Protein AF-0000000085026905 (afdb_homodimer)

Foldseek 3Di:
DCCPDDDDDDDPDDCDDDDDDDDDDDDPPDDDPDDDDDDPPPCPVPCPPPPDLPPQADDPPDDDDFPQDPPLVDPPDDPVNLVVQLVQQLVQQCCQQPPPDHAAFAEAEADGQCCPPLHPNHDVVSLVVSVLSNLCVVCVVPAAEEEEEADWDDDDPPIDDDPSCPCVQVVVVVDDSDPSVVRYHYYYFALVTDDPRHQEYEYEAAEADQQGFCQVSNVNNCVNCPRRHYYYYNYHRADDHHPVNNPDPVVRVVSVVCCVVRYHYAWYKDWDADPDNRPDTFWMWIHGHPAWIWTWGWDDDDPPIGIDTQGTHDPDDDDPVVNCCRSVDDD/DDPDDDDDDDDPDPPDDDDDDDDDPPDPPPDDPPPPPDPPPPCVVPCPPPPPLPPQADDPPDDDDFPQDPPLVDPPDDPVNLVVQLVQQLVQQCCQQPPPDHAAFAEAEADGQCCPPL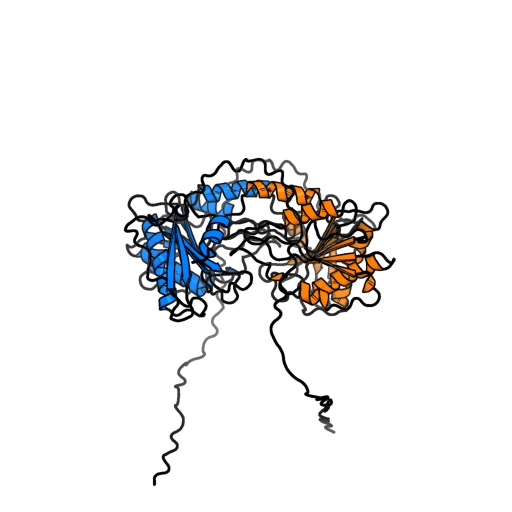HPNHDVVSLVVSVLSNLCVVCVVPAAEEEEEADWDDDDPPIDDPPSCPCVQVVVVVDDSDPSVVRYHYYYFALVTDDPRHQEYEYEAAEADQQGFCQVSNVNNCVNCPRRHYYYYNYHRADDHHPVNNPDPVVRVVSVVCCVVRYHYAWYKDWDADPDNRDDTFWMWIHGHPAWIWTWGWDDDDPPIGIDTQGTHDPDDDDPVVNCCRSPDDD

Radius of gyration: 29.32 Å; Cα contacts (8 Å, |Δi|>4): 1044; chains: 2; bounding box: 97×81×74 Å

Sequence (662 aa):
MSAIGTQLAPVVAPVVGAPTRRSRPRGMRVVAMGGRMDGTAGSLFGGGKKKADGANLPPSGYRSRTDIPKMLNNTPHPREVRKWFYDDCRESVVAAVTGANPKTRVKAFIEFPELNVNGDVYRIGTLLELVREVAMALAADGKRVRVCVQGSMGQGVFQGLPLSLSGVARILDMMDWGDADEFIARGSIGGDVPRPDDAYFILISPQNIVGYSVLPYLQEMEKAAGDRPIIMINPKLGDIQSAGNVMSIRGRGERREYVEKTWEEVYHFRLLYKKPFFFPIYGALRYGTGGMWELYKKFGKMEQEEWKLLRTYDDGEPGAAEITKRILAKDMSAIGTQLAPVVAPVVGAPTRRSRPRGMRVVAMGGRMDGTAGSLFGGGKKKADGANLPPSGYRSRTDIPKMLNNTPHPREVRKWFYDDCRESVVAAVTGANPKTRVKAFIEFPELNVNGDVYRIGTLLELVREVAMALAADGKRVRVCVQGSMGQGVFQGLPLSLSGVARILDMMDWGDADEFIARGSIGGDVPRPDDAYFILISPQNIVGYSVLPYLQEMEKAAGDRPIIMINPKLGDIQSAGNVMSIRGRGERREYVEKTWEEVYHFRLLYKKPFFFPIYGALRYGTGGMWELYKKFGKMEQEEWKLLRTYDDGEPGAAEITKRILAKD

Secondary structure (DSSP, 8-state):
------------------------------------------S-S-------TTTTPPPTT--------S-TTSSSPPHHHHHHHHHHHHHHHHHHHHSSS--SEEEEEEE-GGG-TTSTT--HHHHHHHHHHHHHHHHTTS-EEEEEE---BSSGGG-B--GGGTTHHHHHHH---GGGGGGEEEE-SSTT---TTEEEEEEES-B-BTTB-SHHHHHHHHHHHTTS-EEEES-B-S----TT--S-THHHHHHHHHHHHH-EEEEEEEEEE-TTTT-SEEEEEEEETTS-EEEEEEESSGGG-EEEEEEEESSSSPPHHHHHHHHHS--/------------------------------------------S-S-------TTTTPPPTT--------S-TTSSSPPHHHHHHHHHHHHHHHHHHHHSSS--SEEEEEEE-GGG-TTSTT--HHHHHHHHHHHHHHHHTTS-EEEEEE---BSSGGG-B--GGGTTHHHHHHH---GGGGGGEEEE-SSTT---TTEEEEEEES-B-BTTB-SHHHHHHHHHHHTTS-EEEES-B-S----TT--S-SHHHHHHHHHHHHH-EEEEEEEEEE-TTTT-SEEEEEEEETTS-EEEEEEESSGGG-EEEEEEEESSSSPPHHHHHHHHHS--

pLDDT: mean 78.9, std 27.53, range [15.44, 98.88]

Organism: Micromonas commoda (strain RCC299 / NOUM17 / CCMP2709) (NCBI:txid296587)

Structure (mmCIF, N/CA/C/O backbone):
data_AF-0000000085026905-model_v1
#
loop_
_entity.id
_entity.type
_entity.pdbx_description
1 polymer 'DUF1995 domain-containing protein'
#
loop_
_atom_site.group_PDB
_atom_site.id
_atom_site.type_symbol
_atom_site.label_atom_id
_atom_site.label_alt_id
_atom_site.label_comp_id
_atom_site.label_asym_id
_atom_site.label_entity_id
_atom_site.label_seq_id
_atom_site.pdbx_PDB_ins_code
_atom_site.Cartn_x
_atom_site.Cartn_y
_atom_site.Cartn_z
_atom_site.occupancy
_atom_site.B_iso_or_equiv
_atom_site.auth_seq_id
_atom_site.auth_comp_id
_atom_site.auth_asym_id
_atom_site.auth_atom_id
_atom_site.pdbx_PDB_model_num
ATOM 1 N N . MET A 1 1 ? 47.938 39.531 -19.719 1 20.16 1 MET A N 1
ATOM 2 C CA . MET A 1 1 ? 48.781 38.812 -18.781 1 20.16 1 MET A CA 1
ATOM 3 C C . MET A 1 1 ? 47.938 37.938 -17.859 1 20.16 1 MET A C 1
ATOM 5 O O . MET A 1 1 ? 46.875 38.375 -17.391 1 20.16 1 MET A O 1
ATOM 9 N N . SER A 1 2 ? 48.156 36.438 -17.656 1 19.94 2 SER A N 1
ATOM 10 C CA . SER A 1 2 ? 47.531 35.125 -17.656 1 19.94 2 SER A CA 1
ATOM 11 C C . SER A 1 2 ? 47.219 34.656 -16.234 1 19.94 2 SER A C 1
ATOM 13 O O . SER A 1 2 ? 47.219 33.438 -15.961 1 19.94 2 SER A O 1
ATOM 15 N N . ALA A 1 3 ? 46.688 35.375 -15.312 1 17.55 3 ALA A N 1
ATOM 16 C CA . ALA A 1 3 ? 46.875 35.25 -13.859 1 17.55 3 ALA A CA 1
ATOM 17 C C . ALA A 1 3 ? 46 34.125 -13.281 1 17.55 3 ALA A C 1
ATOM 19 O O . ALA A 1 3 ? 44.781 34.219 -13.281 1 17.55 3 ALA A O 1
ATOM 20 N N . ILE A 1 4 ? 46.344 32.844 -13.195 1 19.17 4 ILE A N 1
ATOM 21 C CA . ILE A 1 4 ? 45.844 31.484 -13.039 1 19.17 4 ILE A CA 1
ATOM 22 C C . ILE A 1 4 ? 45.688 31.156 -11.555 1 19.17 4 ILE A C 1
ATOM 24 O O . ILE A 1 4 ? 45.656 29.984 -11.172 1 19.17 4 ILE A O 1
ATOM 28 N N . GLY A 1 5 ? 45.281 32.062 -10.633 1 16.38 5 GLY A N 1
ATOM 29 C CA . GLY A 1 5 ? 45.688 31.906 -9.234 1 16.38 5 GLY A CA 1
ATOM 30 C C . GLY A 1 5 ? 44.969 30.75 -8.547 1 16.38 5 GLY A C 1
ATOM 31 O O . GLY A 1 5 ? 43.75 30.609 -8.656 1 16.38 5 GLY A O 1
ATOM 32 N N . THR A 1 6 ? 45.531 29.547 -7.898 1 16.69 6 THR A N 1
ATOM 33 C CA . THR A 1 6 ? 45.5 28.156 -7.484 1 16.69 6 THR A CA 1
ATOM 34 C C . THR A 1 6 ? 45.031 28.031 -6.031 1 16.69 6 THR A C 1
ATOM 36 O O . THR A 1 6 ? 44.719 26.938 -5.559 1 16.69 6 THR A O 1
ATOM 39 N N . GLN A 1 7 ? 44.594 28.953 -5.203 1 15.44 7 GLN A N 1
ATOM 40 C CA . GLN A 1 7 ? 45.062 28.812 -3.83 1 15.44 7 GLN A CA 1
ATOM 41 C C . GLN A 1 7 ? 44.375 27.656 -3.111 1 15.44 7 GLN A C 1
ATOM 43 O O . GLN A 1 7 ? 43.281 27.25 -3.504 1 15.44 7 GLN A O 1
ATOM 48 N N . LEU A 1 8 ? 44.562 27.344 -1.51 1 15.62 8 LEU A N 1
ATOM 49 C CA . LEU A 1 8 ? 45.031 26.5 -0.415 1 15.62 8 LEU A CA 1
ATOM 50 C C . LEU A 1 8 ? 43.875 25.812 0.285 1 15.62 8 LEU A C 1
ATOM 52 O O . LEU A 1 8 ? 42.75 26.266 0.205 1 15.62 8 LEU A O 1
ATOM 56 N N . ALA A 1 9 ? 44.062 24.594 1.412 1 17.08 9 ALA A N 1
ATOM 57 C CA . ALA A 1 9 ? 43.875 23.281 2.021 1 17.08 9 ALA A CA 1
ATOM 58 C C . ALA A 1 9 ? 43.125 23.375 3.336 1 17.08 9 ALA A C 1
ATOM 60 O O . ALA A 1 9 ? 42.688 22.359 3.9 1 17.08 9 ALA A O 1
ATOM 61 N N . PRO A 1 10 ? 41.969 23.953 3.803 1 15.84 10 PRO A N 1
ATOM 62 C CA . PRO A 1 10 ? 41.906 24.25 5.234 1 15.84 10 PRO A CA 1
ATOM 63 C C . PRO A 1 10 ? 41.75 23 6.09 1 15.84 10 PRO A C 1
ATOM 65 O O . PRO A 1 10 ? 41.031 22.062 5.688 1 15.84 10 PRO A O 1
ATOM 68 N N . VAL A 1 11 ? 42.5 22.609 7.336 1 16.2 11 VAL A N 1
ATOM 69 C CA . VAL A 1 11 ? 43.062 21.688 8.312 1 16.2 11 VAL A CA 1
ATOM 70 C C . VAL A 1 11 ? 42.062 21.438 9.43 1 16.2 11 VAL A C 1
ATOM 72 O O . VAL A 1 11 ? 42.031 22.188 10.414 1 16.2 11 VAL A O 1
ATOM 75 N N . VAL A 1 12 ? 40.656 21.359 9.461 1 17.25 12 VAL A N 1
ATOM 76 C CA . VAL A 1 12 ? 40 21.641 10.727 1 17.25 12 VAL A CA 1
ATOM 77 C C . VAL A 1 12 ? 40.312 20.531 11.727 1 17.25 12 VAL A C 1
ATOM 79 O O . VAL A 1 12 ? 40.438 19.375 11.352 1 17.25 12 VAL A O 1
ATOM 82 N N . ALA A 1 13 ? 40.5 20.797 13.148 1 17.2 13 ALA A N 1
ATOM 83 C CA . ALA A 1 13 ? 41.219 20.312 14.344 1 17.2 13 ALA A CA 1
ATOM 84 C C . ALA A 1 13 ? 40.531 19.078 14.914 1 17.2 13 ALA A C 1
ATOM 86 O O . ALA A 1 13 ? 39.312 18.906 14.773 1 17.2 13 ALA A O 1
ATOM 87 N N . PRO A 1 14 ? 41.312 18.016 15.633 1 16.44 14 PRO A N 1
ATOM 88 C CA . PRO A 1 14 ? 41.312 16.594 16 1 16.44 14 PRO A CA 1
ATOM 89 C C . PRO A 1 14 ? 40.625 16.344 17.344 1 16.44 14 PRO A C 1
ATOM 91 O O . PRO A 1 14 ? 40.656 15.227 17.859 1 16.44 14 PRO A O 1
ATOM 94 N N . VAL A 1 15 ? 39.5 16.938 17.859 1 16.72 15 VAL A N 1
ATOM 95 C CA . VAL A 1 15 ? 39.406 16.922 19.312 1 16.72 15 VAL A CA 1
ATOM 96 C C . VAL A 1 15 ? 39.188 15.484 19.797 1 16.72 15 VAL A C 1
ATOM 98 O O . VAL A 1 15 ? 38.156 14.875 19.531 1 16.72 15 VAL A O 1
ATOM 101 N N . VAL A 1 16 ? 40.25 14.594 20.078 1 16.81 16 VAL A N 1
ATOM 102 C CA . VAL A 1 16 ? 40.375 13.156 20.297 1 16.81 16 VAL A CA 1
ATOM 103 C C . VAL A 1 16 ? 40.062 12.805 21.734 1 16.81 16 VAL A C 1
ATOM 105 O O . VAL A 1 16 ? 40.25 11.672 22.172 1 16.81 16 VAL A O 1
ATOM 108 N N . GLY A 1 17 ? 39.5 13.664 22.562 1 17.19 17 GLY A N 1
ATOM 109 C CA . GLY A 1 17 ? 40.062 13.289 23.844 1 17.19 17 GLY A CA 1
ATOM 110 C C . GLY A 1 17 ? 39.719 11.859 24.25 1 17.19 17 GLY A C 1
ATOM 111 O O . GLY A 1 17 ? 38.938 11.195 23.578 1 17.19 17 GLY A O 1
ATOM 112 N N . ALA A 1 18 ? 39.5 11.656 25.578 1 17.92 18 ALA A N 1
ATOM 113 C CA . ALA A 1 18 ? 39.969 10.812 26.688 1 17.92 18 ALA A CA 1
ATOM 114 C C . ALA A 1 18 ? 39.125 9.531 26.781 1 17.92 18 ALA A C 1
ATOM 116 O O . ALA A 1 18 ? 37.906 9.562 26.625 1 17.92 18 ALA A O 1
ATOM 117 N N . PRO A 1 19 ? 39.688 8.32 27.016 1 17.17 19 PRO A N 1
ATOM 118 C CA . PRO A 1 19 ? 39.531 6.883 26.766 1 17.17 19 PRO A CA 1
ATOM 119 C C . PRO A 1 19 ? 38.594 6.227 27.781 1 17.17 19 PRO A C 1
ATOM 121 O O . PRO A 1 19 ? 38.031 5.168 27.5 1 17.17 19 PRO A O 1
ATOM 124 N N . THR A 1 20 ? 38.469 6.734 29.016 1 17.3 20 THR A N 1
ATOM 125 C CA . THR A 1 20 ? 38.875 5.688 29.953 1 17.3 20 THR A CA 1
ATOM 126 C C . THR A 1 20 ? 37.781 4.605 30.047 1 17.3 20 THR A C 1
ATOM 128 O O . THR A 1 20 ? 38.094 3.424 29.859 1 17.3 20 THR A O 1
ATOM 131 N N . ARG A 1 21 ? 37 4.531 31.297 1 17.42 21 ARG A N 1
ATOM 132 C CA . ARG A 1 21 ? 36.969 3.336 32.125 1 17.42 21 ARG A CA 1
ATOM 133 C C . ARG A 1 21 ? 35.875 2.373 31.672 1 17.42 21 ARG A C 1
ATOM 135 O O . ARG A 1 21 ? 34.938 2.781 31.016 1 17.42 21 ARG A O 1
ATOM 142 N N . ARG A 1 22 ? 35.469 1.326 32.562 1 17.81 22 ARG A N 1
ATOM 143 C CA . ARG A 1 22 ? 35.312 -0.126 32.5 1 17.81 22 ARG A CA 1
ATOM 144 C C . ARG A 1 22 ? 33.906 -0.523 32.062 1 17.81 22 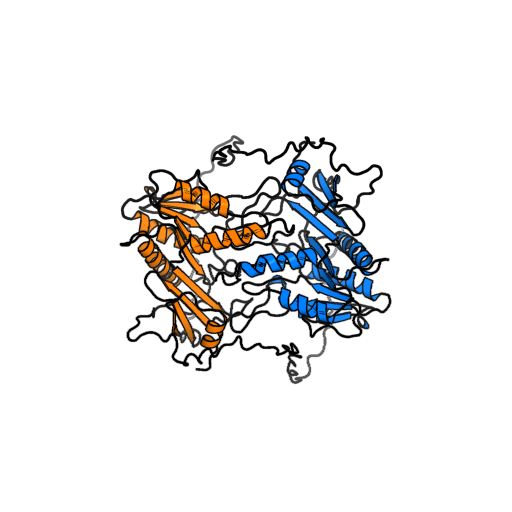ARG A C 1
ATOM 146 O O . ARG A 1 22 ? 33 0.32 32 1 17.81 22 ARG A O 1
ATOM 153 N N . SER A 1 23 ? 33.094 -1.33 32.844 1 16.84 23 SER A N 1
ATOM 154 C CA . SER A 1 23 ? 32.719 -2.729 32.656 1 16.84 23 SER A CA 1
ATOM 155 C C . SER A 1 23 ? 31.266 -2.863 32.188 1 16.84 23 SER A C 1
ATOM 157 O O . SER A 1 23 ? 31.016 -3.512 31.172 1 16.84 23 SER A O 1
ATOM 159 N N . ARG A 1 24 ? 30.188 -2.973 33.219 1 18 24 ARG A N 1
ATOM 160 C CA . ARG A 1 24 ? 29.453 -4.238 33.219 1 18 24 ARG A CA 1
ATOM 161 C C . ARG A 1 24 ? 28.25 -4.191 32.312 1 18 24 ARG A C 1
ATOM 163 O O . ARG A 1 24 ? 27.719 -3.113 32.031 1 18 24 ARG A O 1
ATOM 170 N N . PRO A 1 25 ? 27.172 -5.09 32.469 1 18.39 25 PRO A N 1
ATOM 171 C CA . PRO A 1 25 ? 26.438 -5.918 31.5 1 18.39 25 PRO A CA 1
ATOM 172 C C . PRO A 1 25 ? 25.219 -5.199 30.922 1 18.39 25 PRO A C 1
ATOM 174 O O . PRO A 1 25 ? 24.875 -4.109 31.375 1 18.39 25 PRO A O 1
ATOM 177 N N . ARG A 1 26 ? 23.875 -5.848 31.078 1 18.94 26 ARG A N 1
ATOM 178 C CA . ARG A 1 26 ? 22.875 -6.594 30.328 1 18.94 26 ARG A CA 1
ATOM 179 C C . ARG A 1 26 ? 21.547 -5.84 30.281 1 18.94 26 ARG A C 1
ATOM 181 O O . ARG A 1 26 ? 20.609 -6.277 29.641 1 18.94 26 ARG A O 1
ATOM 188 N N . GLY A 1 27 ? 21.156 -4.711 30.969 1 16.06 27 GLY A N 1
ATOM 189 C CA . GLY A 1 27 ? 19.75 -4.664 31.328 1 16.06 27 GLY A CA 1
ATOM 190 C C . GLY A 1 27 ? 18.844 -4.348 30.156 1 16.06 27 GLY A C 1
ATOM 191 O O . GLY A 1 27 ? 19.016 -3.336 29.469 1 16.06 27 GLY A O 1
ATOM 192 N N . MET A 1 28 ? 18.109 -5.359 29.531 1 17.03 28 MET A N 1
ATOM 193 C CA . MET A 1 28 ? 17.156 -5.352 28.438 1 17.03 28 MET A CA 1
ATOM 194 C C . MET A 1 28 ? 15.898 -4.566 28.812 1 17.03 28 MET A C 1
ATOM 196 O O . MET A 1 28 ? 15.039 -5.07 29.547 1 17.03 28 MET A O 1
ATOM 200 N N . ARG A 1 29 ? 15.75 -3.422 29.344 1 19.02 29 ARG A N 1
ATOM 201 C CA . ARG A 1 29 ? 14.453 -2.959 29.812 1 19.02 29 ARG A CA 1
ATOM 202 C C . ARG A 1 29 ? 13.469 -2.824 28.672 1 19.02 29 ARG A C 1
ATOM 204 O O . ARG A 1 29 ? 13.648 -1.984 27.781 1 19.02 29 ARG A O 1
ATOM 211 N N . VAL A 1 30 ? 12.648 -3.947 28.375 1 17.61 30 VAL A N 1
ATOM 212 C CA . VAL A 1 30 ? 11.531 -3.994 27.453 1 17.61 30 VAL A CA 1
ATOM 213 C C . VAL A 1 30 ? 10.531 -2.883 27.781 1 17.61 30 VAL A C 1
ATOM 215 O O . VAL A 1 30 ? 10.516 -2.371 28.891 1 17.61 30 VAL A O 1
ATOM 218 N N . VAL A 1 31 ? 9.578 -2.701 26.906 1 18.77 31 VAL A N 1
ATOM 219 C CA . VAL A 1 31 ? 8.555 -1.906 26.25 1 18.77 31 VAL A CA 1
ATOM 220 C C . VAL A 1 31 ? 7.273 -1.917 27.078 1 18.77 31 VAL A C 1
ATOM 222 O O . VAL A 1 31 ? 6.871 -2.961 27.594 1 18.77 31 VAL A O 1
ATOM 225 N N . ALA A 1 32 ? 6.59 -0.776 27.25 1 17.92 32 ALA A N 1
ATOM 226 C CA . ALA A 1 32 ? 5.391 -0.108 27.75 1 17.92 32 ALA A CA 1
ATOM 227 C C . ALA A 1 32 ? 4.129 -0.707 27.141 1 17.92 32 ALA A C 1
ATOM 229 O O . ALA A 1 32 ? 3.869 -0.539 25.953 1 17.92 32 ALA A O 1
ATOM 230 N N . MET A 1 33 ? 3.355 -1.788 27.781 1 21.42 33 MET A N 1
ATOM 231 C CA . MET A 1 33 ? 2.188 -2.662 27.75 1 21.42 33 MET A CA 1
ATOM 232 C C . MET A 1 33 ? 0.937 -1.912 28.203 1 21.42 33 MET A C 1
ATOM 234 O O . MET A 1 33 ? -0.071 -2.529 28.547 1 21.42 33 MET A O 1
ATOM 238 N N . GLY A 1 34 ? 0.516 -0.667 28.234 1 20.97 34 GLY A N 1
ATOM 239 C CA . GLY A 1 34 ? -0.395 -0.37 29.328 1 20.97 34 GLY A CA 1
ATOM 240 C C . GLY A 1 34 ? -1.791 -0.922 29.109 1 20.97 34 GLY A C 1
ATOM 241 O O . GLY A 1 34 ? -2.34 -1.602 29.969 1 20.97 34 GLY A O 1
ATOM 242 N N . GLY A 1 35 ? -2.908 -0.303 28.453 1 20.48 35 GLY A N 1
ATOM 243 C CA . GLY A 1 35 ? -4.254 -0.185 28.984 1 20.48 35 GLY A CA 1
ATOM 244 C C . GLY A 1 35 ? -5.016 -1.497 28.984 1 20.48 35 GLY A C 1
ATOM 245 O O . GLY A 1 35 ? -4.648 -2.432 28.266 1 20.48 35 GLY A O 1
ATOM 246 N N . ARG A 1 36 ? -6.059 -1.668 30.016 1 19.53 36 ARG A N 1
ATOM 247 C CA . ARG A 1 36 ? -7.094 -2.521 30.594 1 19.53 36 ARG A CA 1
ATOM 248 C C . ARG A 1 36 ? -8.258 -2.697 29.625 1 19.53 36 ARG A C 1
ATOM 250 O O . ARG A 1 36 ? -8.789 -1.716 29.094 1 19.53 36 ARG A O 1
ATOM 257 N N . MET A 1 37 ? -8.531 -3.932 29.125 1 20.77 37 MET A N 1
ATOM 258 C CA . MET A 1 37 ? -9.664 -4.652 28.562 1 20.77 37 MET A CA 1
ATOM 259 C C . MET A 1 37 ? -10.867 -4.613 29.5 1 20.77 37 MET A C 1
ATOM 261 O O . MET A 1 37 ? -10.805 -5.121 30.609 1 20.77 37 MET A O 1
ATOM 265 N N . ASP A 1 38 ? -11.562 -3.588 29.594 1 21.16 38 ASP A N 1
ATOM 266 C CA . ASP A 1 38 ? -12.812 -3.879 30.297 1 21.16 38 ASP A CA 1
ATOM 267 C C . ASP A 1 38 ? -13.523 -5.082 29.672 1 21.16 38 ASP A C 1
ATOM 269 O O . ASP A 1 38 ? -13.445 -5.301 28.469 1 21.16 38 ASP A O 1
ATOM 273 N N . GLY A 1 39 ? -14.039 -6.105 30.484 1 21.12 39 GLY A N 1
ATOM 274 C CA . GLY A 1 39 ? -14.5 -7.48 30.578 1 21.12 39 GLY A CA 1
ATOM 275 C C . GLY A 1 39 ? -15.844 -7.703 29.906 1 21.12 39 GLY A C 1
ATOM 276 O O . GLY A 1 39 ? -16.406 -8.805 29.969 1 21.12 39 GLY A O 1
ATOM 277 N N . THR A 1 40 ? -16.719 -6.809 29.672 1 21.22 40 THR A N 1
ATOM 278 C CA . THR A 1 40 ? -17.922 -7.598 29.375 1 21.22 40 THR A CA 1
ATOM 279 C C . THR A 1 40 ? -17.75 -8.367 28.078 1 21.22 40 THR A C 1
ATOM 281 O O . THR A 1 40 ? -17.734 -7.77 27 1 21.22 40 THR A O 1
ATOM 284 N N . ALA A 1 41 ? -16.906 -9.305 28.031 1 21.69 41 ALA A N 1
ATOM 285 C CA . ALA A 1 41 ? -16.766 -10.609 27.391 1 21.69 41 ALA A CA 1
ATOM 286 C C . ALA A 1 41 ? -18.109 -11.297 27.234 1 21.69 41 ALA A C 1
ATOM 288 O O . ALA A 1 41 ? -18.594 -11.938 28.172 1 21.69 41 ALA A O 1
ATOM 289 N N . GLY A 1 42 ? -19.156 -10.664 26.859 1 21.98 42 GLY A N 1
ATOM 290 C CA . GLY A 1 42 ? -20.156 -11.703 26.641 1 21.98 42 GLY A CA 1
ATOM 291 C C . GLY A 1 42 ? -19.609 -12.891 25.859 1 21.98 42 GLY A C 1
ATOM 292 O O . GLY A 1 42 ? -18.578 -12.781 25.188 1 21.98 42 GLY A O 1
ATOM 293 N N . SER A 1 43 ? -19.891 -14.219 26.375 1 24.17 43 SER A N 1
ATOM 294 C CA . SER A 1 43 ? -19.641 -15.602 26 1 24.17 43 SER A CA 1
ATOM 295 C C . SER A 1 43 ? -19.812 -15.805 24.5 1 24.17 43 SER A C 1
ATOM 297 O O . SER A 1 43 ? -20.188 -16.891 24.062 1 24.17 43 SER A O 1
ATOM 299 N N . LEU A 1 44 ? -19.969 -14.898 23.875 1 21.69 44 LEU A N 1
ATOM 300 C CA . LEU A 1 44 ? -20.219 -15.5 22.562 1 21.69 44 LEU A CA 1
ATOM 301 C C . LEU A 1 44 ? -19.062 -16.391 22.141 1 21.69 44 LEU A C 1
ATOM 303 O O . LEU A 1 44 ? -19 -16.828 21 1 21.69 44 LEU A O 1
ATOM 307 N N . PHE A 1 45 ? -17.859 -16.234 22.859 1 26.33 45 PHE A N 1
ATOM 308 C CA . PHE A 1 45 ? -16.984 -17.391 22.828 1 26.33 45 PHE A CA 1
ATOM 309 C C . PHE A 1 45 ? -17.688 -18.625 23.375 1 26.33 45 PHE A C 1
ATOM 311 O O . PHE A 1 45 ? -17.859 -18.781 24.578 1 26.33 45 PHE A O 1
ATOM 318 N N . GLY A 1 46 ? -18.719 -18.969 22.812 1 25.88 46 GLY A N 1
ATOM 319 C CA . GLY A 1 46 ? -19.062 -20.344 23.156 1 25.88 46 GLY A CA 1
ATOM 320 C C . GLY A 1 46 ? -17.859 -21.188 23.516 1 25.88 46 GLY A C 1
ATOM 321 O O . GLY A 1 46 ? -16.719 -20.797 23.266 1 25.88 46 GLY A O 1
ATOM 322 N N . GLY A 1 47 ? -18.016 -22.109 24.609 1 28.44 47 GLY A N 1
ATOM 323 C CA . GLY A 1 47 ? -17.125 -23.219 24.938 1 28.44 47 GLY A CA 1
ATOM 324 C C . GLY A 1 47 ? -16.359 -23.75 23.734 1 28.44 47 GLY A C 1
ATOM 325 O O . GLY A 1 47 ? -16.844 -24.625 23.031 1 28.44 47 GLY A O 1
ATOM 326 N N . GLY A 1 48 ? -15.828 -22.922 23.047 1 28.92 48 GLY A N 1
ATOM 327 C CA . GLY A 1 48 ? -15.109 -23.797 22.141 1 28.92 48 GLY A CA 1
ATOM 328 C C . GLY A 1 48 ? -14.289 -24.859 22.859 1 28.92 48 GLY A C 1
ATOM 329 O O . GLY A 1 48 ? -13.656 -24.562 23.891 1 28.92 48 GLY A O 1
ATOM 330 N N . LYS A 1 49 ? -14.75 -25.984 23.031 1 34.28 49 LYS A N 1
ATOM 331 C CA . LYS A 1 49 ? -13.992 -27.125 23.531 1 34.28 49 LYS A CA 1
ATOM 332 C C . LYS A 1 49 ? -12.492 -26.922 23.359 1 34.28 49 LYS A C 1
ATOM 334 O O . LYS A 1 49 ? -12.047 -26.469 22.297 1 34.28 49 LYS A O 1
ATOM 339 N N . LYS A 1 50 ? -11.742 -26.562 24.375 1 40.25 50 LYS A N 1
ATOM 340 C CA . LYS A 1 50 ? -10.305 -26.812 24.297 1 40.25 50 LYS A CA 1
ATOM 341 C C . LYS A 1 50 ? -9.969 -27.719 23.109 1 40.25 50 LYS A C 1
ATOM 343 O O . LYS A 1 50 ? -10.195 -28.938 23.172 1 40.25 50 LYS A O 1
ATOM 348 N N . LYS A 1 51 ? -10.289 -27.234 22 1 42.44 51 LYS A N 1
ATOM 349 C CA . LYS A 1 51 ? -9.82 -28.203 21.016 1 42.44 51 LYS A CA 1
ATOM 350 C C . LYS A 1 51 ? -8.523 -28.859 21.453 1 42.44 51 LYS A C 1
ATOM 352 O O . LYS A 1 51 ? -7.562 -28.172 21.812 1 42.44 51 LYS A O 1
ATOM 357 N N . ALA A 1 52 ? -8.523 -29.906 21.797 1 49.41 52 ALA A N 1
ATOM 358 C CA . ALA A 1 52 ? -7.441 -30.766 22.281 1 49.41 52 ALA A CA 1
ATOM 359 C C . ALA A 1 52 ? -6.156 -30.531 21.5 1 49.41 52 ALA A C 1
ATOM 361 O O . ALA A 1 52 ? -6.188 -30.328 20.281 1 49.41 52 ALA A O 1
ATOM 362 N N . ASP A 1 53 ? -5.09 -29.922 22.219 1 67.44 53 ASP A N 1
ATOM 363 C CA . ASP A 1 53 ? -3.721 -29.828 21.719 1 67.44 53 ASP A CA 1
ATOM 364 C C . ASP A 1 53 ? -3.504 -30.781 20.547 1 67.44 53 ASP A C 1
ATOM 366 O O . ASP A 1 53 ? -2.645 -30.531 19.703 1 67.44 53 ASP A O 1
ATOM 370 N N . GLY A 1 54 ? -4.508 -31.531 20.406 1 74.56 54 GLY A N 1
ATOM 371 C CA . GLY A 1 54 ? -4.375 -32.531 19.344 1 74.56 54 GLY A CA 1
ATOM 372 C C . GLY A 1 54 ? -5.117 -32.156 18.078 1 74.56 54 GLY A C 1
ATOM 373 O O . GLY A 1 54 ? -5.133 -32.938 17.109 1 74.56 54 GLY A O 1
ATOM 374 N N . ALA A 1 55 ? -5.578 -30.953 18.047 1 78.81 55 ALA A N 1
ATOM 375 C CA . ALA A 1 55 ? -6.367 -30.578 16.875 1 78.81 55 ALA A CA 1
ATOM 376 C C . ALA A 1 55 ? -5.461 -30.25 15.695 1 78.81 55 ALA A C 1
ATOM 378 O O . ALA A 1 55 ? -4.383 -29.688 15.867 1 78.81 55 ALA A O 1
ATOM 379 N N . ASN A 1 56 ? -5.855 -30.672 14.453 1 85.94 56 ASN A N 1
ATOM 380 C CA . ASN A 1 56 ? -5.254 -30.359 13.156 1 85.94 56 ASN A CA 1
ATOM 381 C C . ASN A 1 56 ? -3.865 -30.984 13.023 1 85.94 56 ASN A C 1
ATOM 383 O O . ASN A 1 56 ? -3.023 -30.484 12.281 1 85.94 56 ASN A O 1
ATOM 387 N N . LEU A 1 57 ? -3.66 -31.984 13.844 1 90.88 57 LEU A N 1
ATOM 388 C CA . LEU A 1 57 ? -2.438 -32.75 13.594 1 90.88 57 LEU A CA 1
ATOM 389 C C . LEU A 1 57 ? -2.482 -33.406 12.219 1 90.88 57 LEU A C 1
ATOM 391 O O . LEU A 1 57 ? -3.545 -33.844 11.773 1 90.88 57 LEU A O 1
ATOM 395 N N . PRO A 1 58 ? -1.303 -33.5 11.68 1 92.12 58 PRO A N 1
ATOM 396 C CA . PRO A 1 58 ? -1.312 -34.188 10.383 1 92.12 58 PRO A CA 1
ATOM 397 C C . PRO A 1 58 ? -1.827 -35.625 10.469 1 92.12 58 PRO A C 1
ATOM 399 O O . PRO A 1 58 ? -1.498 -36.344 11.406 1 92.12 58 PRO A O 1
ATOM 402 N N . PRO A 1 59 ? -2.662 -36 9.57 1 90.06 59 PRO A N 1
ATOM 403 C CA . PRO A 1 59 ? -3.137 -37.375 9.586 1 90.06 59 PRO A CA 1
ATOM 404 C C . PRO A 1 59 ? -2 -38.406 9.477 1 90.06 59 PRO A C 1
ATOM 406 O O . PRO A 1 59 ? -0.923 -38.062 8.969 1 90.06 59 PRO A O 1
ATOM 409 N N . SER A 1 60 ? -2.363 -39.531 9.961 1 88.75 60 SER A N 1
ATOM 410 C CA . SER A 1 60 ? -1.371 -40.594 9.875 1 88.75 60 SER A CA 1
ATOM 411 C C . SER A 1 60 ? -0.971 -40.875 8.43 1 88.75 60 SER A C 1
ATOM 413 O O . SER A 1 60 ? -1.829 -40.969 7.551 1 88.75 60 SER A O 1
ATOM 415 N N . GLY A 1 61 ? 0.309 -40.844 8.203 1 88.12 61 GLY A N 1
ATOM 416 C CA . GLY A 1 61 ? 0.806 -41.156 6.867 1 88.12 61 GLY A CA 1
ATOM 417 C C . GLY A 1 61 ? 0.823 -39.938 5.957 1 88.12 61 GLY A C 1
ATOM 418 O O . GLY A 1 61 ? 1.087 -40.062 4.762 1 88.12 61 GLY A O 1
ATOM 419 N N . TYR A 1 62 ? 0.56 -38.812 6.496 1 90.19 62 TYR A N 1
ATOM 420 C CA . TYR A 1 62 ? 0.572 -37.625 5.684 1 90.19 62 TYR A CA 1
ATOM 421 C C . TYR A 1 62 ? 1.962 -37.344 5.117 1 90.19 62 TYR A C 1
ATOM 423 O O . TYR A 1 62 ? 2.955 -37.406 5.848 1 90.19 62 TYR A O 1
ATOM 431 N N . ARG A 1 63 ? 1.985 -37.156 3.805 1 86.31 63 ARG A N 1
ATOM 432 C CA . ARG A 1 63 ? 3.266 -36.906 3.156 1 86.31 63 ARG A CA 1
ATOM 433 C C . ARG A 1 63 ? 3.482 -35.406 2.973 1 86.31 63 ARG A C 1
ATOM 435 O O . ARG A 1 63 ? 2.939 -34.812 2.045 1 86.31 63 ARG A O 1
ATOM 442 N N . SER A 1 64 ? 4.289 -34.906 3.826 1 84.88 64 SER A N 1
ATOM 443 C CA . SER A 1 64 ? 4.621 -33.5 3.771 1 84.88 64 SER A CA 1
ATOM 444 C C . SER A 1 64 ? 5.809 -33.25 2.846 1 84.88 64 SER A C 1
ATOM 446 O O . SER A 1 64 ? 6.504 -34.188 2.449 1 84.88 64 SER A O 1
ATOM 448 N N . ARG A 1 65 ? 5.902 -31.938 2.453 1 87.69 65 ARG A N 1
ATOM 449 C CA . ARG A 1 65 ? 7.137 -31.562 1.771 1 87.69 65 ARG A CA 1
ATOM 450 C C . ARG A 1 65 ? 8.328 -31.609 2.723 1 87.69 65 ARG A C 1
ATOM 452 O O . ARG A 1 65 ? 8.289 -31.031 3.807 1 87.69 65 ARG A O 1
ATOM 459 N N . THR A 1 66 ? 9.375 -32.344 2.361 1 87.88 66 THR A N 1
ATOM 460 C CA . THR A 1 66 ? 10.578 -32.469 3.182 1 87.88 66 THR A CA 1
ATOM 461 C C . THR A 1 66 ? 11.734 -31.688 2.555 1 87.88 66 THR A C 1
ATOM 463 O O . THR A 1 66 ? 12.812 -31.594 3.143 1 87.88 66 THR A O 1
ATOM 466 N N . ASP A 1 67 ? 11.477 -31.094 1.457 1 94.19 67 ASP A N 1
ATOM 467 C CA . ASP A 1 67 ? 12.562 -30.5 0.688 1 94.19 67 ASP A CA 1
ATOM 468 C C . ASP A 1 67 ? 12.383 -28.984 0.551 1 94.19 67 ASP A C 1
ATOM 470 O O . ASP A 1 67 ? 12.844 -28.391 -0.419 1 94.19 67 ASP A O 1
ATOM 474 N N . ILE A 1 68 ? 11.633 -28.453 1.501 1 96.5 68 ILE A N 1
ATOM 475 C CA . ILE A 1 68 ? 11.539 -27 1.469 1 96.5 68 ILE A CA 1
ATOM 476 C C . ILE A 1 68 ? 12.93 -26.391 1.626 1 96.5 68 ILE A C 1
ATOM 478 O O . ILE A 1 68 ? 13.695 -26.781 2.514 1 96.5 68 ILE A O 1
ATOM 482 N N . PRO A 1 69 ? 13.25 -25.391 0.784 1 96.56 69 PRO A N 1
ATOM 483 C CA . PRO A 1 69 ? 14.602 -24.828 0.833 1 96.56 69 PRO A CA 1
ATOM 484 C C . PRO A 1 69 ? 14.922 -24.188 2.178 1 96.56 69 PRO A C 1
ATOM 486 O O . PRO A 1 69 ? 14.031 -23.625 2.83 1 96.56 69 PRO A O 1
ATOM 489 N N . LYS A 1 70 ? 16.219 -24.234 2.527 1 95.19 70 LYS A N 1
ATOM 490 C CA . LYS A 1 70 ? 16.734 -23.656 3.766 1 95.19 70 LYS A CA 1
ATOM 491 C C . LYS A 1 70 ? 17.5 -22.359 3.49 1 95.19 70 LYS A C 1
ATOM 493 O O . LYS A 1 70 ? 17.734 -22.016 2.332 1 95.19 70 LYS A O 1
ATOM 498 N N . MET A 1 71 ? 17.781 -21.609 4.602 1 94.62 71 MET A N 1
ATOM 499 C CA . MET A 1 71 ? 18.594 -20.391 4.57 1 94.62 71 MET A CA 1
ATOM 500 C C . MET A 1 71 ? 18 -19.375 3.609 1 94.62 71 MET A C 1
ATOM 502 O O . MET A 1 71 ? 18.719 -18.797 2.781 1 94.62 71 MET A O 1
ATOM 506 N N . LEU A 1 72 ? 16.734 -19.172 3.725 1 94.88 72 LEU A N 1
ATOM 507 C CA . LEU A 1 72 ? 16.031 -18.297 2.799 1 94.88 72 LEU A CA 1
ATOM 508 C C . LEU A 1 72 ? 16.297 -16.828 3.113 1 94.88 72 LEU A C 1
ATOM 510 O O . LEU A 1 72 ? 15.906 -15.938 2.355 1 94.88 72 LEU A O 1
ATOM 514 N N . ASN A 1 73 ? 17.078 -16.562 4.133 1 89.12 73 ASN A N 1
ATOM 515 C CA . ASN A 1 73 ? 17.562 -15.219 4.414 1 89.12 73 ASN A CA 1
ATOM 516 C C . ASN A 1 73 ? 18.734 -14.836 3.516 1 89.12 73 ASN A C 1
ATOM 518 O O . ASN A 1 73 ? 19.078 -13.656 3.414 1 89.12 73 ASN A O 1
ATOM 522 N N . ASN A 1 74 ? 19.25 -15.789 2.951 1 90.25 74 ASN A N 1
ATOM 523 C CA . ASN A 1 74 ? 20.375 -15.531 2.064 1 90.25 74 ASN A CA 1
ATOM 524 C C . ASN A 1 74 ? 19.922 -15.148 0.662 1 90.25 74 ASN A C 1
ATOM 526 O O . ASN A 1 74 ? 19.391 -15.992 -0.075 1 90.25 74 ASN A O 1
ATOM 530 N N . THR A 1 75 ? 20.156 -13.859 0.267 1 91.31 75 THR A N 1
ATOM 531 C CA . THR A 1 75 ? 19.781 -13.359 -1.052 1 91.31 75 THR A CA 1
ATOM 532 C C . THR A 1 75 ? 20.969 -12.68 -1.729 1 91.31 75 THR A C 1
ATOM 534 O O . THR A 1 75 ? 21.828 -12.109 -1.058 1 91.31 75 THR A O 1
ATOM 537 N N . PRO A 1 76 ? 21.125 -12.797 -3.062 1 94.06 76 PRO A N 1
ATOM 538 C CA . PRO A 1 76 ? 20.188 -13.461 -3.973 1 94.06 76 PRO A CA 1
ATOM 539 C C . PRO A 1 76 ? 20.172 -14.977 -3.807 1 94.06 76 PRO A C 1
ATOM 541 O O . PRO A 1 76 ? 21.203 -15.57 -3.465 1 94.06 76 PRO A O 1
ATOM 544 N N . HIS A 1 77 ? 19.047 -15.609 -4.09 1 96.38 77 HIS A N 1
ATOM 545 C CA . HIS A 1 77 ? 18.906 -17.062 -3.961 1 96.38 77 HIS A CA 1
ATOM 546 C C . HIS A 1 77 ? 19.641 -17.781 -5.074 1 96.38 77 HIS A C 1
ATOM 548 O O . HIS A 1 77 ? 19.625 -17.344 -6.23 1 96.38 77 HIS A O 1
ATOM 554 N N . PRO A 1 78 ? 20.234 -18.938 -4.699 1 95.31 78 PRO A N 1
ATOM 555 C CA . PRO A 1 78 ? 20.75 -19.812 -5.758 1 95.31 78 PRO A CA 1
ATOM 556 C C . PRO A 1 78 ? 19.641 -20.312 -6.695 1 95.31 78 PRO A C 1
ATOM 558 O O . PRO A 1 78 ? 18.469 -20.375 -6.301 1 95.31 78 PRO A O 1
ATOM 561 N N . ARG A 1 79 ? 20.078 -20.703 -7.848 1 95.75 79 ARG A N 1
ATOM 562 C CA . ARG A 1 79 ? 19.141 -21.125 -8.891 1 95.75 79 ARG A CA 1
ATOM 563 C C . ARG A 1 79 ? 18.297 -22.297 -8.422 1 95.75 79 ARG A C 1
ATOM 565 O O . ARG A 1 79 ? 17.094 -22.359 -8.711 1 95.75 79 ARG A O 1
ATOM 572 N N . GLU A 1 80 ? 18.906 -23.156 -7.734 1 96.69 80 GLU A N 1
ATOM 573 C CA . GLU A 1 80 ? 18.219 -24.359 -7.289 1 96.69 80 GLU A CA 1
ATOM 574 C C . GLU A 1 80 ? 17.094 -24.016 -6.305 1 96.69 80 GLU A C 1
ATOM 576 O O . GLU A 1 80 ? 16.062 -24.688 -6.281 1 96.69 80 GLU A O 1
ATOM 581 N N . VAL A 1 81 ? 17.359 -23.047 -5.523 1 97.31 81 VAL A N 1
ATOM 582 C CA . VAL A 1 81 ? 16.359 -22.609 -4.562 1 97.31 81 VAL A CA 1
ATOM 583 C C . VAL A 1 81 ? 15.164 -22 -5.301 1 97.31 81 VAL A C 1
ATOM 585 O O . VAL A 1 81 ? 14.016 -22.359 -5.047 1 97.31 81 VAL A O 1
ATOM 588 N N . ARG A 1 82 ? 15.391 -21.125 -6.23 1 97.81 82 ARG A N 1
ATOM 589 C CA . ARG A 1 82 ? 14.32 -20.531 -7.023 1 97.81 82 ARG A CA 1
ATOM 590 C C . ARG A 1 82 ? 13.547 -21.594 -7.785 1 97.81 82 ARG A C 1
ATOM 592 O O . ARG A 1 82 ? 12.312 -21.562 -7.82 1 97.81 82 ARG A O 1
ATOM 599 N N . LYS A 1 83 ? 14.297 -22.516 -8.328 1 98 83 LYS A N 1
ATOM 600 C CA . LYS A 1 83 ? 13.688 -23.578 -9.117 1 98 83 LYS A CA 1
ATOM 601 C C . LYS A 1 83 ? 12.719 -24.422 -8.273 1 98 83 LYS A C 1
ATOM 603 O O . LYS A 1 83 ? 11.68 -24.859 -8.766 1 98 83 LYS A O 1
ATOM 608 N N . TRP A 1 84 ? 13.109 -24.641 -7.098 1 98.44 84 TRP A N 1
ATOM 609 C CA . TRP A 1 84 ? 12.195 -25.391 -6.23 1 98.44 84 TRP A CA 1
ATOM 610 C C . TRP A 1 84 ? 10.844 -24.688 -6.141 1 98.44 84 TRP A C 1
ATOM 612 O O . TRP A 1 84 ? 9.797 -25.328 -6.273 1 98.44 84 TRP A O 1
ATOM 622 N N . PHE A 1 85 ? 10.828 -23.391 -5.918 1 98.5 85 PHE A N 1
ATOM 623 C CA . PHE A 1 85 ? 9.594 -22.625 -5.793 1 98.5 85 PHE A CA 1
ATOM 624 C C . PHE A 1 85 ? 8.836 -22.609 -7.113 1 98.5 85 PHE A C 1
ATOM 626 O O . PHE A 1 85 ? 7.605 -22.719 -7.129 1 98.5 85 PHE A O 1
ATOM 633 N N . TYR A 1 86 ? 9.562 -22.516 -8.227 1 98.56 86 TYR A N 1
ATOM 634 C CA . TYR A 1 86 ? 8.922 -22.547 -9.539 1 98.56 86 TYR A CA 1
ATOM 635 C C . TYR A 1 86 ? 8.18 -23.859 -9.758 1 98.56 86 TYR A C 1
ATOM 637 O O . TYR A 1 86 ? 7.02 -23.859 -10.164 1 98.56 86 TYR A O 1
ATOM 645 N N . ASP A 1 87 ? 8.875 -24.906 -9.461 1 98.5 87 ASP A N 1
ATOM 646 C CA . ASP A 1 87 ? 8.328 -26.234 -9.703 1 98.5 87 ASP A CA 1
ATOM 647 C C . ASP A 1 87 ? 7.094 -26.484 -8.836 1 98.5 87 ASP A C 1
ATOM 649 O O . ASP A 1 87 ? 6.086 -27 -9.312 1 98.5 87 ASP A O 1
ATOM 653 N N . ASP A 1 88 ? 7.242 -26.109 -7.617 1 98.5 88 ASP A N 1
ATOM 654 C CA . ASP A 1 88 ? 6.137 -26.328 -6.688 1 98.5 88 ASP A CA 1
ATOM 655 C C . ASP A 1 88 ? 4.887 -25.578 -7.145 1 98.5 88 ASP A C 1
ATOM 657 O O . ASP A 1 88 ? 3.797 -26.156 -7.188 1 98.5 88 ASP A O 1
ATOM 661 N N . CYS A 1 89 ? 4.992 -24.328 -7.5 1 98.69 89 CYS A N 1
ATOM 662 C CA . CYS A 1 89 ? 3.883 -23.516 -7.965 1 98.69 89 CYS A CA 1
ATOM 663 C C . CYS A 1 89 ? 3.336 -24.031 -9.289 1 98.69 89 CYS A C 1
ATOM 665 O O . CYS A 1 89 ? 2.127 -24.219 -9.438 1 98.69 89 CYS A O 1
ATOM 667 N N . ARG A 1 90 ? 4.191 -24.297 -10.203 1 98.75 90 ARG A N 1
ATOM 668 C CA . ARG A 1 90 ? 3.814 -24.766 -11.523 1 98.75 90 ARG A CA 1
ATOM 669 C C . ARG A 1 90 ? 2.998 -26.062 -11.43 1 98.75 90 ARG A C 1
ATOM 671 O O . ARG A 1 90 ? 1.933 -26.172 -12.047 1 98.75 90 ARG A O 1
ATOM 678 N N . GLU A 1 91 ? 3.541 -27 -10.703 1 98.12 91 GLU A N 1
ATOM 679 C CA . GLU A 1 91 ? 2.871 -28.297 -10.578 1 98.12 91 GLU A CA 1
ATOM 680 C C . GLU A 1 91 ? 1.442 -28.125 -10.07 1 98.12 91 GLU A C 1
ATOM 682 O O . GLU A 1 91 ? 0.514 -28.734 -10.609 1 98.12 91 GLU A O 1
ATOM 687 N N . SER A 1 92 ? 1.28 -27.281 -9.109 1 98.44 92 SER A N 1
ATOM 688 C CA . SER A 1 92 ? -0.029 -27.094 -8.492 1 98.44 92 SER A CA 1
ATOM 689 C C . SER A 1 92 ? -0.985 -26.375 -9.445 1 98.44 92 SER A C 1
ATOM 691 O O . SER A 1 92 ? -2.129 -26.812 -9.617 1 98.44 92 SER A O 1
ATOM 693 N N . VAL A 1 93 ? -0.523 -25.328 -10.086 1 98.81 93 VAL A N 1
ATOM 694 C CA . VAL A 1 93 ? -1.348 -24.531 -10.984 1 98.81 93 VAL A CA 1
ATOM 695 C C . VAL A 1 93 ? -1.753 -25.375 -12.195 1 98.81 93 VAL A C 1
ATOM 697 O O . VAL A 1 93 ? -2.926 -25.406 -12.57 1 98.81 93 VAL A O 1
ATOM 700 N N . VAL A 1 94 ? -0.831 -26.078 -12.805 1 98.56 94 VAL A N 1
ATOM 701 C CA . VAL A 1 94 ? -1.096 -26.875 -13.992 1 98.56 94 VAL A CA 1
ATOM 702 C C . VAL A 1 94 ? -2.1 -27.984 -13.664 1 98.56 94 VAL A C 1
ATOM 704 O O . VAL A 1 94 ? -3.039 -28.219 -14.422 1 98.56 94 VAL A O 1
ATOM 707 N N . ALA A 1 95 ? -1.891 -28.594 -12.516 1 98.19 95 ALA A N 1
ATOM 708 C CA . ALA A 1 95 ? -2.828 -29.641 -12.109 1 98.19 95 ALA A CA 1
ATOM 709 C C . ALA A 1 95 ? -4.242 -29.078 -11.969 1 98.19 95 ALA A C 1
ATOM 711 O O . ALA A 1 95 ? -5.219 -29.75 -12.32 1 98.19 95 ALA A O 1
ATOM 712 N N . ALA A 1 96 ? -4.402 -27.875 -11.523 1 98.5 96 ALA A N 1
ATOM 713 C CA . ALA A 1 96 ? -5.707 -27.266 -11.273 1 98.5 96 ALA A CA 1
ATOM 714 C C . ALA A 1 96 ? -6.438 -26.984 -12.586 1 98.5 96 ALA A C 1
ATOM 716 O O . ALA A 1 96 ? -7.66 -27.125 -12.664 1 98.5 96 ALA A O 1
ATOM 717 N N . VAL A 1 97 ? -5.684 -26.641 -13.609 1 98.44 97 VAL A N 1
ATOM 718 C CA . VAL A 1 97 ? -6.367 -26.141 -14.797 1 98.44 97 VAL A CA 1
ATOM 719 C C . VAL A 1 97 ? -6.367 -27.188 -15.891 1 98.44 97 VAL A C 1
ATOM 721 O O . VAL A 1 97 ? -7.031 -27.031 -16.922 1 98.44 97 VAL A O 1
ATOM 724 N N . THR A 1 98 ? -5.672 -28.312 -15.758 1 97.25 98 THR A N 1
ATOM 725 C CA . THR A 1 98 ? -5.617 -29.344 -16.797 1 97.25 98 THR A CA 1
ATOM 726 C C . THR A 1 98 ? -6.141 -30.672 -16.266 1 97.25 98 THR A C 1
ATOM 728 O O . THR A 1 98 ? -6.262 -31.641 -17.016 1 97.25 98 THR A O 1
ATOM 731 N N . GLY A 1 99 ? -6.41 -30.781 -15.039 1 93.06 99 GLY A N 1
ATOM 732 C CA . GLY A 1 99 ? -6.852 -32.031 -14.453 1 93.06 99 GLY A CA 1
ATOM 733 C C . GLY A 1 99 ? -8.227 -32.469 -14.93 1 93.06 99 GLY A C 1
ATOM 734 O O . GLY A 1 99 ? -8.727 -31.953 -15.93 1 93.06 99 GLY A O 1
ATOM 735 N N . ALA A 1 100 ? -8.797 -33.469 -14.195 1 92.25 100 ALA A N 1
ATOM 736 C CA . ALA A 1 100 ? -10.062 -34.062 -14.57 1 92.25 100 ALA A CA 1
ATOM 737 C C . ALA A 1 100 ? -11.203 -33.062 -14.492 1 92.25 100 ALA A C 1
ATOM 739 O O . ALA A 1 100 ? -12.109 -33.062 -15.336 1 92.25 100 ALA A O 1
ATOM 740 N N . ASN A 1 101 ? -11.164 -32.156 -13.555 1 93.88 101 ASN A N 1
ATOM 741 C CA . ASN A 1 101 ? -12.109 -31.047 -13.375 1 93.88 101 ASN A CA 1
ATOM 742 C C . ASN A 1 101 ? -11.414 -29.703 -13.406 1 93.88 101 ASN A C 1
ATOM 744 O O . ASN A 1 101 ? -11.234 -29.062 -12.367 1 93.88 101 ASN A O 1
ATOM 748 N N . PRO A 1 102 ? -11.141 -29.297 -14.609 1 96.69 102 PRO A N 1
ATOM 749 C CA . PRO A 1 102 ? -10.312 -28.078 -14.734 1 96.69 102 PRO A CA 1
ATOM 750 C C . PRO A 1 102 ? -11.023 -26.828 -14.227 1 96.69 102 PRO A C 1
ATOM 752 O O . PRO A 1 102 ? -12.203 -26.625 -14.523 1 96.69 102 PRO A O 1
ATOM 755 N N . LYS A 1 103 ? -10.352 -26.109 -13.469 1 97.75 103 LYS A N 1
ATOM 756 C CA . LYS A 1 103 ? -10.844 -24.828 -12.977 1 97.75 103 LYS A CA 1
ATOM 757 C C . LYS A 1 103 ? -10.57 -23.719 -13.977 1 97.75 103 LYS A C 1
ATOM 759 O O . LYS A 1 103 ? -9.586 -23.766 -14.719 1 97.75 103 LYS A O 1
ATOM 764 N N . THR A 1 104 ? -11.422 -22.719 -13.93 1 98.25 104 THR A N 1
ATOM 765 C CA . THR A 1 104 ? -11.312 -21.703 -14.977 1 98.25 104 THR A CA 1
ATOM 766 C C . THR A 1 104 ? -10.898 -20.359 -14.391 1 98.25 104 THR A C 1
ATOM 768 O O . THR A 1 104 ? -10.438 -19.484 -15.117 1 98.25 104 THR A O 1
ATOM 771 N N . ARG A 1 105 ? -11.125 -20.078 -13.164 1 98.56 105 ARG A N 1
ATOM 772 C CA . ARG A 1 105 ? -10.742 -18.859 -12.469 1 98.56 105 ARG A CA 1
ATOM 773 C C . ARG A 1 105 ? -9.922 -19.188 -11.219 1 98.56 105 ARG A C 1
ATOM 775 O O . ARG A 1 105 ? -10.484 -19.469 -10.156 1 98.56 105 ARG A O 1
ATOM 782 N N . VAL A 1 106 ? -8.586 -19.078 -11.406 1 98.5 106 VAL A N 1
ATOM 783 C CA . VAL A 1 106 ? -7.746 -19.531 -10.305 1 98.5 106 VAL A CA 1
ATOM 784 C C . VAL A 1 106 ? -6.707 -18.453 -9.977 1 98.5 106 VAL A C 1
ATOM 786 O O . VAL A 1 106 ? -6.414 -17.594 -10.805 1 98.5 106 VAL A O 1
ATOM 789 N N . LYS A 1 107 ? -6.16 -18.531 -8.742 1 97.94 107 LYS A N 1
ATOM 790 C CA . LYS A 1 107 ? -5.066 -17.641 -8.352 1 97.94 107 LYS A CA 1
ATOM 791 C C . LYS A 1 107 ? -4.012 -18.391 -7.547 1 97.94 107 LYS A C 1
ATOM 793 O O . LYS A 1 107 ? -4.324 -19.375 -6.863 1 97.94 107 LYS A O 1
ATOM 798 N N . ALA A 1 108 ? -2.842 -17.938 -7.695 1 98.25 108 ALA A N 1
ATOM 799 C CA . ALA A 1 108 ? -1.691 -18.438 -6.945 1 98.25 108 ALA A CA 1
ATOM 800 C C . ALA A 1 108 ? -0.988 -17.312 -6.203 1 98.25 108 ALA A C 1
ATOM 802 O O . ALA A 1 108 ? -0.823 -16.203 -6.738 1 98.25 108 ALA A O 1
ATOM 803 N N . PHE A 1 109 ? -0.601 -17.609 -4.957 1 96.31 109 PHE A N 1
ATOM 804 C CA . PHE A 1 109 ? 0.144 -16.656 -4.145 1 96.31 109 PHE A CA 1
ATOM 805 C C . PHE A 1 109 ? 1.456 -17.266 -3.66 1 96.31 109 PHE A C 1
ATOM 807 O O . PHE A 1 109 ? 1.461 -18.328 -3.039 1 96.31 109 PHE A O 1
ATOM 814 N N . ILE A 1 110 ? 2.49 -16.531 -3.967 1 97.44 110 ILE A N 1
ATOM 815 C CA . ILE A 1 110 ? 3.816 -17.016 -3.602 1 97.44 110 ILE A CA 1
ATOM 816 C C . ILE A 1 110 ? 4.699 -15.852 -3.186 1 97.44 110 ILE A C 1
ATOM 818 O O . ILE A 1 110 ? 4.855 -14.883 -3.936 1 97.44 110 ILE A O 1
ATOM 822 N N . GLU A 1 111 ? 5.242 -15.977 -1.973 1 93.88 111 GLU A N 1
ATOM 823 C CA . GLU A 1 111 ? 6.062 -14.891 -1.453 1 93.88 111 GLU A CA 1
ATOM 824 C C . GLU A 1 111 ? 7.238 -15.43 -0.642 1 93.88 111 GLU A C 1
ATOM 826 O O . GLU A 1 111 ? 7.047 -16.031 0.411 1 93.88 111 GLU A O 1
ATOM 831 N N . PHE A 1 112 ? 8.406 -15.273 -1.093 1 95.12 112 PHE A N 1
ATOM 832 C CA . PHE A 1 112 ? 9.711 -15.383 -0.452 1 95.12 112 PHE A CA 1
ATOM 833 C C . PHE A 1 112 ? 10.547 -14.141 -0.707 1 95.12 112 PHE A C 1
ATOM 835 O O . PHE A 1 112 ? 10.109 -13.219 -1.401 1 95.12 112 PHE A O 1
ATOM 842 N N . PRO A 1 113 ? 11.719 -13.961 -0.122 1 94 113 PRO A N 1
ATOM 843 C CA . PRO A 1 113 ? 12.359 -12.641 -0.075 1 94 113 PRO A CA 1
ATOM 844 C C . PRO A 1 113 ? 12.453 -11.977 -1.449 1 94 113 PRO A C 1
ATOM 846 O O . PRO A 1 113 ? 12.062 -10.82 -1.607 1 94 113 PRO A O 1
ATOM 849 N N . GLU A 1 114 ? 12.727 -12.641 -2.498 1 96.06 114 GLU A N 1
ATOM 850 C CA . GLU A 1 114 ? 12.906 -12.062 -3.83 1 96.06 114 GLU A CA 1
ATOM 851 C C . GLU A 1 114 ? 11.562 -11.742 -4.48 1 96.06 114 GLU A C 1
ATOM 853 O O . GLU A 1 114 ? 11.516 -11.047 -5.496 1 96.06 114 GLU A O 1
ATOM 858 N N . LEU A 1 115 ? 10.453 -12.195 -3.896 1 95.38 115 LEU A N 1
ATOM 859 C CA . LEU A 1 115 ? 9.141 -11.93 -4.473 1 95.38 115 LEU A CA 1
ATOM 860 C C . LEU A 1 115 ? 8.312 -11.031 -3.561 1 95.38 115 LEU A C 1
ATOM 862 O O . LEU A 1 115 ? 7.125 -10.812 -3.809 1 95.38 115 LEU A O 1
ATOM 866 N N . ASN A 1 116 ? 8.953 -10.586 -2.498 1 89.5 116 ASN A N 1
ATOM 867 C CA . ASN A 1 116 ? 8.289 -9.633 -1.611 1 89.5 116 ASN A CA 1
ATOM 868 C C . ASN A 1 116 ? 8.484 -8.203 -2.09 1 89.5 116 ASN A C 1
ATOM 870 O O . ASN A 1 116 ? 9.547 -7.617 -1.904 1 89.5 116 ASN A O 1
ATOM 874 N N . VAL A 1 117 ? 7.449 -7.625 -2.59 1 85 117 VAL A N 1
ATOM 875 C CA . VAL A 1 117 ? 7.535 -6.316 -3.23 1 85 117 VAL A CA 1
ATOM 876 C C . VAL A 1 117 ? 7.805 -5.242 -2.18 1 85 117 VAL A C 1
ATOM 878 O O . VAL A 1 117 ? 8.219 -4.129 -2.512 1 85 117 VAL A O 1
ATOM 881 N N . ASN A 1 118 ? 7.527 -5.586 -0.957 1 76.44 118 ASN A N 1
ATOM 882 C CA . ASN A 1 118 ? 7.734 -4.625 0.121 1 76.44 118 ASN A CA 1
ATOM 883 C C . ASN A 1 118 ? 9.117 -4.777 0.747 1 76.44 118 ASN A C 1
ATOM 885 O O . ASN A 1 118 ? 9.477 -4.02 1.648 1 76.44 118 ASN A O 1
ATOM 889 N N . GLY A 1 119 ? 9.766 -5.727 0.3 1 79.25 119 GLY A N 1
ATOM 890 C CA . GLY A 1 119 ? 11.102 -5.969 0.828 1 79.25 119 GLY A CA 1
ATOM 891 C C . GLY A 1 119 ? 12.195 -5.262 0.048 1 79.25 119 GLY A C 1
ATOM 892 O O . GLY A 1 119 ? 11.945 -4.742 -1.043 1 79.25 119 GLY A O 1
ATOM 893 N N . ASP A 1 120 ? 13.406 -5.34 0.554 1 80.56 120 ASP A N 1
ATOM 894 C CA . ASP A 1 120 ? 14.523 -4.605 -0.021 1 80.56 120 ASP A CA 1
ATOM 895 C C . ASP A 1 120 ? 15.219 -5.426 -1.104 1 80.56 120 ASP A C 1
ATOM 897 O O . ASP A 1 120 ? 16.125 -4.926 -1.788 1 80.56 120 ASP A O 1
ATOM 901 N N . VAL A 1 121 ? 14.766 -6.613 -1.237 1 89.25 121 VAL A N 1
ATOM 902 C CA . VAL A 1 121 ? 15.5 -7.441 -2.186 1 89.25 121 VAL A CA 1
ATOM 903 C C . VAL A 1 121 ? 14.555 -7.941 -3.277 1 89.25 121 VAL A C 1
ATOM 905 O O . VAL A 1 121 ? 14.891 -8.867 -4.016 1 89.25 121 VAL A O 1
ATOM 908 N N . TYR A 1 122 ? 13.492 -7.336 -3.473 1 91.25 122 TYR A N 1
ATOM 909 C CA . TYR A 1 122 ? 12.531 -7.695 -4.512 1 91.25 122 TYR A CA 1
ATOM 910 C C . TYR A 1 122 ? 13.188 -7.707 -5.883 1 91.25 122 TYR A C 1
ATOM 912 O O . TYR A 1 122 ? 13.961 -6.805 -6.219 1 91.25 122 TYR A O 1
ATOM 920 N N . ARG A 1 123 ? 12.797 -8.758 -6.711 1 93.38 123 ARG A N 1
ATOM 921 C CA . ARG A 1 123 ? 13.297 -8.906 -8.07 1 93.38 123 ARG A CA 1
ATOM 922 C C . ARG A 1 123 ? 12.18 -9.297 -9.031 1 93.38 123 ARG A C 1
ATOM 924 O O . ARG A 1 123 ? 11.68 -10.422 -8.984 1 93.38 123 ARG A O 1
ATOM 931 N N . ILE A 1 124 ? 11.852 -8.406 -9.984 1 94.38 124 ILE A N 1
ATOM 932 C CA . ILE A 1 124 ? 10.812 -8.672 -10.977 1 94.38 124 ILE A CA 1
ATOM 933 C C . ILE A 1 124 ? 11.234 -9.844 -11.867 1 94.38 124 ILE A C 1
ATOM 935 O O . ILE A 1 124 ? 10.391 -10.609 -12.328 1 94.38 124 ILE A O 1
ATOM 939 N N . GLY A 1 125 ? 12.508 -10.055 -12.055 1 95.06 125 GLY A N 1
ATOM 940 C CA . GLY A 1 125 ? 13.023 -11.164 -12.836 1 95.06 125 GLY A CA 1
ATOM 941 C C . GLY A 1 125 ? 12.609 -12.516 -12.289 1 95.06 125 GLY A C 1
ATOM 942 O O . GLY A 1 125 ? 12.297 -13.438 -13.055 1 95.06 125 GLY A O 1
ATOM 943 N N . THR A 1 126 ? 12.648 -12.664 -11.008 1 97.25 126 THR A N 1
ATOM 944 C CA . THR A 1 126 ? 12.242 -13.906 -10.352 1 97.25 126 THR A CA 1
ATOM 945 C C . THR A 1 126 ? 10.781 -14.219 -10.641 1 97.25 126 THR A C 1
ATOM 947 O O . THR A 1 126 ? 10.438 -15.359 -10.961 1 97.25 126 THR A O 1
ATOM 950 N N . LEU A 1 127 ? 9.922 -13.266 -10.625 1 97.62 127 LEU A N 1
ATOM 951 C CA . LEU A 1 127 ? 8.508 -13.453 -10.93 1 97.62 127 LEU A CA 1
ATOM 952 C C . LEU A 1 127 ? 8.32 -13.859 -12.391 1 97.62 127 LEU A C 1
ATOM 954 O O . LEU A 1 127 ? 7.523 -14.758 -12.688 1 97.62 127 LEU A O 1
ATOM 958 N N . LEU A 1 128 ? 9.031 -13.211 -13.258 1 97.75 128 LEU A N 1
ATOM 959 C CA . LEU A 1 128 ? 8.875 -13.484 -14.68 1 97.75 128 LEU A CA 1
ATOM 960 C C . LEU A 1 128 ? 9.406 -14.875 -15.031 1 97.75 128 LEU A C 1
ATOM 962 O O . LEU A 1 128 ? 8.875 -15.539 -15.922 1 97.75 128 LEU A O 1
ATOM 966 N N . GLU A 1 129 ? 10.469 -15.289 -14.367 1 97.31 129 GLU A N 1
ATOM 967 C CA . GLU A 1 129 ? 10.938 -16.656 -14.539 1 97.31 129 GLU A CA 1
ATOM 968 C C . GLU A 1 129 ? 9.883 -17.672 -14.102 1 97.31 129 GLU A C 1
ATOM 970 O O . GLU A 1 129 ? 9.688 -18.703 -14.758 1 97.31 129 GLU A O 1
ATOM 975 N N . LEU A 1 130 ? 9.258 -17.422 -13.039 1 98.38 130 LEU A N 1
ATOM 976 C CA . LEU A 1 130 ? 8.164 -18.281 -12.586 1 98.38 130 LEU A CA 1
ATOM 977 C C . LEU A 1 130 ? 7.047 -18.344 -13.617 1 98.38 130 LEU A C 1
ATOM 979 O O . LEU A 1 130 ? 6.574 -19.422 -13.969 1 98.38 130 LEU A O 1
ATOM 983 N N . VAL A 1 131 ? 6.629 -17.219 -14.109 1 98.44 131 VAL A N 1
ATOM 984 C CA . VAL A 1 131 ? 5.578 -17.125 -15.117 1 98.44 131 VAL A CA 1
ATOM 985 C C . VAL A 1 131 ? 5.977 -17.938 -16.344 1 98.44 131 VAL A C 1
ATOM 987 O O . VAL A 1 131 ? 5.152 -18.641 -16.922 1 98.44 131 VAL A O 1
ATOM 990 N N . ARG A 1 132 ? 7.203 -17.828 -16.734 1 97.62 132 ARG A N 1
ATOM 991 C CA . ARG A 1 132 ? 7.715 -18.562 -17.891 1 97.62 132 ARG A CA 1
ATOM 992 C C . ARG A 1 132 ? 7.578 -20.062 -17.672 1 97.62 132 ARG A C 1
ATOM 994 O O . ARG A 1 132 ? 7.148 -20.797 -18.562 1 97.62 132 ARG A O 1
ATOM 1001 N N . GLU A 1 133 ? 7.918 -20.531 -16.5 1 97.12 133 GLU A N 1
ATOM 1002 C CA . GLU A 1 133 ? 7.816 -21.953 -16.188 1 97.12 133 GLU A CA 1
ATOM 1003 C C . GLU A 1 133 ? 6.375 -22.438 -16.312 1 97.12 133 GLU A C 1
ATOM 1005 O O . GLU A 1 133 ? 6.129 -23.5 -16.891 1 97.12 133 GLU A O 1
ATOM 1010 N N . VAL A 1 134 ? 5.488 -21.719 -15.852 1 98.38 134 VAL A N 1
ATOM 1011 C CA . VAL A 1 134 ? 4.082 -22.094 -15.891 1 98.38 134 VAL A CA 1
ATOM 1012 C C . VAL A 1 134 ? 3.576 -22.047 -17.328 1 98.38 134 VAL A C 1
ATOM 1014 O O . VAL A 1 134 ? 2.926 -22.984 -17.797 1 98.38 134 VAL A O 1
ATOM 1017 N N . ALA A 1 135 ? 3.904 -20.984 -18.047 1 98.44 135 ALA A N 1
ATOM 1018 C CA . ALA A 1 135 ? 3.449 -20.797 -19.422 1 98.44 135 ALA A CA 1
ATOM 1019 C C . ALA A 1 135 ? 3.967 -21.906 -20.328 1 98.44 135 ALA A C 1
ATOM 1021 O O . ALA A 1 135 ? 3.213 -22.469 -21.125 1 98.44 135 ALA A O 1
ATOM 1022 N N . MET A 1 136 ? 5.176 -22.219 -20.203 1 97.19 136 MET A N 1
ATOM 1023 C CA . MET A 1 136 ? 5.781 -23.234 -21.062 1 97.19 136 MET A CA 1
ATOM 1024 C C . MET A 1 136 ? 5.176 -24.609 -20.781 1 97.19 136 MET A C 1
ATOM 1026 O O . MET A 1 136 ? 4.98 -25.406 -21.688 1 97.19 136 MET A O 1
ATOM 1030 N N . ALA A 1 137 ? 4.91 -24.875 -19.578 1 97.25 137 ALA A N 1
ATOM 1031 C CA . ALA A 1 137 ? 4.277 -26.156 -19.219 1 97.25 137 ALA A CA 1
ATOM 1032 C C . ALA A 1 137 ? 2.895 -26.266 -19.859 1 97.25 137 ALA A C 1
ATOM 1034 O O . ALA A 1 137 ? 2.521 -27.328 -20.359 1 97.25 137 ALA A O 1
ATOM 1035 N N . LEU A 1 138 ? 2.188 -25.203 -19.922 1 97.88 138 LEU A N 1
ATOM 1036 C CA . LEU A 1 138 ? 0.838 -25.219 -20.484 1 97.88 138 LEU A CA 1
ATOM 1037 C C . LEU A 1 138 ? 0.878 -25.25 -22 1 97.88 138 LEU A C 1
ATOM 1039 O O . LEU A 1 138 ? -0.032 -25.781 -22.641 1 97.88 138 LEU A O 1
ATOM 1043 N N . ALA A 1 139 ? 1.915 -24.734 -22.516 1 97.25 139 ALA A N 1
ATOM 1044 C CA . ALA A 1 139 ? 2.045 -24.656 -23.969 1 97.25 139 ALA A CA 1
ATOM 1045 C C . ALA A 1 139 ? 2.59 -25.969 -24.547 1 97.25 139 ALA A C 1
ATOM 1047 O O . ALA A 1 139 ? 2.619 -26.156 -25.766 1 97.25 139 ALA A O 1
ATOM 1048 N N . ALA A 1 140 ? 3.062 -26.812 -23.766 1 89.81 140 ALA A N 1
ATOM 1049 C CA . ALA A 1 140 ? 3.809 -28 -24.156 1 89.81 140 ALA A CA 1
ATOM 1050 C C . ALA A 1 140 ? 2.996 -28.859 -25.125 1 89.81 140 ALA A C 1
ATOM 1052 O O . ALA A 1 140 ? 3.557 -29.516 -26 1 89.81 140 ALA A O 1
ATOM 1053 N N . ASP A 1 141 ? 1.703 -28.891 -25.125 1 88.31 141 ASP A N 1
ATOM 1054 C CA . ASP A 1 141 ? 0.912 -29.719 -26.016 1 88.31 141 ASP A CA 1
ATOM 1055 C C . ASP A 1 141 ? 0.411 -28.922 -27.219 1 88.31 141 ASP A C 1
ATOM 1057 O O . ASP A 1 141 ? -0.573 -29.312 -27.859 1 88.31 141 ASP A O 1
ATOM 1061 N N . GLY A 1 142 ? 1.039 -27.797 -27.469 1 93 142 GLY A N 1
ATOM 1062 C CA . GLY A 1 142 ? 0.691 -27.016 -28.641 1 93 142 GLY A CA 1
ATOM 1063 C C . GLY A 1 142 ? -0.452 -26.047 -28.406 1 93 142 GLY A C 1
ATOM 1064 O O . GLY A 1 142 ? -1.052 -25.547 -29.344 1 93 142 GLY A O 1
ATOM 1065 N N . LYS A 1 143 ? -0.738 -25.844 -27.188 1 96.5 143 LYS A N 1
ATOM 1066 C CA . LYS A 1 143 ? -1.79 -24.891 -26.844 1 96.5 143 LYS A CA 1
ATOM 1067 C C . LYS A 1 143 ? -1.225 -23.484 -26.688 1 96.5 143 LYS A C 1
ATOM 1069 O O . LYS A 1 143 ? -0.117 -23.312 -26.172 1 96.5 143 LYS A O 1
ATOM 1074 N N . ARG A 1 144 ? -2.041 -22.547 -27.031 1 98.19 144 ARG A N 1
ATOM 1075 C CA . ARG A 1 144 ? -1.588 -21.156 -26.969 1 98.19 144 ARG A CA 1
ATOM 1076 C C . ARG A 1 144 ? -1.853 -20.578 -25.578 1 98.19 144 ARG A C 1
ATOM 1078 O O . ARG A 1 144 ? -2.941 -20.75 -25.031 1 98.19 144 ARG A O 1
ATOM 1085 N N . VAL A 1 145 ? -0.823 -19.906 -25.094 1 98.69 145 VAL A N 1
ATOM 1086 C CA . VAL A 1 145 ? -0.917 -19.25 -23.797 1 98.69 145 VAL A CA 1
ATOM 1087 C C . VAL A 1 145 ? -0.725 -17.734 -23.953 1 98.69 145 VAL A C 1
ATOM 1089 O O . VAL A 1 145 ? 0.261 -17.297 -24.547 1 98.69 145 VAL A O 1
ATOM 1092 N N . ARG A 1 146 ? -1.663 -16.969 -23.484 1 98.69 146 ARG A N 1
ATOM 1093 C CA . ARG A 1 146 ? -1.502 -15.508 -23.484 1 98.69 146 ARG A CA 1
ATOM 1094 C C . ARG A 1 146 ? -1.074 -15 -22.109 1 98.69 146 ARG A C 1
ATOM 1096 O O . ARG A 1 146 ? -1.779 -15.203 -21.125 1 98.69 146 ARG A O 1
ATOM 1103 N N . VAL A 1 147 ? 0.091 -14.32 -22.078 1 98.69 147 VAL A N 1
ATOM 1104 C CA . VAL A 1 147 ? 0.645 -13.734 -20.859 1 98.69 147 VAL A CA 1
ATOM 1105 C C . VAL A 1 147 ? 0.344 -12.234 -20.812 1 98.69 147 VAL A C 1
ATOM 1107 O O . VAL A 1 147 ? 0.718 -11.5 -21.734 1 98.69 147 VAL A O 1
ATOM 1110 N N . CYS A 1 148 ? -0.305 -11.812 -19.672 1 98.44 148 CYS A N 1
ATOM 1111 C CA . CYS A 1 148 ? -0.856 -10.461 -19.641 1 98.44 148 CYS A CA 1
ATOM 1112 C C . CYS A 1 148 ? -0.26 -9.664 -18.484 1 98.44 148 CYS A C 1
ATOM 1114 O O . CYS A 1 148 ? -0.064 -10.195 -17.391 1 98.44 148 CYS A O 1
ATOM 1116 N N . VAL A 1 149 ? 0.004 -8.406 -18.75 1 97.56 149 VAL A N 1
ATOM 1117 C CA . VAL A 1 149 ? 0.423 -7.445 -17.734 1 97.56 149 VAL A CA 1
ATOM 1118 C C . VAL A 1 149 ? -0.464 -6.203 -17.797 1 97.56 149 VAL A C 1
ATOM 1120 O O . VAL A 1 149 ? -0.748 -5.691 -18.891 1 97.56 149 VAL A O 1
ATOM 1123 N N . GLN A 1 150 ? -0.824 -5.805 -16.609 1 94.5 150 GLN A N 1
ATOM 1124 C CA . GLN A 1 150 ? -1.724 -4.664 -16.469 1 94.5 150 GLN A CA 1
ATOM 1125 C C . GLN A 1 150 ? -1.113 -3.398 -17.062 1 94.5 150 GLN A C 1
ATOM 1127 O O . GLN A 1 150 ? 0.074 -3.125 -16.859 1 94.5 150 GLN A O 1
ATOM 1132 N N . GLY A 1 151 ? -1.949 -2.658 -17.844 1 89.38 151 GLY A N 1
ATOM 1133 C CA . GLY A 1 151 ? -1.535 -1.36 -18.344 1 89.38 151 GLY A CA 1
ATOM 1134 C C . GLY A 1 151 ? -1.935 -0.209 -17.438 1 89.38 151 GLY A C 1
ATOM 1135 O O . GLY A 1 151 ? -2.344 -0.423 -16.297 1 89.38 151 GLY A O 1
ATOM 1136 N N . SER A 1 152 ? -1.716 0.971 -17.969 1 87.38 152 SER A N 1
ATOM 1137 C CA . SER A 1 152 ? -2.094 2.168 -17.234 1 87.38 152 SER A CA 1
ATOM 1138 C C . SER A 1 152 ? -3.596 2.211 -16.969 1 87.38 152 SER A C 1
ATOM 1140 O O . SER A 1 152 ? -4.387 1.776 -17.812 1 87.38 152 SER A O 1
ATOM 1142 N N . MET A 1 153 ? -3.912 2.705 -15.75 1 84.38 153 MET A N 1
ATOM 1143 C CA . MET A 1 153 ? -5.312 2.863 -15.359 1 84.38 153 MET A CA 1
ATOM 1144 C C . MET A 1 153 ? -5.613 4.316 -15.008 1 84.38 153 MET A C 1
ATOM 1146 O O . MET A 1 153 ? -4.703 5.09 -14.711 1 84.38 153 MET A O 1
ATOM 1150 N N . GLY A 1 154 ? -6.98 4.59 -14.984 1 78.69 154 GLY A N 1
ATOM 1151 C CA . GLY A 1 154 ? -7.398 5.938 -14.633 1 78.69 154 GLY A CA 1
ATOM 1152 C C . GLY A 1 154 ? -7.59 6.84 -15.844 1 78.69 154 GLY A C 1
ATOM 1153 O O . GLY A 1 154 ? -7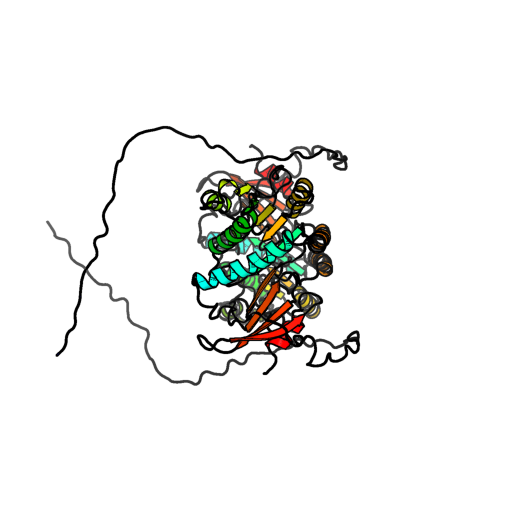.641 6.363 -16.969 1 78.69 154 GLY A O 1
ATOM 1154 N N . GLN A 1 155 ? -7.898 8.156 -15.484 1 75.88 155 GLN A N 1
ATOM 1155 C CA . GLN A 1 155 ? -8.219 9.094 -16.562 1 75.88 155 GLN A CA 1
ATOM 1156 C C . GLN A 1 155 ? -7.438 10.398 -16.406 1 75.88 155 GLN A C 1
ATOM 1158 O O . GLN A 1 155 ? -7.254 10.883 -15.289 1 75.88 155 GLN A O 1
ATOM 1163 N N . GLY A 1 156 ? -6.973 10.812 -17.484 1 79.5 156 GLY A N 1
ATOM 1164 C CA . GLY A 1 156 ? -6.371 12.141 -17.5 1 79.5 156 GLY A CA 1
ATOM 1165 C C . GLY A 1 156 ? -5.125 12.242 -16.641 1 79.5 156 GLY A C 1
ATOM 1166 O O . GLY A 1 156 ? -4.203 11.438 -16.781 1 79.5 156 GLY A O 1
ATOM 1167 N N . VAL A 1 157 ? -5.152 13.227 -15.68 1 80.31 157 VAL A N 1
ATOM 1168 C CA . VAL A 1 157 ? -3.959 13.523 -14.891 1 80.31 157 VAL A CA 1
ATOM 1169 C C . VAL A 1 157 ? -3.793 12.484 -13.789 1 80.31 157 VAL A C 1
ATOM 1171 O O . VAL A 1 157 ? -2.75 12.43 -13.133 1 80.31 157 VAL A O 1
ATOM 1174 N N . PHE A 1 158 ? -4.77 11.688 -13.609 1 76.38 158 PHE A N 1
ATOM 1175 C CA . PHE A 1 158 ? -4.711 10.664 -12.57 1 76.38 158 PHE A CA 1
ATOM 1176 C C . PHE A 1 158 ? -4.387 9.305 -13.172 1 76.38 158 PHE A C 1
ATOM 1178 O O . PHE A 1 158 ? -4.457 8.281 -12.484 1 76.38 158 PHE A O 1
ATOM 1185 N N . GLN A 1 159 ? -4.055 9.336 -14.445 1 83.75 159 GLN A N 1
ATOM 1186 C CA . GLN A 1 159 ? -3.648 8.078 -15.07 1 83.75 159 GLN A CA 1
ATOM 1187 C C . GLN A 1 159 ? -2.314 7.594 -14.508 1 83.75 159 GLN A C 1
ATOM 1189 O O . GLN A 1 159 ? -1.396 8.383 -14.297 1 83.75 159 GLN A O 1
ATOM 1194 N N . GLY A 1 160 ? -2.242 6.238 -14.281 1 83.25 160 GLY A N 1
ATOM 1195 C CA . GLY A 1 160 ? -1.007 5.719 -13.711 1 83.25 160 GLY A CA 1
ATOM 1196 C C . GLY A 1 160 ? -0.88 4.211 -13.836 1 83.25 160 GLY A C 1
ATOM 1197 O O . GLY A 1 160 ? -1.83 3.535 -14.234 1 83.25 160 GLY A O 1
ATOM 1198 N N . LEU A 1 161 ? 0.366 3.812 -13.578 1 87.31 161 LEU A N 1
ATOM 1199 C CA . LEU A 1 161 ? 0.74 2.404 -13.492 1 87.31 161 LEU A CA 1
ATOM 1200 C C . LEU A 1 161 ? 1.354 2.08 -12.141 1 87.31 161 LEU A C 1
ATOM 1202 O O . LEU A 1 161 ? 2.057 2.91 -11.555 1 87.31 161 LEU A O 1
ATOM 1206 N N . PRO A 1 162 ? 1.04 0.804 -11.656 1 82.44 162 PRO A N 1
ATOM 1207 C CA . PRO A 1 162 ? 1.79 0.432 -10.453 1 82.44 162 PRO A CA 1
ATOM 1208 C C . PRO A 1 162 ? 3.301 0.436 -10.68 1 82.44 162 PRO A C 1
ATOM 1210 O O . PRO A 1 162 ? 3.775 -0.009 -11.727 1 82.44 162 PRO A O 1
ATOM 1213 N N . LEU A 1 163 ? 4.004 0.919 -9.68 1 81.25 163 LEU A N 1
ATOM 1214 C CA . LEU A 1 163 ? 5.453 1.006 -9.781 1 81.25 163 LEU A CA 1
ATOM 1215 C C . LEU A 1 163 ? 6.066 -0.372 -10.008 1 81.25 163 LEU A C 1
ATOM 1217 O O . LEU A 1 163 ? 7.012 -0.517 -10.789 1 81.25 163 LEU A O 1
ATOM 1221 N N . SER A 1 164 ? 5.531 -1.388 -9.367 1 86.06 164 SER A N 1
ATOM 1222 C CA . SER A 1 164 ? 6.094 -2.734 -9.422 1 86.06 164 SER A CA 1
ATOM 1223 C C . SER A 1 164 ? 5.941 -3.338 -10.812 1 86.06 164 SER A C 1
ATOM 1225 O O . SER A 1 164 ? 6.57 -4.348 -11.125 1 86.06 164 SER A O 1
ATOM 1227 N N . LEU A 1 165 ? 5.109 -2.766 -11.672 1 92.06 165 LEU A N 1
ATOM 1228 C CA . LEU A 1 165 ? 4.867 -3.316 -13 1 92.06 165 LEU A CA 1
ATOM 1229 C C . LEU A 1 165 ? 5.457 -2.414 -14.078 1 92.06 165 LEU A C 1
ATOM 1231 O O . LEU A 1 165 ? 5.324 -2.693 -15.273 1 92.06 165 LEU A O 1
ATOM 1235 N N . SER A 1 166 ? 6.113 -1.359 -13.656 1 88.31 166 SER A N 1
ATOM 1236 C CA . SER A 1 166 ? 6.738 -0.444 -14.609 1 88.31 166 SER A CA 1
ATOM 1237 C C . SER A 1 166 ? 7.781 -1.159 -15.461 1 88.31 166 SER A C 1
ATOM 1239 O O . SER A 1 166 ? 8.68 -1.817 -14.938 1 88.31 166 SER A O 1
ATOM 1241 N N . GLY A 1 167 ? 7.641 -1.061 -16.781 1 91.06 167 GLY A N 1
ATOM 1242 C CA . GLY A 1 167 ? 8.602 -1.619 -17.719 1 91.06 167 GLY A CA 1
ATOM 1243 C C . GLY A 1 167 ? 8.422 -3.109 -17.938 1 91.06 167 GLY A C 1
ATOM 1244 O O . GLY A 1 167 ? 9.117 -3.709 -18.766 1 91.06 167 GLY A O 1
ATOM 1245 N N . VAL A 1 168 ? 7.539 -3.762 -17.266 1 95.5 168 VAL A N 1
ATOM 1246 C CA . VAL A 1 168 ? 7.402 -5.215 -17.297 1 95.5 168 VAL A CA 1
ATOM 1247 C C . VAL A 1 168 ? 6.957 -5.66 -18.688 1 95.5 168 VAL A C 1
ATOM 1249 O O . VAL A 1 168 ? 7.441 -6.668 -19.203 1 95.5 168 VAL A O 1
ATOM 1252 N N . ALA A 1 169 ? 6.066 -4.969 -19.328 1 94.75 169 ALA A N 1
ATOM 1253 C CA . ALA A 1 169 ? 5.594 -5.32 -20.672 1 94.75 169 ALA A CA 1
ATOM 1254 C C . ALA A 1 169 ? 6.754 -5.41 -21.656 1 94.75 169 ALA A C 1
ATOM 1256 O O . ALA A 1 169 ? 6.809 -6.328 -22.469 1 94.75 169 ALA A O 1
ATOM 1257 N N . ARG A 1 170 ? 7.645 -4.5 -21.531 1 93.5 170 ARG A N 1
ATOM 1258 C CA . ARG A 1 170 ? 8.805 -4.488 -22.422 1 93.5 170 ARG A CA 1
ATOM 1259 C C . ARG A 1 170 ? 9.703 -5.688 -22.172 1 93.5 170 ARG A C 1
ATOM 1261 O O . ARG A 1 170 ? 10.211 -6.301 -23.109 1 93.5 170 ARG A O 1
ATOM 1268 N N . ILE A 1 171 ? 9.914 -6 -20.969 1 94.5 171 ILE A N 1
ATOM 1269 C CA . ILE A 1 171 ? 10.75 -7.145 -20.609 1 94.5 171 ILE A CA 1
ATOM 1270 C C . ILE A 1 171 ? 10.133 -8.422 -21.172 1 94.5 171 ILE A C 1
ATOM 1272 O O . ILE A 1 171 ? 10.836 -9.281 -21.703 1 94.5 171 ILE A O 1
ATOM 1276 N N . LEU A 1 172 ? 8.867 -8.516 -21.078 1 94.62 172 LEU A N 1
ATOM 1277 C CA . LEU A 1 172 ? 8.148 -9.68 -21.594 1 94.62 172 LEU A CA 1
ATOM 1278 C C . LEU A 1 172 ? 8.391 -9.844 -23.078 1 94.62 172 LEU A C 1
ATOM 1280 O O . LEU A 1 172 ? 8.555 -10.961 -23.578 1 94.62 172 LEU A O 1
ATOM 1284 N N . ASP A 1 173 ? 8.43 -8.766 -23.75 1 92.25 173 ASP A N 1
ATOM 1285 C CA . ASP A 1 173 ? 8.633 -8.781 -25.203 1 92.25 173 ASP A CA 1
ATOM 1286 C C . ASP A 1 173 ? 10.023 -9.312 -25.547 1 92.25 173 ASP A C 1
ATOM 1288 O O . ASP A 1 173 ? 10.227 -9.883 -26.625 1 92.25 173 ASP A O 1
ATOM 1292 N N . MET A 1 174 ? 10.914 -9.195 -24.641 1 93.62 174 MET A N 1
ATOM 1293 C CA . MET A 1 174 ? 12.312 -9.523 -24.922 1 93.62 174 MET A CA 1
ATOM 1294 C C . MET A 1 174 ? 12.672 -10.898 -24.359 1 93.62 174 MET A C 1
ATOM 1296 O O . MET A 1 174 ? 13.773 -11.398 -24.609 1 93.62 174 MET A O 1
ATOM 1300 N N . MET A 1 175 ? 11.836 -11.453 -23.672 1 93.94 175 MET A N 1
ATOM 1301 C CA . MET A 1 175 ? 12.117 -12.719 -23 1 93.94 175 MET A CA 1
ATOM 1302 C C . MET A 1 175 ? 12.266 -13.852 -24 1 93.94 175 MET A C 1
ATOM 1304 O O . MET A 1 175 ? 11.539 -13.898 -25 1 93.94 175 MET A O 1
ATOM 1308 N N . ASP A 1 176 ? 13.148 -14.789 -23.703 1 92.19 176 ASP A N 1
ATOM 1309 C CA . ASP A 1 176 ? 13.359 -16 -24.5 1 92.19 176 ASP A CA 1
ATOM 1310 C C . ASP A 1 176 ? 12.406 -17.109 -24.062 1 92.19 176 ASP A C 1
ATOM 1312 O O . ASP A 1 176 ? 12.531 -17.641 -22.953 1 92.19 176 ASP A O 1
ATOM 1316 N N . TRP A 1 177 ? 11.594 -17.516 -24.984 1 93.88 177 TRP A N 1
ATOM 1317 C CA . TRP A 1 177 ? 10.602 -18.547 -24.672 1 93.88 177 TRP A CA 1
ATOM 1318 C C . TRP A 1 177 ? 11 -19.891 -25.266 1 93.88 177 TRP A C 1
ATOM 1320 O O . TRP A 1 177 ? 10.234 -20.859 -25.203 1 93.88 177 TRP A O 1
ATOM 1330 N N . GLY A 1 178 ? 12.125 -19.891 -25.859 1 89.81 178 GLY A N 1
ATOM 1331 C CA . GLY A 1 178 ? 12.609 -21.141 -26.438 1 89.81 178 GLY A CA 1
ATOM 1332 C C . GLY A 1 178 ? 11.672 -21.719 -27.484 1 89.81 178 GLY A C 1
ATOM 1333 O O . GLY A 1 178 ? 11.211 -21 -28.375 1 89.81 178 GLY A O 1
ATOM 1334 N N . ASP A 1 179 ? 11.391 -23.094 -27.359 1 87.56 179 ASP A N 1
ATOM 1335 C CA . ASP A 1 179 ? 10.578 -23.828 -28.328 1 87.56 179 ASP A CA 1
ATOM 1336 C C . ASP A 1 179 ? 9.109 -23.422 -28.219 1 87.56 179 ASP A C 1
ATOM 1338 O O . ASP A 1 179 ? 8.328 -23.688 -29.141 1 87.56 179 ASP A O 1
ATOM 1342 N N . ALA A 1 180 ? 8.781 -22.703 -27.172 1 91.19 180 ALA A N 1
ATOM 1343 C CA . ALA A 1 180 ? 7.375 -22.359 -26.953 1 91.19 180 ALA A CA 1
ATOM 1344 C C . ALA A 1 180 ? 7.039 -21 -27.547 1 91.19 180 ALA A C 1
ATOM 1346 O O . ALA A 1 180 ? 5.895 -20.547 -27.469 1 91.19 180 ALA A O 1
ATOM 1347 N N . ASP A 1 181 ? 7.918 -20.375 -28.172 1 92.56 181 ASP A N 1
ATOM 1348 C CA . ASP A 1 181 ? 7.781 -18.984 -28.594 1 92.56 181 ASP A CA 1
ATOM 1349 C C . ASP A 1 181 ? 6.535 -18.797 -29.469 1 92.56 181 ASP A C 1
ATOM 1351 O O . ASP A 1 181 ? 5.785 -17.828 -29.281 1 92.56 181 ASP A O 1
ATOM 1355 N N . GLU A 1 182 ? 6.32 -19.734 -30.359 1 93.88 182 GLU A N 1
ATOM 1356 C CA . GLU A 1 182 ? 5.203 -19.609 -31.297 1 93.88 182 GLU A CA 1
ATOM 1357 C C . GLU A 1 182 ? 3.865 -19.766 -30.578 1 93.88 182 GLU A C 1
ATOM 1359 O O . GLU A 1 182 ? 2.82 -19.391 -31.109 1 93.88 182 GLU A O 1
ATOM 1364 N N . PHE A 1 183 ? 3.893 -20.312 -29.391 1 96.25 183 PHE A N 1
ATOM 1365 C CA . PHE A 1 183 ? 2.652 -20.594 -28.688 1 96.25 183 PHE A CA 1
ATOM 1366 C C . PHE A 1 183 ? 2.422 -19.578 -27.562 1 96.25 183 PHE A C 1
ATOM 1368 O O . PHE A 1 183 ? 1.444 -19.672 -26.828 1 96.25 183 PHE A O 1
ATOM 1375 N N . ILE A 1 184 ? 3.266 -18.594 -27.422 1 97.75 184 ILE A N 1
ATOM 1376 C CA . ILE A 1 184 ? 3.133 -17.594 -26.375 1 97.75 184 ILE A CA 1
ATOM 1377 C C . ILE A 1 184 ? 2.703 -16.25 -26.984 1 97.75 184 ILE A C 1
ATOM 1379 O O . ILE A 1 184 ? 3.359 -15.742 -27.906 1 97.75 184 ILE A O 1
ATOM 1383 N N . ALA A 1 185 ? 1.599 -15.766 -26.531 1 97.25 185 ALA A N 1
ATOM 1384 C CA . ALA A 1 185 ? 1.136 -14.43 -26.875 1 97.25 185 ALA A CA 1
ATOM 1385 C C . ALA A 1 185 ? 1.194 -13.492 -25.672 1 97.25 185 ALA A C 1
ATOM 1387 O O . ALA A 1 185 ? 1.275 -13.938 -24.531 1 97.25 185 ALA A O 1
ATOM 1388 N N . ARG A 1 186 ? 1.191 -12.211 -26 1 96.69 186 ARG A N 1
ATOM 1389 C CA . ARG A 1 186 ? 1.264 -11.203 -24.953 1 96.69 186 ARG A CA 1
ATOM 1390 C C . ARG A 1 186 ? 0.101 -10.219 -25.047 1 96.69 186 ARG A C 1
ATOM 1392 O O . ARG A 1 186 ? -0.464 -10.031 -26.125 1 96.69 186 ARG A O 1
ATOM 1399 N N . GLY A 1 187 ? -0.219 -9.617 -23.875 1 96.38 187 GLY A N 1
ATOM 1400 C CA . GLY A 1 187 ? -1.295 -8.641 -23.891 1 96.38 187 GLY A CA 1
ATOM 1401 C C . GLY A 1 187 ? -1.471 -7.926 -22.562 1 96.38 187 GLY A C 1
ATOM 1402 O O . GLY A 1 187 ? -0.758 -8.211 -21.594 1 96.38 187 GLY A O 1
ATOM 1403 N N . SER A 1 188 ? -2.373 -6.973 -22.578 1 96.38 188 SER A N 1
ATOM 1404 C CA . SER A 1 188 ? -2.799 -6.301 -21.359 1 96.38 188 SER A CA 1
ATOM 1405 C C . SER A 1 188 ? -3.93 -7.059 -20.672 1 96.38 188 SER A C 1
ATOM 1407 O O . SER A 1 188 ? -4.086 -8.266 -20.875 1 96.38 188 SER A O 1
ATOM 1409 N N . ILE A 1 189 ? -4.613 -6.414 -19.781 1 97.06 189 ILE A N 1
ATOM 1410 C CA . ILE A 1 189 ? -5.801 -6.98 -19.141 1 97.06 189 ILE A CA 1
ATOM 1411 C C . ILE A 1 189 ? -7.043 -6.234 -19.625 1 97.06 189 ILE A C 1
ATOM 1413 O O . ILE A 1 189 ? -7.109 -5.004 -19.531 1 97.06 189 ILE A O 1
ATOM 1417 N N . GLY A 1 190 ? -7.992 -7 -20.156 1 96.44 190 GLY A N 1
ATOM 1418 C CA . GLY A 1 190 ? -9.211 -6.371 -20.641 1 96.44 190 GLY A CA 1
ATOM 1419 C C . GLY A 1 190 ? -10.023 -7.266 -21.562 1 96.44 190 GLY A C 1
ATOM 1420 O O . GLY A 1 190 ? -9.555 -8.32 -21.984 1 96.44 190 GLY A O 1
ATOM 1421 N N . GLY A 1 191 ? -11.211 -6.789 -21.875 1 96.62 191 GLY A N 1
ATOM 1422 C CA . GLY A 1 191 ? -12.141 -7.574 -22.672 1 96.62 191 GLY A CA 1
ATOM 1423 C C . GLY A 1 191 ? -11.742 -7.676 -24.125 1 96.62 191 GLY A C 1
ATOM 1424 O O . GLY A 1 191 ? -12.18 -8.586 -24.828 1 96.62 191 GLY A O 1
ATOM 1425 N N . ASP A 1 192 ? -10.977 -6.801 -24.578 1 96.38 192 ASP A N 1
ATOM 1426 C CA . ASP A 1 192 ? -10.609 -6.77 -26 1 96.38 192 ASP A CA 1
ATOM 1427 C C . ASP A 1 192 ? -9.328 -7.555 -26.25 1 96.38 192 ASP A C 1
ATOM 1429 O O . ASP A 1 192 ? -8.844 -7.617 -27.375 1 96.38 192 ASP A O 1
ATOM 1433 N N . VAL A 1 193 ? -8.852 -8.25 -25.297 1 96.88 193 VAL A N 1
ATOM 1434 C CA . VAL A 1 193 ? -7.508 -8.82 -25.359 1 96.88 193 VAL A CA 1
ATOM 1435 C C . VAL A 1 193 ? -7.59 -10.273 -25.812 1 96.88 193 VAL A C 1
ATOM 1437 O O . VAL A 1 193 ? -6.84 -10.703 -26.688 1 96.88 193 VAL A O 1
ATOM 1440 N N . PRO A 1 194 ? -8.516 -11.07 -25.312 1 98.12 194 PRO A N 1
ATOM 1441 C CA . PRO A 1 194 ? -8.578 -12.484 -25.688 1 98.12 194 PRO A CA 1
ATOM 1442 C C . PRO A 1 194 ? -8.836 -12.695 -27.172 1 98.12 194 PRO A C 1
ATOM 1444 O O . PRO A 1 194 ? -9.617 -11.953 -27.781 1 98.12 194 PRO A O 1
ATOM 1447 N N . ARG A 1 195 ? -8.164 -13.68 -27.719 1 97.94 195 ARG A N 1
ATOM 1448 C CA . ARG A 1 195 ? -8.367 -14.156 -29.094 1 97.94 195 ARG A CA 1
ATOM 1449 C C . ARG A 1 195 ? -8.914 -15.578 -29.094 1 97.94 195 ARG A C 1
ATOM 1451 O O . ARG A 1 195 ? -8.711 -16.328 -28.141 1 97.94 195 ARG A O 1
ATOM 1458 N N . PRO A 1 196 ? -9.445 -16.047 -30.188 1 96.94 196 PRO A N 1
ATOM 1459 C CA . PRO A 1 196 ? -10.109 -17.344 -30.234 1 96.94 196 PRO A CA 1
ATOM 1460 C C . PRO A 1 196 ? -9.141 -18.5 -30.016 1 96.94 196 PRO A C 1
ATOM 1462 O O . PRO A 1 196 ? -9.523 -19.547 -29.5 1 96.94 196 PRO A O 1
ATOM 1465 N N . ASP A 1 197 ? -7.898 -18.344 -30.391 1 96.69 197 ASP A N 1
ATOM 1466 C CA . ASP A 1 197 ? -6.965 -19.453 -30.344 1 96.69 197 ASP A CA 1
ATOM 1467 C C . ASP A 1 197 ? -6.266 -19.531 -28.984 1 96.69 197 ASP A C 1
ATOM 1469 O O . ASP A 1 197 ? -5.527 -20.469 -28.703 1 96.69 197 ASP A O 1
ATOM 1473 N N . ASP A 1 198 ? -6.5 -18.562 -28.172 1 98.31 198 ASP A N 1
ATOM 1474 C CA . ASP A 1 198 ? -5.918 -18.609 -26.828 1 98.31 198 ASP A CA 1
ATOM 1475 C C . ASP A 1 198 ? -6.547 -19.719 -25.984 1 98.31 198 ASP A C 1
ATOM 1477 O O . ASP A 1 198 ? -7.77 -19.781 -25.844 1 98.31 198 ASP A O 1
ATOM 1481 N N . ALA A 1 199 ? -5.723 -20.547 -25.438 1 98.31 199 ALA A N 1
ATOM 1482 C CA . ALA A 1 199 ? -6.238 -21.641 -24.609 1 98.31 199 ALA A CA 1
ATOM 1483 C C . ALA A 1 199 ? -6.18 -21.281 -23.125 1 98.31 199 ALA A C 1
ATOM 1485 O O . ALA A 1 199 ? -7.051 -21.688 -22.359 1 98.31 199 ALA A O 1
ATOM 1486 N N . TYR A 1 200 ? -5.148 -20.578 -22.734 1 98.62 200 TYR A N 1
ATOM 1487 C CA . TYR A 1 200 ? -4.926 -20.188 -21.344 1 98.62 200 TYR A CA 1
ATOM 1488 C C . TYR A 1 200 ? -4.535 -18.719 -21.266 1 98.62 200 TYR A C 1
ATOM 1490 O O . TYR A 1 200 ? -3.934 -18.172 -22.188 1 98.62 200 TYR A O 1
ATOM 1498 N N . PHE A 1 201 ? -4.82 -18.062 -20.125 1 98.88 201 PHE A N 1
ATOM 1499 C CA . PHE A 1 201 ? -4.391 -16.703 -19.812 1 98.88 201 PHE A CA 1
ATOM 1500 C C . PHE A 1 201 ? -3.656 -16.672 -18.469 1 98.88 201 PHE A C 1
ATOM 1502 O O . PHE A 1 201 ? -4.125 -17.234 -17.484 1 98.88 201 PHE A O 1
ATOM 1509 N N . ILE A 1 202 ? -2.537 -16.031 -18.438 1 98.88 202 ILE A N 1
ATOM 1510 C CA . ILE A 1 202 ? -1.803 -15.781 -17.203 1 98.88 202 ILE A CA 1
ATOM 1511 C C . ILE A 1 202 ? -1.695 -14.273 -16.969 1 98.88 202 ILE A C 1
ATOM 1513 O O . ILE A 1 202 ? -1.166 -13.539 -17.797 1 98.88 202 ILE A O 1
ATOM 1517 N N . LEU A 1 203 ? -2.205 -13.797 -15.859 1 98.75 203 LEU A N 1
ATOM 1518 C CA . LEU A 1 203 ? -2.135 -12.391 -15.469 1 98.75 203 LEU A CA 1
ATOM 1519 C C . LEU A 1 203 ? -1.067 -12.172 -14.398 1 98.75 203 LEU A C 1
ATOM 1521 O O . LEU A 1 203 ? -1.166 -12.719 -13.297 1 98.75 203 LEU A O 1
ATOM 1525 N N . ILE A 1 204 ? -0.139 -11.32 -14.703 1 98.25 204 ILE A N 1
ATOM 1526 C CA . ILE A 1 204 ? 1 -11.094 -13.82 1 98.25 204 ILE A CA 1
ATOM 1527 C C . ILE A 1 204 ? 0.654 -10.008 -12.805 1 98.25 204 ILE A C 1
ATOM 1529 O O . ILE A 1 204 ? 0.553 -8.828 -13.164 1 98.25 204 ILE A O 1
ATOM 1533 N N . SER A 1 205 ? 0.455 -10.336 -11.57 1 95.88 205 SER A N 1
ATOM 1534 C CA . SER A 1 205 ? 0.301 -9.5 -10.383 1 95.88 205 SER A CA 1
ATOM 1535 C C . SER A 1 205 ? -0.679 -8.359 -10.633 1 95.88 205 SER A C 1
ATOM 1537 O O . SER A 1 205 ? -0.361 -7.191 -10.383 1 95.88 205 SER A O 1
ATOM 1539 N N . PRO A 1 206 ? -1.868 -8.672 -11.109 1 95.69 206 PRO A N 1
ATOM 1540 C CA . PRO A 1 206 ? -2.838 -7.586 -11.234 1 95.69 206 PRO A CA 1
ATOM 1541 C C . PRO A 1 206 ? -3.105 -6.875 -9.914 1 95.69 206 PRO A C 1
ATOM 1543 O O . PRO A 1 206 ? -3.176 -7.523 -8.859 1 95.69 206 PRO A O 1
ATOM 1546 N N . GLN A 1 207 ? -3.26 -5.488 -10.008 1 90.19 207 GLN A N 1
ATOM 1547 C CA . GLN A 1 207 ? -3.373 -4.773 -8.742 1 90.19 207 GLN A CA 1
ATOM 1548 C C . GLN A 1 207 ? -4.113 -3.451 -8.922 1 90.19 207 GLN A C 1
ATOM 1550 O O . GLN A 1 207 ? -4.125 -2.881 -10.016 1 90.19 207 GLN A O 1
ATOM 1555 N N . ASN A 1 208 ? -4.684 -3.025 -7.848 1 82.12 208 ASN A N 1
ATOM 1556 C CA . ASN A 1 208 ? -5.285 -1.698 -7.797 1 82.12 208 ASN A CA 1
ATOM 1557 C C . ASN A 1 208 ? -4.23 -0.609 -7.645 1 82.12 208 ASN A C 1
ATOM 1559 O O . ASN A 1 208 ? -3.125 -0.873 -7.168 1 82.12 208 ASN A O 1
ATOM 1563 N N . ILE A 1 209 ? -4.578 0.586 -8.133 1 77.44 209 ILE A N 1
ATOM 1564 C CA . ILE A 1 209 ? -3.766 1.765 -7.848 1 77.44 209 ILE A CA 1
ATOM 1565 C C . ILE A 1 209 ? -4.609 2.812 -7.125 1 77.44 209 ILE A C 1
ATOM 1567 O O . ILE A 1 209 ? -5.832 2.676 -7.027 1 77.44 209 ILE A O 1
ATOM 1571 N N . VAL A 1 210 ? -3.943 3.744 -6.555 1 69 210 VAL A N 1
ATOM 1572 C CA . VAL A 1 210 ? -4.645 4.797 -5.828 1 69 210 VAL A CA 1
ATOM 1573 C C . VAL A 1 210 ? -5.754 5.379 -6.699 1 69 210 VAL A C 1
ATOM 1575 O O . VAL A 1 210 ? -5.492 5.863 -7.805 1 69 210 VAL A O 1
ATOM 1578 N N . GLY A 1 211 ? -7.059 5.145 -6.312 1 69.62 211 GLY A N 1
ATOM 1579 C CA . GLY A 1 211 ? -8.195 5.754 -6.98 1 69.62 211 GLY A CA 1
ATOM 1580 C C . GLY A 1 211 ? -8.797 4.875 -8.062 1 69.62 211 GLY A C 1
ATOM 1581 O O . GLY A 1 211 ? -9.852 5.195 -8.617 1 69.62 211 GLY A O 1
ATOM 1582 N N . TYR A 1 212 ? -8.125 3.818 -8.344 1 77.12 212 TYR A N 1
ATOM 1583 C CA . TYR A 1 212 ? -8.633 3.014 -9.453 1 77.12 212 TYR A CA 1
ATOM 1584 C C . TYR A 1 212 ? -8.484 1.526 -9.156 1 77.12 212 TYR A C 1
ATOM 1586 O O . TYR A 1 212 ? -7.434 1.08 -8.688 1 77.12 212 TYR A O 1
ATOM 1594 N N . SER A 1 213 ? -9.562 0.821 -9.539 1 82.75 213 SER A N 1
ATOM 1595 C CA . SER A 1 213 ? -9.578 -0.628 -9.367 1 82.75 213 SER A CA 1
ATOM 1596 C C . SER A 1 213 ? -9.312 -1.344 -10.688 1 82.75 213 SER A C 1
ATOM 1598 O O . SER A 1 213 ? -9.812 -0.928 -11.734 1 82.75 213 SER A O 1
ATOM 1600 N N . VAL A 1 214 ? -8.688 -2.484 -10.633 1 89.5 214 VAL A N 1
ATOM 1601 C CA . VAL A 1 214 ? -8.406 -3.295 -11.812 1 89.5 214 VAL A CA 1
ATOM 1602 C C . VAL A 1 214 ? -9.586 -4.223 -12.094 1 89.5 214 VAL A C 1
ATOM 1604 O O . VAL A 1 214 ? -9.695 -4.793 -13.18 1 89.5 214 VAL A O 1
ATOM 1607 N N . LEU A 1 215 ? -10.57 -4.383 -11.281 1 90 215 LEU A N 1
ATOM 1608 C CA . LEU A 1 215 ? -11.617 -5.395 -11.305 1 90 215 LEU A CA 1
ATOM 1609 C C . LEU A 1 215 ? -12.484 -5.25 -12.547 1 90 215 LEU A C 1
ATOM 1611 O O . LEU A 1 215 ? -12.828 -6.246 -13.188 1 90 215 LEU A O 1
ATOM 1615 N N . PRO A 1 216 ? -12.859 -4.004 -12.922 1 88.94 216 PRO A N 1
ATOM 1616 C CA . PRO A 1 216 ? -13.68 -3.918 -14.133 1 88.94 216 PRO A CA 1
ATOM 1617 C C . PRO A 1 216 ? -12.992 -4.516 -15.359 1 88.94 216 PRO A C 1
ATOM 1619 O O . PRO A 1 216 ? -13.641 -5.156 -16.188 1 88.94 216 PRO A O 1
ATOM 1622 N N . TYR A 1 217 ? -11.742 -4.328 -15.453 1 92.81 217 TYR A N 1
ATOM 1623 C CA . TYR A 1 217 ? -10.984 -4.879 -16.578 1 92.81 217 TYR A CA 1
ATOM 1624 C C . TYR A 1 217 ? -10.945 -6.398 -16.516 1 92.81 217 TYR A C 1
ATOM 1626 O O . TYR A 1 217 ? -11.055 -7.074 -17.531 1 92.81 217 TYR A O 1
ATOM 1634 N N . LEU A 1 218 ? -10.766 -6.926 -15.312 1 95.81 218 LEU A N 1
ATOM 1635 C CA . LEU A 1 218 ? -10.75 -8.367 -15.109 1 95.81 218 LEU A CA 1
ATOM 1636 C C . LEU A 1 218 ? -12.094 -8.984 -15.508 1 95.81 218 LEU A C 1
ATOM 1638 O O . LEU A 1 218 ? -12.133 -10.016 -16.172 1 95.81 218 LEU A O 1
ATOM 1642 N N . GLN A 1 219 ? -13.148 -8.359 -15.102 1 95.75 219 GLN A N 1
ATOM 1643 C CA . GLN A 1 219 ? -14.484 -8.867 -15.383 1 95.75 219 GLN A CA 1
ATOM 1644 C C . GLN A 1 219 ? -14.766 -8.875 -16.891 1 95.75 219 GLN A C 1
ATOM 1646 O O . GLN A 1 219 ? -15.352 -9.828 -17.406 1 95.75 219 GLN A O 1
ATOM 1651 N N . GLU A 1 220 ? -14.344 -7.832 -17.516 1 96.56 220 GLU A N 1
ATOM 1652 C CA . GLU A 1 220 ? -14.492 -7.801 -18.969 1 96.56 220 GLU A CA 1
ATOM 1653 C C . GLU A 1 220 ? -13.711 -8.93 -19.641 1 96.56 220 GLU A C 1
ATOM 1655 O O . GLU A 1 220 ? -14.188 -9.547 -20.594 1 96.56 220 GLU A O 1
ATOM 1660 N N . MET A 1 221 ? -12.594 -9.156 -19.172 1 97.81 221 MET A N 1
ATOM 1661 C CA . MET A 1 221 ? -11.758 -10.219 -19.719 1 97.81 221 MET A CA 1
ATOM 1662 C C . MET A 1 221 ? -12.383 -11.586 -19.469 1 97.81 221 MET A C 1
ATOM 1664 O O . MET A 1 221 ? -12.328 -12.469 -20.328 1 97.81 221 MET A O 1
ATOM 1668 N N . GLU A 1 222 ? -12.875 -11.812 -18.312 1 97.69 222 GLU A N 1
ATOM 1669 C CA . GLU A 1 222 ? -13.562 -13.062 -17.984 1 97.69 222 GLU A CA 1
ATOM 1670 C C . GLU A 1 222 ? -14.672 -13.367 -18.984 1 97.69 222 GLU A C 1
ATOM 1672 O O . GLU A 1 222 ? -14.805 -14.508 -19.438 1 97.69 222 GLU A O 1
ATOM 1677 N N . LYS A 1 223 ? -15.43 -12.344 -19.25 1 97.38 223 LYS A N 1
ATOM 1678 C CA . LYS A 1 223 ? -16.531 -12.516 -20.203 1 97.38 223 LYS A CA 1
ATOM 1679 C C . LYS A 1 223 ? -16.016 -12.93 -21.578 1 97.38 223 LYS A C 1
ATOM 1681 O O . LYS A 1 223 ? -16.547 -13.844 -22.203 1 97.38 223 LYS A O 1
ATOM 1686 N N . ALA A 1 224 ? -14.992 -12.281 -22 1 98.25 224 ALA A N 1
ATOM 1687 C CA . ALA A 1 224 ? -14.422 -12.555 -23.328 1 98.25 224 ALA A CA 1
ATOM 1688 C C . ALA A 1 224 ? -13.773 -13.93 -23.359 1 98.25 224 ALA A C 1
ATOM 1690 O O . ALA A 1 224 ? -13.82 -14.617 -24.391 1 98.25 224 ALA A O 1
ATOM 1691 N N . ALA A 1 225 ? -13.18 -14.375 -22.297 1 98.25 225 ALA A N 1
ATOM 1692 C CA . ALA A 1 225 ? -12.453 -15.641 -22.234 1 98.25 225 ALA A CA 1
ATOM 1693 C C . ALA A 1 225 ? -13.414 -16.828 -22.172 1 98.25 225 ALA A C 1
ATOM 1695 O O . ALA A 1 225 ? -13.07 -17.938 -22.578 1 98.25 225 ALA A O 1
ATOM 1696 N N . GLY A 1 226 ? -14.648 -16.594 -21.578 1 97.62 226 GLY A N 1
ATOM 1697 C CA . GLY A 1 226 ? -15.578 -17.688 -21.406 1 97.62 226 GLY A CA 1
ATOM 1698 C C . GLY A 1 226 ? -15.094 -18.719 -20.406 1 97.62 226 GLY A C 1
ATOM 1699 O O . GLY A 1 226 ? -14.734 -18.391 -19.281 1 97.62 226 GLY A O 1
ATOM 1700 N N . ASP A 1 227 ? -15.016 -20.062 -20.891 1 96.94 227 ASP A N 1
ATOM 1701 C CA . ASP A 1 227 ? -14.664 -21.141 -19.969 1 96.94 227 ASP A CA 1
ATOM 1702 C C . ASP A 1 227 ? -13.164 -21.438 -20.031 1 96.94 227 ASP A C 1
ATOM 1704 O O . ASP A 1 227 ? -12.695 -22.391 -19.391 1 96.94 227 ASP A O 1
ATOM 1708 N N . ARG A 1 228 ? -12.5 -20.641 -20.734 1 98.25 228 ARG A N 1
ATOM 1709 C CA . ARG A 1 228 ? -11.055 -20.828 -20.797 1 98.25 228 ARG A CA 1
ATOM 1710 C C . ARG A 1 228 ? -10.391 -20.344 -19.516 1 98.25 228 ARG A C 1
ATOM 1712 O O . ARG A 1 228 ? -10.766 -19.297 -18.969 1 98.25 228 ARG A O 1
ATOM 1719 N N . PRO A 1 229 ? -9.422 -21.047 -19.031 1 98.62 229 PRO A N 1
ATOM 1720 C CA . PRO A 1 229 ? -8.844 -20.734 -17.719 1 98.62 229 PRO A CA 1
ATOM 1721 C C . PRO A 1 229 ? -8.062 -19.422 -17.719 1 98.62 229 PRO A C 1
ATOM 1723 O O . PRO A 1 229 ? -7.281 -19.156 -18.641 1 98.62 229 PRO A O 1
ATOM 1726 N N . ILE A 1 230 ? -8.297 -18.609 -16.688 1 98.88 230 ILE A N 1
ATOM 1727 C CA . ILE A 1 230 ? -7.508 -17.422 -16.359 1 98.88 230 ILE A CA 1
ATOM 1728 C C . ILE A 1 230 ? -6.793 -17.656 -15.023 1 98.88 230 ILE A C 1
ATOM 1730 O O . ILE A 1 230 ? -7.426 -18 -14.023 1 98.88 230 ILE A O 1
ATOM 1734 N N . ILE A 1 231 ? -5.492 -17.453 -15.055 1 98.88 231 ILE A N 1
ATOM 1735 C CA . ILE A 1 231 ? -4.637 -17.672 -13.891 1 98.88 231 ILE A CA 1
ATOM 1736 C C . ILE A 1 231 ? -4.035 -16.344 -13.438 1 98.88 231 ILE A C 1
ATOM 1738 O O . ILE A 1 231 ? -3.287 -15.711 -14.18 1 98.88 231 ILE A O 1
ATOM 1742 N N . MET A 1 232 ? -4.277 -15.938 -12.211 1 98.5 232 MET A N 1
ATOM 1743 C CA . MET A 1 232 ? -3.592 -14.789 -11.633 1 98.5 232 MET A CA 1
ATOM 1744 C C . MET A 1 232 ? -2.432 -15.227 -10.75 1 98.5 232 MET A C 1
ATOM 1746 O O . MET A 1 232 ? -2.607 -16.062 -9.867 1 98.5 232 MET A O 1
ATOM 1750 N N . ILE A 1 233 ? -1.313 -14.609 -10.977 1 98.31 233 ILE A N 1
ATOM 1751 C CA . ILE A 1 233 ? -0.171 -14.867 -10.109 1 98.31 233 ILE A CA 1
ATOM 1752 C C . ILE A 1 233 ? 0.11 -13.641 -9.25 1 98.31 233 ILE A C 1
ATOM 1754 O O . ILE A 1 233 ? 0.35 -12.547 -9.773 1 98.31 233 ILE A O 1
ATOM 1758 N N . ASN A 1 234 ? 0.049 -13.75 -7.938 1 95.25 234 ASN A N 1
ATOM 1759 C CA . ASN A 1 234 ? 0.334 -12.734 -6.93 1 95.25 234 ASN A CA 1
ATOM 1760 C C . ASN A 1 234 ? -0.526 -11.484 -7.133 1 95.25 234 ASN A C 1
ATOM 1762 O O . ASN A 1 234 ? -0.011 -10.367 -7.16 1 95.25 234 ASN A O 1
ATOM 1766 N N . PRO A 1 235 ? -1.818 -11.688 -7.184 1 94.56 235 PRO A N 1
ATOM 1767 C CA . PRO A 1 235 ? -2.689 -10.516 -7.297 1 94.56 235 PRO A CA 1
ATOM 1768 C C . PRO A 1 235 ? -2.707 -9.672 -6.027 1 94.56 235 PRO A C 1
ATOM 1770 O O . PRO A 1 235 ? -2.557 -10.203 -4.926 1 94.56 235 PRO A O 1
ATOM 1773 N N . LYS A 1 236 ? -2.824 -8.344 -6.223 1 87.19 236 LYS A N 1
ATOM 1774 C CA . LYS A 1 236 ? -2.996 -7.391 -5.129 1 87.19 236 LYS A CA 1
ATOM 1775 C C . LYS A 1 236 ? -4.277 -6.582 -5.297 1 87.19 236 LYS A C 1
ATOM 1777 O O . LYS A 1 236 ? -4.227 -5.391 -5.613 1 87.19 236 LYS A O 1
ATOM 1782 N N . LEU A 1 237 ? -5.371 -7.148 -4.973 1 83.56 237 LEU A N 1
ATOM 1783 C CA . LEU A 1 237 ? -6.664 -6.594 -5.355 1 83.56 237 LEU A CA 1
ATOM 1784 C C . LEU A 1 237 ? -7.332 -5.898 -4.176 1 83.56 237 LEU A C 1
ATOM 1786 O O . LEU A 1 237 ? -8.484 -5.473 -4.27 1 83.56 237 LEU A O 1
ATOM 1790 N N . GLY A 1 238 ? -6.586 -5.828 -3.135 1 72.19 238 GLY A N 1
ATOM 1791 C CA . GLY A 1 238 ? -7.129 -5.16 -1.963 1 72.19 238 GLY A CA 1
ATOM 1792 C C . GLY A 1 238 ? -7.137 -3.646 -2.092 1 72.19 238 GLY A C 1
ATOM 1793 O O . GLY A 1 238 ? -6.531 -3.094 -3.012 1 72.19 238 GLY A O 1
ATOM 1794 N N . ASP A 1 239 ? -7.816 -2.953 -1.246 1 59.22 239 ASP A N 1
ATOM 1795 C CA . ASP A 1 239 ? -8.031 -1.511 -1.303 1 59.22 239 ASP A CA 1
ATOM 1796 C C . ASP A 1 239 ? -6.719 -0.752 -1.114 1 59.22 239 ASP A C 1
ATOM 1798 O O . ASP A 1 239 ? -5.859 -1.17 -0.334 1 59.22 239 ASP A O 1
ATOM 1802 N N . ILE A 1 240 ? -6.41 0.111 -2.254 1 54.69 240 ILE A N 1
ATOM 1803 C CA . ILE A 1 240 ? -5.297 1.04 -2.09 1 54.69 240 ILE A CA 1
ATOM 1804 C C . ILE A 1 240 ? -5.832 2.422 -1.716 1 54.69 240 ILE A C 1
ATOM 1806 O O . ILE A 1 240 ? -6.754 2.934 -2.355 1 54.69 240 ILE A O 1
ATOM 1810 N N . GLN A 1 241 ? -5.68 2.875 -0.514 1 47.5 241 GLN A N 1
ATOM 1811 C CA . GLN A 1 241 ? -6.188 4.148 -0.015 1 47.5 241 GLN A CA 1
ATOM 1812 C C . GLN A 1 241 ? -5.621 5.316 -0.814 1 47.5 241 GLN A C 1
ATOM 1814 O O . GLN A 1 241 ? -4.418 5.363 -1.092 1 47.5 241 GLN A O 1
ATOM 1819 N N . SER A 1 242 ? -6.438 5.949 -1.765 1 40.91 242 SER A N 1
ATOM 1820 C CA . SER A 1 242 ? -6.008 7.203 -2.383 1 40.91 242 SER A CA 1
ATOM 1821 C C . SER A 1 242 ? -5.816 8.297 -1.339 1 40.91 242 SER A C 1
ATOM 1823 O O . SER A 1 242 ? -6.449 8.266 -0.28 1 40.91 242 SER A O 1
ATOM 1825 N N . ALA A 1 243 ? -4.773 8.961 -1.377 1 39.88 243 ALA A N 1
ATOM 1826 C CA . ALA A 1 243 ? -4.711 10.188 -0.585 1 39.88 243 ALA A CA 1
ATOM 1827 C C . ALA A 1 243 ? -6.078 10.859 -0.5 1 39.88 243 ALA A C 1
ATOM 1829 O O . ALA A 1 243 ? -6.449 11.398 0.546 1 39.88 243 ALA A O 1
ATOM 1830 N N . GLY A 1 244 ? -6.805 11.109 -1.619 1 39.97 244 GLY A N 1
ATOM 1831 C CA . GLY A 1 244 ? -8.039 11.875 -1.689 1 39.97 244 GLY A CA 1
ATOM 1832 C C . GLY A 1 244 ? -9.281 11.031 -1.45 1 39.97 244 GLY A C 1
ATOM 1833 O O . GLY A 1 244 ? -10.391 11.445 -1.766 1 39.97 244 GLY A O 1
ATOM 1834 N N . ASN A 1 245 ? -9.25 10.047 -0.576 1 39.03 245 ASN A N 1
ATOM 1835 C CA . ASN A 1 245 ? -10.398 9.281 -0.087 1 39.03 245 ASN A CA 1
ATOM 1836 C C . ASN A 1 245 ? -11.344 8.898 -1.222 1 39.03 245 ASN A C 1
ATOM 1838 O O . ASN A 1 245 ? -12.539 8.711 -1.001 1 39.03 245 ASN A O 1
ATOM 1842 N N . VAL A 1 246 ? -11.023 9.047 -2.465 1 36.12 246 VAL A N 1
ATOM 1843 C CA . VAL A 1 246 ? -11.977 8.891 -3.564 1 36.12 246 VAL A CA 1
ATOM 1844 C C . VAL A 1 246 ? -12.461 7.445 -3.621 1 36.12 246 VAL A C 1
ATOM 1846 O O . VAL A 1 246 ? -13.422 7.137 -4.332 1 36.12 246 VAL A O 1
ATOM 1849 N N . MET A 1 247 ? -11.688 6.461 -3.461 1 42.16 247 MET A N 1
ATOM 1850 C CA . MET A 1 247 ? -12.352 5.199 -3.777 1 42.16 247 MET A CA 1
ATOM 1851 C C . MET A 1 247 ? -13.516 4.941 -2.822 1 42.16 247 MET A C 1
ATOM 1853 O O . MET A 1 247 ? -13.336 4.957 -1.603 1 42.16 247 MET A O 1
ATOM 1857 N N . SER A 1 248 ? -14.828 5.086 -3.273 1 40.84 248 SER A N 1
ATOM 1858 C CA . SER A 1 248 ? -16.078 4.848 -2.562 1 40.84 248 SER A CA 1
ATOM 1859 C C . SER A 1 248 ? -16.078 3.48 -1.89 1 40.84 248 SER A C 1
ATOM 1861 O O . SER A 1 248 ? -15.672 2.486 -2.492 1 40.84 248 SER A O 1
ATOM 1863 N N . ILE A 1 249 ? -16.172 3.371 -0.625 1 43.94 249 ILE A N 1
ATOM 1864 C CA . ILE A 1 249 ? -16.297 2.256 0.306 1 43.94 249 ILE A CA 1
ATOM 1865 C C . ILE A 1 249 ? -17.344 1.275 -0.212 1 43.94 249 ILE A C 1
ATOM 1867 O O . ILE A 1 249 ? -17.156 0.059 -0.158 1 43.94 249 ILE A O 1
ATOM 1871 N N . ARG A 1 250 ? -18.594 1.674 -0.66 1 45.94 250 ARG A N 1
ATOM 1872 C CA . ARG A 1 250 ? -19.719 0.785 -0.915 1 45.94 250 ARG A CA 1
ATOM 1873 C C . ARG A 1 250 ? -19.375 -0.252 -1.978 1 45.94 250 ARG A C 1
ATOM 1875 O O . ARG A 1 250 ? -19.797 -1.406 -1.889 1 45.94 250 ARG A O 1
ATOM 1882 N N . GLY A 1 251 ? -18.266 0.058 -2.803 1 57.19 251 GLY A N 1
ATOM 1883 C CA . GLY A 1 251 ? -17.922 -0.831 -3.904 1 57.19 251 GLY A CA 1
ATOM 1884 C C . GLY A 1 251 ? -16.781 -1.771 -3.58 1 57.19 251 GLY A C 1
ATOM 1885 O O . GLY A 1 251 ? -16.594 -2.779 -4.262 1 57.19 251 GLY A O 1
ATOM 1886 N N . ARG A 1 252 ? -16.453 -1.529 -2.316 1 60.75 252 ARG A N 1
ATOM 1887 C CA . ARG A 1 252 ? -15.289 -2.326 -1.945 1 60.75 252 ARG A CA 1
ATOM 1888 C C . ARG A 1 252 ? -15.703 -3.707 -1.451 1 60.75 252 ARG A C 1
ATOM 1890 O O . ARG A 1 252 ? -15.078 -4.711 -1.804 1 60.75 252 ARG A O 1
ATOM 1897 N N . GLY A 1 253 ? -16.75 -3.756 -0.621 1 63.31 253 GLY A N 1
ATOM 1898 C CA . GLY A 1 253 ? -17.219 -5.043 -0.145 1 63.31 253 GLY A CA 1
ATOM 1899 C C . GLY A 1 253 ? -17.672 -5.969 -1.265 1 63.31 253 GLY A C 1
ATOM 1900 O O . GLY A 1 253 ? -17.312 -7.148 -1.28 1 63.31 253 GLY A O 1
ATOM 1901 N N . GLU A 1 254 ? -18.328 -5.32 -2.104 1 69.69 254 GLU A N 1
ATOM 1902 C CA . GLU A 1 254 ? -18.828 -6.09 -3.24 1 69.69 254 GLU A CA 1
ATOM 1903 C C . GLU A 1 254 ? -17.688 -6.602 -4.105 1 69.69 254 GLU A C 1
ATOM 1905 O O . GLU A 1 254 ? -17.719 -7.734 -4.594 1 69.69 254 GLU A O 1
ATOM 1910 N N . ARG A 1 255 ? -16.734 -5.848 -4.246 1 74.38 255 ARG A N 1
ATOM 1911 C CA . ARG A 1 255 ? -15.602 -6.234 -5.074 1 74.38 255 ARG A CA 1
ATOM 1912 C C . ARG A 1 255 ? -14.82 -7.375 -4.43 1 74.38 255 ARG A C 1
ATOM 1914 O O . ARG A 1 255 ? -14.398 -8.305 -5.113 1 74.38 255 ARG A O 1
ATOM 1921 N N . ARG A 1 256 ? -14.727 -7.301 -3.219 1 72.69 256 ARG A N 1
ATOM 1922 C CA . ARG A 1 256 ? -14.016 -8.352 -2.494 1 72.69 256 ARG A CA 1
ATOM 1923 C C . ARG A 1 256 ? -14.773 -9.672 -2.562 1 72.69 256 ARG A C 1
ATOM 1925 O O . ARG A 1 256 ? -14.172 -10.727 -2.781 1 72.69 256 ARG A O 1
ATOM 1932 N N . GLU A 1 257 ? -16 -9.578 -2.26 1 76.44 257 GLU A N 1
ATOM 1933 C CA . GLU A 1 257 ? -16.844 -10.766 -2.34 1 76.44 257 GLU A CA 1
ATOM 1934 C C . GLU A 1 257 ? -16.766 -11.406 -3.725 1 76.44 257 GLU A C 1
ATOM 1936 O O . GLU A 1 257 ? -16.703 -12.625 -3.85 1 76.44 257 GLU A O 1
ATOM 1941 N N . TYR A 1 258 ? -16.766 -10.617 -4.605 1 84.31 258 TYR A N 1
ATOM 1942 C CA . TYR A 1 258 ? -16.656 -11.109 -5.973 1 84.31 258 TYR A CA 1
ATOM 1943 C C . TYR A 1 258 ? -15.367 -11.906 -6.164 1 84.31 258 TYR A C 1
ATOM 1945 O O . TYR A 1 258 ? -15.383 -13.016 -6.703 1 84.31 258 TYR A O 1
ATOM 1953 N N . VAL A 1 259 ? -14.336 -11.328 -5.691 1 85.62 259 VAL A N 1
ATOM 1954 C CA . VAL A 1 259 ? -13.039 -11.977 -5.883 1 85.62 259 VAL A CA 1
ATOM 1955 C C . VAL A 1 259 ? -13.016 -13.305 -5.129 1 85.62 259 VAL A C 1
ATOM 1957 O O . VAL A 1 259 ? -12.586 -14.328 -5.672 1 85.62 259 VAL A O 1
ATOM 1960 N N . GLU A 1 260 ? -13.469 -13.297 -3.943 1 83.06 260 GLU A N 1
ATOM 1961 C CA . GLU A 1 260 ? -13.438 -14.492 -3.102 1 83.06 260 GLU A CA 1
ATOM 1962 C C . GLU A 1 260 ? -14.32 -15.594 -3.68 1 83.06 260 GLU A C 1
ATOM 1964 O O . GLU A 1 260 ? -13.977 -16.781 -3.604 1 83.06 260 GLU A O 1
ATOM 1969 N N . LYS A 1 261 ? -15.359 -15.18 -4.207 1 88.38 261 LYS A N 1
ATOM 1970 C CA . LYS A 1 261 ? -16.312 -16.156 -4.727 1 88.38 261 LYS A CA 1
ATOM 1971 C C . LYS A 1 261 ? -15.898 -16.641 -6.117 1 88.38 261 LYS A C 1
ATOM 1973 O O . LYS A 1 261 ? -16.156 -17.781 -6.477 1 88.38 261 LYS A O 1
ATOM 1978 N N . THR A 1 262 ? -15.312 -15.852 -6.824 1 93.38 262 THR A N 1
ATOM 1979 C CA . THR A 1 262 ? -15.047 -16.141 -8.227 1 93.38 262 THR A CA 1
ATOM 1980 C C . THR A 1 262 ? -13.703 -16.844 -8.398 1 93.38 262 THR A C 1
ATOM 1982 O O . THR A 1 262 ? -13.57 -17.75 -9.234 1 93.38 262 THR A O 1
ATOM 1985 N N . TRP A 1 263 ? -12.75 -16.5 -7.625 1 96.06 263 TRP A N 1
ATOM 1986 C CA . TRP A 1 263 ? -11.383 -16.969 -7.84 1 96.06 263 TRP A CA 1
ATOM 1987 C C . TRP A 1 263 ? -10.984 -17.969 -6.766 1 96.06 263 TRP A C 1
ATOM 1989 O O . TRP A 1 263 ? -11.055 -17.672 -5.57 1 96.06 263 TRP A O 1
ATOM 1999 N N . GLU A 1 264 ? -10.555 -19.078 -7.203 1 96.19 264 GLU A N 1
ATOM 2000 C CA . GLU A 1 264 ? -10.109 -20.125 -6.289 1 96.19 264 GLU A CA 1
ATOM 2001 C C . GLU A 1 264 ? -8.594 -20.109 -6.129 1 96.19 264 GLU A C 1
ATOM 2003 O O . GLU A 1 264 ? -7.859 -20.109 -7.121 1 96.19 264 GLU A O 1
ATOM 2008 N N . GLU A 1 265 ? -8.164 -20.047 -4.867 1 96.38 265 GLU A N 1
ATOM 2009 C CA . GLU A 1 265 ? -6.73 -20.172 -4.621 1 96.38 265 GLU A CA 1
ATOM 2010 C C . GLU A 1 265 ? -6.262 -21.609 -4.789 1 96.38 265 GLU A C 1
ATOM 2012 O O . GLU A 1 265 ? -6.73 -22.5 -4.078 1 96.38 265 GLU A O 1
ATOM 2017 N N . VAL A 1 266 ? -5.266 -21.844 -5.664 1 98.19 266 VAL A N 1
ATOM 2018 C CA . VAL A 1 266 ? -4.883 -23.203 -5.988 1 98.19 266 VAL A CA 1
ATOM 2019 C C . VAL A 1 266 ? -3.436 -23.453 -5.566 1 98.19 266 VAL A C 1
ATOM 2021 O O . VAL A 1 266 ? -2.938 -24.578 -5.664 1 98.19 266 VAL A O 1
ATOM 2024 N N . TYR A 1 267 ? -2.818 -22.453 -5.188 1 98.38 267 TYR A N 1
ATOM 2025 C CA . TYR A 1 267 ? -1.471 -22.547 -4.637 1 98.38 267 TYR A CA 1
ATOM 2026 C C . TYR A 1 267 ? -1.197 -21.406 -3.662 1 98.38 267 TYR A C 1
ATOM 2028 O O . TYR A 1 267 ? -1.625 -20.266 -3.887 1 98.38 267 TYR A O 1
ATOM 2036 N N . HIS A 1 268 ? -0.399 -21.719 -2.641 1 97.5 268 HIS A N 1
ATOM 2037 C CA . HIS A 1 268 ? 0.001 -20.719 -1.657 1 97.5 268 HIS A CA 1
ATOM 2038 C C . HIS A 1 268 ? 1.344 -21.062 -1.027 1 97.5 268 HIS A C 1
ATOM 2040 O O . HIS A 1 268 ? 1.573 -22.219 -0.647 1 97.5 268 HIS A O 1
ATOM 2046 N N . PHE A 1 269 ? 2.162 -20.094 -0.991 1 97.69 269 PHE A N 1
ATOM 2047 C CA . PHE A 1 269 ? 3.365 -20.203 -0.176 1 97.69 269 PHE A CA 1
ATOM 2048 C C . PHE A 1 269 ? 3.77 -18.844 0.389 1 97.69 269 PHE A C 1
ATOM 2050 O O . PHE A 1 269 ? 3.926 -17.875 -0.358 1 97.69 269 PHE A O 1
ATOM 2057 N N . ARG A 1 270 ? 3.982 -18.797 1.682 1 95.31 270 ARG A N 1
ATOM 2058 C CA . ARG A 1 270 ? 4.535 -17.578 2.283 1 95.31 270 ARG A CA 1
ATOM 2059 C C . ARG A 1 270 ? 5.371 -17.922 3.514 1 95.31 270 ARG A C 1
ATOM 2061 O O . ARG A 1 270 ? 5.109 -18.906 4.195 1 95.31 270 ARG A O 1
ATOM 2068 N N . LEU A 1 271 ? 6.301 -17.031 3.787 1 94.25 271 LEU A N 1
ATOM 2069 C CA . LEU A 1 271 ? 7.098 -17.141 5.004 1 94.25 271 LEU A CA 1
ATOM 2070 C C . LEU A 1 271 ? 6.449 -16.359 6.148 1 94.25 271 LEU A C 1
ATOM 2072 O O . LEU A 1 271 ? 5.715 -15.398 5.918 1 94.25 271 LEU A O 1
ATOM 2076 N N . LEU A 1 272 ? 6.672 -16.859 7.32 1 91.94 272 LEU A N 1
ATOM 2077 C CA . LEU A 1 272 ? 6.215 -16.219 8.547 1 91.94 272 LEU A CA 1
ATOM 2078 C C . LEU A 1 272 ? 7.379 -15.547 9.273 1 91.94 272 LEU A C 1
ATOM 2080 O O . LEU A 1 272 ? 8.312 -16.219 9.711 1 91.94 272 LEU A O 1
ATOM 2084 N N . TYR A 1 273 ? 7.336 -14.273 9.375 1 88.12 273 TYR A N 1
ATOM 2085 C CA . TYR A 1 273 ? 8.461 -13.539 9.953 1 88.12 273 TYR A CA 1
ATOM 2086 C C . TYR A 1 273 ? 7.973 -12.336 10.758 1 88.12 273 TYR A C 1
ATOM 2088 O O . TYR A 1 273 ? 6.793 -11.992 10.711 1 88.12 273 TYR A O 1
ATOM 2096 N N . LYS A 1 274 ? 8.984 -11.75 11.43 1 81.5 274 LYS A N 1
ATOM 2097 C CA . LYS A 1 274 ? 8.711 -10.516 12.172 1 81.5 274 LYS A CA 1
ATOM 2098 C C . LYS A 1 274 ? 8.773 -9.305 11.25 1 81.5 274 LYS A C 1
ATOM 2100 O O . LYS A 1 274 ? 9.711 -9.156 10.469 1 81.5 274 LYS A O 1
ATOM 2105 N N . LYS A 1 275 ? 7.793 -8.375 11.383 1 76.56 275 LYS A N 1
ATOM 2106 C CA . LYS A 1 275 ? 7.77 -7.125 10.625 1 76.56 275 LYS A CA 1
ATOM 2107 C C . LYS A 1 275 ? 8.312 -5.969 11.461 1 76.56 275 LYS A C 1
ATOM 2109 O O . LYS A 1 275 ? 8.203 -5.977 12.688 1 76.56 275 LYS A O 1
ATOM 2114 N N . PRO A 1 276 ? 8.938 -4.961 10.781 1 71.56 276 PRO A N 1
ATOM 2115 C CA . PRO A 1 276 ? 8.992 -4.656 9.344 1 71.56 276 PRO A CA 1
ATOM 2116 C C . PRO A 1 276 ? 10.242 -5.207 8.672 1 71.56 276 PRO A C 1
ATOM 2118 O O . PRO A 1 276 ? 10.43 -5.031 7.469 1 71.56 276 PRO A O 1
ATOM 2121 N N . PHE A 1 277 ? 11.07 -5.965 9.367 1 75 277 PHE A N 1
ATOM 2122 C CA . PHE A 1 277 ? 12.391 -6.293 8.844 1 75 277 PHE A CA 1
ATOM 2123 C C . PHE A 1 277 ? 12.359 -7.625 8.094 1 75 277 PHE A C 1
ATOM 2125 O O . PHE A 1 277 ? 13.32 -7.988 7.422 1 75 277 PHE A O 1
ATOM 2132 N N . PHE A 1 278 ? 11.266 -8.352 8.242 1 79.81 278 PHE A N 1
ATOM 2133 C CA . PHE A 1 278 ? 11.039 -9.633 7.586 1 79.81 278 PHE A CA 1
ATOM 2134 C C . PHE A 1 278 ? 12.07 -10.656 8.031 1 79.81 278 PHE A C 1
ATOM 2136 O O . PHE A 1 278 ? 12.547 -11.469 7.23 1 79.81 278 PHE A O 1
ATOM 2143 N N . PHE A 1 279 ? 12.594 -10.445 9.281 1 83.75 279 PHE A N 1
ATOM 2144 C CA . PHE A 1 279 ? 13.523 -11.312 9.992 1 83.75 279 PHE A CA 1
ATOM 2145 C C . PHE A 1 279 ? 13.297 -11.234 11.492 1 83.75 279 PHE A C 1
ATOM 2147 O O . PHE A 1 279 ? 12.992 -10.172 12.031 1 83.75 279 PHE A O 1
ATOM 2154 N N . PRO A 1 280 ? 13.477 -12.273 12.234 1 88.88 280 PRO A N 1
ATOM 2155 C CA . PRO A 1 280 ? 13.773 -13.633 11.781 1 88.88 280 PRO A CA 1
ATOM 2156 C C . PRO A 1 280 ? 12.578 -14.312 11.117 1 88.88 280 PRO A C 1
ATOM 2158 O O . PRO A 1 280 ? 11.438 -13.883 11.312 1 88.88 280 PRO A O 1
ATOM 2161 N N . ILE A 1 281 ? 12.852 -15.359 10.359 1 93.06 281 ILE A N 1
ATOM 2162 C CA . ILE A 1 281 ? 11.836 -16.25 9.812 1 93.06 281 ILE A CA 1
ATOM 2163 C C . ILE A 1 281 ? 11.492 -17.328 10.836 1 93.06 281 ILE A C 1
ATOM 2165 O O . ILE A 1 281 ? 12.367 -18.078 11.273 1 93.06 281 ILE A O 1
ATOM 2169 N N . TYR A 1 282 ? 10.18 -17.5 11.148 1 93.25 282 TYR A N 1
ATOM 2170 C CA . TYR A 1 282 ? 9.734 -18.438 12.172 1 93.25 282 TYR A CA 1
ATOM 2171 C C . TYR A 1 282 ? 9.18 -19.703 11.539 1 93.25 282 TYR A C 1
ATOM 2173 O O . TYR A 1 282 ? 9.219 -20.781 12.156 1 93.25 282 TYR A O 1
ATOM 2181 N N . GLY A 1 283 ? 8.625 -19.516 10.391 1 95.88 283 GLY A N 1
ATOM 2182 C CA . GLY A 1 283 ? 7.938 -20.641 9.758 1 95.88 283 GLY A CA 1
ATOM 2183 C C . GLY A 1 283 ? 7.453 -20.312 8.352 1 95.88 283 GLY A C 1
ATOM 2184 O O . GLY A 1 283 ? 7.926 -19.359 7.727 1 95.88 283 GLY A O 1
ATOM 2185 N N . ALA A 1 284 ? 6.555 -21.25 7.859 1 96.62 284 ALA A N 1
ATOM 2186 C CA . ALA A 1 284 ? 5.98 -21.094 6.527 1 96.62 284 ALA A CA 1
ATOM 2187 C C 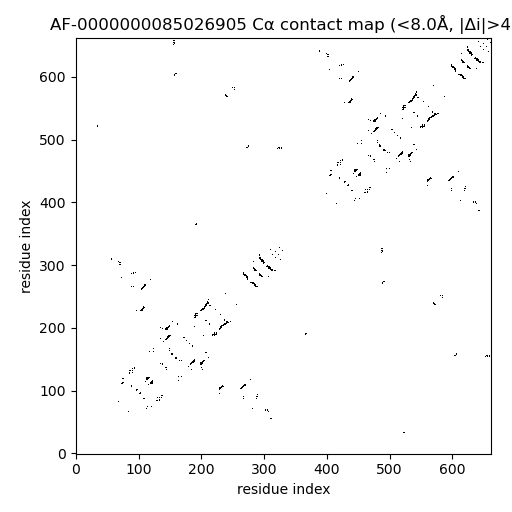. ALA A 1 284 ? 4.578 -21.703 6.461 1 96.62 284 ALA A C 1
ATOM 2189 O O . ALA A 1 284 ? 4.258 -22.625 7.215 1 96.62 284 ALA A O 1
ATOM 2190 N N . LEU A 1 285 ? 3.787 -21.125 5.621 1 96.38 285 LEU A N 1
ATOM 2191 C CA . LEU A 1 285 ? 2.471 -21.656 5.277 1 96.38 285 LEU A CA 1
ATOM 2192 C C . LEU A 1 285 ? 2.414 -22.047 3.805 1 96.38 285 LEU A C 1
ATOM 2194 O O . LEU A 1 285 ? 2.809 -21.266 2.934 1 96.38 285 LEU A O 1
ATOM 2198 N N . ARG A 1 286 ? 1.869 -23.266 3.555 1 97.81 286 ARG A N 1
ATOM 2199 C CA . ARG A 1 286 ? 1.837 -23.766 2.188 1 97.81 286 ARG A CA 1
ATOM 2200 C C . ARG A 1 286 ? 0.504 -24.438 1.886 1 97.81 286 ARG A C 1
ATOM 2202 O O . ARG A 1 286 ? -0.08 -25.094 2.756 1 97.81 286 ARG A O 1
ATOM 2209 N N . TYR A 1 287 ? 0.077 -24.344 0.649 1 97.81 287 TYR A N 1
ATOM 2210 C CA . TYR A 1 287 ? -1.073 -25.062 0.114 1 97.81 287 TYR A CA 1
ATOM 2211 C C . TYR A 1 287 ? -0.872 -25.406 -1.359 1 97.81 287 TYR A C 1
ATOM 2213 O O . TYR A 1 287 ? -0.296 -24.609 -2.107 1 97.81 287 TYR A O 1
ATOM 2221 N N . GLY A 1 288 ? -1.3 -26.547 -1.764 1 97 288 GLY A N 1
ATOM 2222 C CA . GLY A 1 288 ? -1.322 -26.953 -3.158 1 97 288 GLY A CA 1
ATOM 2223 C C . GLY A 1 288 ? -2.596 -27.672 -3.545 1 97 288 GLY A C 1
ATOM 2224 O O . GLY A 1 288 ? -3.242 -28.297 -2.701 1 97 288 GLY A O 1
ATOM 2225 N N . THR A 1 289 ? -2.857 -27.641 -4.844 1 96.75 289 THR A N 1
ATOM 2226 C CA . THR A 1 289 ? -4.051 -28.266 -5.406 1 96.75 289 THR A CA 1
ATOM 2227 C C . THR A 1 289 ? -4.176 -29.719 -4.953 1 96.75 289 THR A C 1
ATOM 2229 O O . THR A 1 289 ? -3.23 -30.5 -5.082 1 96.75 289 THR A O 1
ATOM 2232 N N . GLY A 1 290 ? -5.375 -30.047 -4.41 1 93.25 290 GLY A N 1
ATOM 2233 C CA . GLY A 1 290 ? -5.68 -31.406 -3.998 1 93.25 290 GLY A CA 1
ATOM 2234 C C . GLY A 1 290 ? -5.145 -31.75 -2.621 1 93.25 290 GLY A C 1
ATOM 2235 O O . GLY A 1 290 ? -5.359 -32.844 -2.123 1 93.25 290 GLY A O 1
ATOM 2236 N N . GLY A 1 291 ? -4.426 -30.828 -1.941 1 94.69 291 GLY A N 1
ATOM 2237 C CA . GLY A 1 291 ? -3.852 -31.094 -0.63 1 94.69 291 GLY A CA 1
ATOM 2238 C C . GLY A 1 291 ? -4.535 -30.328 0.484 1 94.69 291 GLY A C 1
ATOM 2239 O O . GLY A 1 291 ? -5.672 -29.875 0.328 1 94.69 291 GLY A O 1
ATOM 2240 N N . MET A 1 292 ? -3.842 -30.281 1.624 1 96.81 292 MET A N 1
ATOM 2241 C CA . MET A 1 292 ? -4.254 -29.516 2.795 1 96.81 292 MET A CA 1
ATOM 2242 C C . MET A 1 292 ? -3.342 -28.297 3.004 1 96.81 292 MET A C 1
ATOM 2244 O O . MET A 1 292 ? -2.252 -28.234 2.432 1 96.81 292 MET A O 1
ATOM 2248 N N . TRP A 1 293 ? -3.881 -27.344 3.771 1 97.25 293 TRP A N 1
ATOM 2249 C CA . TRP A 1 293 ? -2.984 -26.297 4.25 1 97.25 293 TRP A CA 1
ATOM 2250 C C . TRP A 1 293 ? -1.973 -26.859 5.242 1 97.25 293 TRP A C 1
ATOM 2252 O O . TRP A 1 293 ? -2.328 -27.641 6.121 1 97.25 293 TRP A O 1
ATOM 2262 N N . GLU A 1 294 ? -0.738 -26.453 5.039 1 98.06 294 GLU A N 1
ATOM 2263 C CA . GLU A 1 294 ? 0.359 -26.969 5.844 1 98.06 294 GLU A CA 1
ATOM 2264 C C . GLU A 1 294 ? 1.08 -25.859 6.59 1 98.06 294 GLU A C 1
ATOM 2266 O O . GLU A 1 294 ? 1.531 -24.891 5.977 1 98.06 294 GLU A O 1
ATOM 2271 N N . LEU A 1 295 ? 1.183 -26.016 7.883 1 97.12 295 LEU A N 1
ATOM 2272 C CA . LEU A 1 295 ? 1.92 -25.078 8.711 1 97.12 295 LEU A CA 1
ATOM 2273 C C . LEU A 1 295 ? 3.25 -25.672 9.164 1 97.12 295 LEU A C 1
ATOM 2275 O O . LEU A 1 295 ? 3.277 -26.672 9.883 1 97.12 295 LEU A O 1
ATOM 2279 N N . TYR A 1 296 ? 4.34 -24.984 8.773 1 97.38 296 TYR A N 1
ATOM 2280 C CA . TYR A 1 296 ? 5.684 -25.438 9.117 1 97.38 296 TYR A CA 1
ATOM 2281 C C . TYR A 1 296 ? 6.332 -24.484 10.125 1 97.38 296 TYR A C 1
ATOM 2283 O O . TYR A 1 296 ? 6.18 -23.266 10.023 1 97.38 296 TYR A O 1
ATOM 2291 N N . LYS A 1 297 ? 7.094 -25.031 11.008 1 96.44 297 LYS A N 1
ATOM 2292 C CA . LYS A 1 297 ? 7.945 -24.25 11.898 1 96.44 297 LYS A CA 1
ATOM 2293 C C . LYS A 1 297 ? 9.422 -24.438 11.562 1 96.44 297 LYS A C 1
ATOM 2295 O O . LYS A 1 297 ? 9.844 -25.547 11.219 1 96.44 297 LYS A O 1
ATOM 2300 N N . LYS A 1 298 ? 10.133 -23.359 11.641 1 95.31 298 LYS A N 1
ATOM 2301 C CA . LYS A 1 298 ? 11.57 -23.406 11.391 1 95.31 298 LYS A CA 1
ATOM 2302 C C . LYS A 1 298 ? 12.352 -23.625 12.68 1 95.31 298 LYS A C 1
ATOM 2304 O O . LYS A 1 298 ? 12.125 -22.922 13.672 1 95.31 298 LYS A O 1
ATOM 2309 N N . PHE A 1 299 ? 13.266 -24.562 12.641 1 93.44 299 PHE A N 1
ATOM 2310 C CA . PHE A 1 299 ? 14.164 -24.828 13.758 1 93.44 299 PHE A CA 1
ATOM 2311 C C . PHE A 1 299 ? 15.617 -24.719 13.32 1 93.44 299 PHE A C 1
ATOM 2313 O O . PHE A 1 299 ? 15.945 -24.938 12.148 1 93.44 299 PHE A O 1
ATOM 2320 N N . GLY A 1 300 ? 16.406 -24.375 14.328 1 90.69 300 GLY A N 1
ATOM 2321 C CA . GLY A 1 300 ? 17.828 -24.359 14.055 1 90.69 300 GLY A CA 1
ATOM 2322 C C . GLY A 1 300 ? 18.281 -23.109 13.32 1 90.69 300 GLY A C 1
ATOM 2323 O O . GLY A 1 300 ? 17.484 -22.203 13.094 1 90.69 300 GLY A O 1
ATOM 2324 N N . LYS A 1 301 ? 19.625 -23.078 13.07 1 88 301 LYS A N 1
ATOM 2325 C CA . LYS A 1 301 ? 20.234 -21.938 12.375 1 88 301 LYS A CA 1
ATOM 2326 C C . LYS A 1 301 ? 21.156 -22.406 11.258 1 88 301 LYS A C 1
ATOM 2328 O O . LYS A 1 301 ? 21.734 -23.484 11.336 1 88 301 LYS A O 1
ATOM 2333 N N . MET A 1 302 ? 21.141 -21.703 10.227 1 85.44 302 MET A N 1
ATOM 2334 C CA . MET A 1 302 ? 22.031 -21.922 9.094 1 85.44 302 MET A CA 1
ATOM 2335 C C . MET A 1 302 ? 21.875 -23.328 8.547 1 85.44 302 MET A C 1
ATOM 2337 O O . MET A 1 302 ? 20.766 -23.766 8.25 1 85.44 302 MET A O 1
ATOM 2341 N N . GLU A 1 303 ? 22.969 -24.109 8.562 1 85.38 303 GLU A N 1
ATOM 2342 C CA . GLU A 1 303 ? 22.953 -25.422 7.938 1 85.38 303 GLU A CA 1
ATOM 2343 C C . GLU A 1 303 ? 22.141 -26.422 8.766 1 85.38 303 GLU A C 1
ATOM 2345 O O . GLU A 1 303 ? 21.719 -27.453 8.258 1 85.38 303 GLU A O 1
ATOM 2350 N N . GLN A 1 304 ? 21.922 -26.125 9.984 1 92.44 304 GLN A N 1
ATOM 2351 C CA . GLN A 1 304 ? 21.172 -27.016 10.852 1 92.44 304 GLN A CA 1
ATOM 2352 C C . GLN A 1 304 ? 19.672 -26.672 10.836 1 92.44 304 GLN A C 1
ATOM 2354 O O . GLN A 1 304 ? 18.891 -27.266 11.57 1 92.44 304 GLN A O 1
ATOM 2359 N N . GLU A 1 305 ? 19.391 -25.766 9.945 1 94.06 305 GLU A N 1
ATOM 2360 C CA . GLU A 1 305 ? 18 -25.359 9.805 1 94.06 305 GLU A CA 1
ATOM 2361 C C . GLU A 1 305 ? 17.125 -26.516 9.352 1 94.06 305 GLU A C 1
ATOM 2363 O O . GLU A 1 305 ? 17.547 -27.312 8.5 1 94.06 305 GLU A O 1
ATOM 2368 N N . GLU A 1 306 ? 15.953 -26.656 9.977 1 94.38 306 GLU A N 1
ATOM 2369 C CA . GLU A 1 306 ? 14.992 -27.688 9.602 1 94.38 306 GLU A CA 1
ATOM 2370 C C . GLU A 1 306 ? 13.57 -27.141 9.609 1 94.38 306 GLU A C 1
ATOM 2372 O O . GLU A 1 306 ? 13.211 -26.328 10.477 1 94.38 306 GLU A O 1
ATOM 2377 N N . TRP A 1 307 ? 12.805 -27.641 8.648 1 96.06 307 TRP A N 1
ATOM 2378 C CA . TRP A 1 307 ? 11.367 -27.359 8.617 1 96.06 307 TRP A CA 1
ATOM 2379 C C . TRP A 1 307 ? 10.586 -28.531 9.203 1 96.06 307 TRP A C 1
ATOM 2381 O O . TRP A 1 307 ? 10.75 -29.672 8.781 1 96.06 307 TRP A O 1
ATOM 2391 N N . LYS A 1 308 ? 9.766 -28.266 10.133 1 94.81 308 LYS A N 1
ATOM 2392 C CA . LYS A 1 308 ? 8.914 -29.312 10.711 1 94.81 308 LYS A CA 1
ATOM 2393 C C . LYS A 1 308 ? 7.438 -28.984 10.492 1 94.81 308 LYS A C 1
ATOM 2395 O O . LYS A 1 308 ? 6.973 -27.891 10.82 1 94.81 308 LYS A O 1
ATOM 2400 N N . LEU A 1 309 ? 6.711 -29.969 9.953 1 96.75 309 LEU A N 1
ATOM 2401 C CA . LEU A 1 309 ? 5.266 -29.828 9.805 1 96.75 309 LEU A CA 1
ATOM 2402 C C . LEU A 1 309 ? 4.57 -29.891 11.156 1 96.75 309 LEU A C 1
ATOM 2404 O O . LEU A 1 309 ? 4.645 -30.906 11.852 1 96.75 309 LEU A O 1
ATOM 2408 N N . LEU A 1 310 ? 3.834 -28.844 11.516 1 95.62 310 LEU A N 1
ATOM 2409 C CA . LEU A 1 310 ? 3.172 -28.781 12.812 1 95.62 310 LEU A CA 1
ATOM 2410 C C . LEU A 1 310 ? 1.715 -29.219 12.703 1 95.62 310 LEU A C 1
ATOM 2412 O O . LEU A 1 310 ? 1.237 -30.016 13.508 1 95.62 310 LEU A O 1
ATOM 2416 N N . ARG A 1 311 ? 1.051 -28.641 11.789 1 96.56 311 ARG A N 1
ATOM 2417 C CA . ARG A 1 311 ? -0.391 -28.812 11.656 1 96.56 311 ARG A CA 1
ATOM 2418 C C . ARG A 1 311 ? -0.81 -28.812 10.188 1 96.56 311 ARG A C 1
ATOM 2420 O O . ARG A 1 311 ? -0.1 -28.281 9.336 1 96.56 311 ARG A O 1
ATOM 2427 N N . THR A 1 312 ? -1.925 -29.375 9.93 1 97.38 312 THR A N 1
ATOM 2428 C CA . THR A 1 312 ? -2.594 -29.328 8.633 1 97.38 312 THR A CA 1
ATOM 2429 C C . THR A 1 312 ? -4.051 -28.906 8.789 1 97.38 312 THR A C 1
ATOM 2431 O O . THR A 1 312 ? -4.668 -29.156 9.828 1 97.38 312 THR A O 1
ATOM 2434 N N . TYR A 1 313 ? -4.59 -28.234 7.773 1 95.94 313 TYR A N 1
ATOM 2435 C CA . TYR A 1 313 ? -5.957 -27.719 7.816 1 95.94 313 TYR A CA 1
ATOM 2436 C C . TYR A 1 313 ? -6.703 -28.047 6.531 1 95.94 313 TYR A C 1
ATOM 2438 O O . TYR A 1 313 ? -6.191 -27.828 5.434 1 95.94 313 TYR A O 1
ATOM 2446 N N . ASP A 1 314 ? -7.922 -28.547 6.652 1 93.25 314 ASP A N 1
ATOM 2447 C CA . ASP A 1 314 ? -8.703 -28.938 5.484 1 93.25 314 ASP A CA 1
ATOM 2448 C C . ASP A 1 314 ? -9.906 -28.016 5.285 1 93.25 314 ASP A C 1
ATOM 2450 O O . ASP A 1 314 ? -10.672 -28.188 4.34 1 93.25 314 ASP A O 1
ATOM 2454 N N . ASP A 1 315 ? -10.047 -27.078 6.145 1 91.12 315 ASP A N 1
ATOM 2455 C CA . ASP A 1 315 ? -11.211 -26.203 6.07 1 91.12 315 ASP A CA 1
ATOM 2456 C C . ASP A 1 315 ? -10.797 -24.766 5.742 1 91.12 315 ASP A C 1
ATOM 2458 O O . ASP A 1 315 ? -11.438 -23.812 6.188 1 91.12 315 ASP A O 1
ATOM 2462 N N . GLY A 1 316 ? -9.672 -24.641 5.066 1 92.25 316 GLY A N 1
ATOM 2463 C CA . GLY A 1 316 ? -9.258 -23.312 4.648 1 92.25 316 GLY A CA 1
ATOM 2464 C C . GLY A 1 316 ? -7.988 -22.844 5.336 1 92.25 316 GLY A C 1
ATOM 2465 O O . GLY A 1 316 ? -7.395 -23.578 6.125 1 92.25 316 GLY A O 1
ATOM 2466 N N . GLU A 1 317 ? -7.59 -21.641 5.035 1 91.81 317 GLU A N 1
ATOM 2467 C CA . GLU A 1 317 ? -6.387 -21.047 5.609 1 91.81 317 GLU A CA 1
ATOM 2468 C C . GLU A 1 317 ? -6.547 -20.812 7.109 1 91.81 317 GLU A C 1
ATOM 2470 O O . GLU A 1 317 ? -7.539 -20.234 7.555 1 91.81 317 GLU A O 1
ATOM 2475 N N . PRO A 1 318 ? -5.551 -21.203 7.895 1 92.5 318 PRO A N 1
ATOM 2476 C CA . PRO A 1 318 ? -5.648 -20.938 9.336 1 92.5 318 PRO A CA 1
ATOM 2477 C C . PRO A 1 318 ? -5.539 -19.453 9.68 1 92.5 318 PRO A C 1
ATOM 2479 O O . PRO A 1 318 ? -4.797 -18.719 9.023 1 92.5 318 PRO A O 1
ATOM 2482 N N . GLY A 1 319 ? -6.176 -19.094 10.75 1 85.5 319 GLY A N 1
ATOM 2483 C CA . GLY A 1 319 ? -6.172 -17.719 11.188 1 85.5 319 GLY A CA 1
ATOM 2484 C C . GLY A 1 319 ? -4.875 -17.312 11.867 1 85.5 319 GLY A C 1
ATOM 2485 O O . GLY A 1 319 ? -4.105 -18.156 12.312 1 85.5 319 GLY A O 1
ATOM 2486 N N . ALA A 1 320 ? -4.719 -16.031 12.023 1 83.81 320 ALA A N 1
ATOM 2487 C CA . ALA A 1 320 ? -3.492 -15.477 12.594 1 83.81 320 ALA A CA 1
ATOM 2488 C C . ALA A 1 320 ? -3.287 -15.945 14.031 1 83.81 320 ALA A C 1
ATOM 2490 O O . ALA A 1 320 ? -2.16 -16.234 14.438 1 83.81 320 ALA A O 1
ATOM 2491 N N . ALA A 1 321 ? -4.305 -15.914 14.773 1 83.12 321 ALA A N 1
ATOM 2492 C CA . ALA A 1 321 ? -4.203 -16.328 16.172 1 83.12 321 ALA A CA 1
ATOM 2493 C C . ALA A 1 321 ? -3.756 -17.797 16.281 1 83.12 321 ALA A C 1
ATOM 2495 O O . ALA A 1 321 ? -2.898 -18.125 17.094 1 83.12 321 ALA A O 1
ATOM 2496 N N . GLU A 1 322 ? -4.352 -18.594 15.492 1 89.25 322 GLU A N 1
ATOM 2497 C CA . GLU A 1 322 ? -4 -20 15.469 1 89.25 322 GLU A CA 1
ATOM 2498 C C . GLU A 1 322 ? -2.545 -20.203 15.055 1 89.25 322 GLU A C 1
ATOM 2500 O O . GLU A 1 322 ? -1.811 -20.969 15.695 1 89.25 322 GLU A O 1
ATOM 2505 N N . ILE A 1 323 ? -2.135 -19.531 14.062 1 92.06 323 ILE A N 1
ATOM 2506 C CA . ILE A 1 323 ? -0.768 -19.641 13.562 1 92.06 323 ILE A CA 1
ATOM 2507 C C . ILE A 1 323 ? 0.21 -19.203 14.648 1 92.06 323 ILE A C 1
ATOM 2509 O O . ILE A 1 323 ? 1.197 -19.891 14.922 1 92.06 323 ILE A O 1
ATOM 2513 N N . THR A 1 324 ? -0.08 -18.109 15.25 1 89.06 324 THR A N 1
ATOM 2514 C CA . THR A 1 324 ? 0.795 -17.578 16.297 1 89.06 324 THR A CA 1
ATOM 2515 C C . THR A 1 324 ? 0.923 -18.562 17.453 1 89.06 324 THR A C 1
ATOM 2517 O O . THR A 1 324 ? 2.029 -18.828 17.922 1 89.06 324 THR A O 1
ATOM 2520 N N . LYS A 1 325 ? -0.16 -19 17.859 1 91.19 325 LYS A N 1
ATOM 2521 C CA . LYS A 1 325 ? -0.186 -19.953 18.953 1 91.19 325 LYS A CA 1
ATOM 2522 C C . LYS A 1 325 ? 0.698 -21.156 18.672 1 91.19 325 LYS A C 1
ATOM 2524 O O . LYS A 1 325 ? 1.492 -21.578 19.516 1 91.19 325 LYS A O 1
ATOM 2529 N N . ARG A 1 326 ? 0.55 -21.672 17.484 1 93.94 326 ARG A N 1
ATOM 2530 C CA . ARG A 1 326 ? 1.269 -22.891 17.141 1 93.94 326 ARG A CA 1
ATOM 2531 C C . ARG A 1 326 ? 2.758 -22.609 16.953 1 93.94 326 ARG A C 1
ATOM 2533 O O . ARG A 1 326 ? 3.6 -23.391 17.406 1 93.94 326 ARG A O 1
ATOM 2540 N N . ILE A 1 327 ? 3.086 -21.547 16.344 1 93.62 327 ILE A N 1
ATOM 2541 C CA . ILE A 1 327 ? 4.465 -21.219 15.992 1 93.62 327 ILE A CA 1
ATOM 2542 C C . ILE A 1 327 ? 5.234 -20.844 17.266 1 93.62 327 ILE A C 1
ATOM 2544 O O . ILE A 1 327 ? 6.406 -21.188 17.406 1 93.62 327 ILE A O 1
ATOM 2548 N N . LEU A 1 328 ? 4.621 -20.172 18.125 1 90.06 328 LEU A N 1
ATOM 2549 C CA . LEU A 1 328 ? 5.332 -19.656 19.281 1 90.06 328 LEU A CA 1
ATOM 2550 C C . LEU A 1 328 ? 5.23 -20.625 20.469 1 90.06 328 LEU A C 1
ATOM 2552 O O . LEU A 1 328 ? 5.863 -20.422 21.5 1 90.06 328 LEU A O 1
ATOM 2556 N N . ALA A 1 329 ? 4.402 -21.547 20.297 1 87.19 329 ALA A N 1
ATOM 2557 C CA . ALA A 1 329 ? 4.312 -22.547 21.344 1 87.19 329 ALA A CA 1
ATOM 2558 C C . ALA A 1 329 ? 5.684 -23.156 21.656 1 87.19 329 ALA A C 1
ATOM 2560 O O . ALA A 1 329 ? 6.488 -23.375 20.734 1 87.19 329 ALA A O 1
ATOM 2561 N N . LYS A 1 330 ? 5.918 -23.203 23.062 1 72.69 330 LYS A N 1
ATOM 2562 C CA . LYS A 1 330 ? 7.172 -23.797 23.516 1 72.69 330 LYS A CA 1
ATOM 2563 C C . LYS A 1 330 ? 7.234 -25.281 23.156 1 72.69 330 LYS A C 1
ATOM 2565 O O . LYS A 1 330 ? 6.223 -25.984 23.234 1 72.69 330 LYS A O 1
ATOM 2570 N N . ASP A 1 331 ? 8.367 -25.719 22.484 1 60.62 331 ASP A N 1
ATOM 2571 C CA . ASP A 1 331 ? 8.578 -27.125 22.172 1 60.62 331 ASP A CA 1
ATOM 2572 C C . ASP A 1 331 ? 8.508 -28 23.422 1 60.62 331 ASP A C 1
ATOM 2574 O O . ASP A 1 331 ? 8.891 -27.547 24.516 1 60.62 331 ASP A O 1
ATOM 2578 N N . MET B 1 1 ? 68.625 -20.344 -5.277 1 19.17 1 MET B N 1
ATOM 2579 C CA . MET B 1 1 ? 67.625 -20.984 -6.133 1 19.17 1 MET B CA 1
ATOM 2580 C C . MET B 1 1 ? 66.562 -19.984 -6.543 1 19.17 1 MET B C 1
ATOM 2582 O O . MET B 1 1 ? 66.312 -18.969 -5.875 1 19.17 1 MET B O 1
ATOM 2586 N N . SER B 1 2 ? 65.625 -20.297 -7.625 1 17.33 2 SER B N 1
ATOM 2587 C CA . SER B 1 2 ? 65.125 -19.766 -8.891 1 17.33 2 SER B CA 1
ATOM 2588 C C . SER B 1 2 ? 63.906 -18.891 -8.688 1 17.33 2 SER B C 1
ATOM 2590 O O . SER B 1 2 ? 62.969 -19.266 -7.98 1 17.33 2 SER B O 1
ATOM 2592 N N . ALA B 1 3 ? 64.062 -17.547 -8.938 1 19.2 3 ALA B N 1
ATOM 2593 C CA . ALA B 1 3 ? 63.469 -16.219 -8.891 1 19.2 3 ALA B CA 1
ATOM 2594 C C . ALA B 1 3 ? 62.219 -16.156 -9.781 1 19.2 3 ALA B C 1
ATOM 2596 O O . ALA B 1 3 ? 62.344 -16.031 -11.008 1 19.2 3 ALA B O 1
ATOM 2597 N N . ILE B 1 4 ? 61.375 -17.141 -9.539 1 19.86 4 ILE B N 1
ATOM 2598 C CA . ILE B 1 4 ? 60.438 -17.562 -10.555 1 19.86 4 ILE B CA 1
ATOM 2599 C C . ILE B 1 4 ? 59.656 -16.344 -11.062 1 19.86 4 ILE B C 1
ATOM 2601 O O . ILE B 1 4 ? 59.281 -15.461 -10.281 1 19.86 4 ILE B O 1
ATOM 2605 N N . GLY B 1 5 ? 59.5 -16.219 -12.305 1 17.59 5 GLY B N 1
ATOM 2606 C CA . GLY B 1 5 ? 59.125 -15.461 -13.5 1 17.59 5 GLY B CA 1
ATOM 2607 C C . GLY B 1 5 ? 57.781 -14.797 -13.414 1 17.59 5 GLY B C 1
ATOM 2608 O O . GLY B 1 5 ? 56.938 -15.188 -12.602 1 17.59 5 GLY B O 1
ATOM 2609 N N . THR B 1 6 ? 57.469 -13.664 -14.141 1 17.83 6 THR B N 1
ATOM 2610 C CA . THR B 1 6 ? 56.844 -12.359 -14.344 1 17.83 6 THR B CA 1
ATOM 2611 C C . THR B 1 6 ? 55.438 -12.516 -14.875 1 17.83 6 THR B C 1
ATOM 2613 O O . THR B 1 6 ? 54.625 -11.562 -14.836 1 17.83 6 THR B O 1
ATOM 2616 N N . GLN B 1 7 ? 55 -13.734 -15.227 1 16.34 7 GLN B N 1
ATOM 2617 C CA . GLN B 1 7 ? 54.281 -13.742 -16.484 1 16.34 7 GLN B CA 1
ATOM 2618 C C . GLN B 1 7 ? 52.938 -12.977 -16.375 1 16.34 7 GLN B C 1
ATOM 2620 O O . GLN B 1 7 ? 52.156 -13.25 -15.492 1 16.34 7 GLN B O 1
ATOM 2625 N N . LEU B 1 8 ? 52.688 -11.953 -17.188 1 16.94 8 LEU B N 1
ATOM 2626 C CA . LEU B 1 8 ? 51.906 -10.75 -17.438 1 16.94 8 LEU B CA 1
ATOM 2627 C C . LEU B 1 8 ? 50.406 -11.094 -17.594 1 16.94 8 LEU B C 1
ATOM 2629 O O . LEU B 1 8 ? 50.062 -12.273 -17.641 1 16.94 8 LEU B O 1
ATOM 2633 N N . ALA B 1 9 ? 49.594 -10.633 -18.766 1 18.2 9 ALA B N 1
ATOM 2634 C CA . ALA B 1 9 ? 48.812 -9.555 -19.344 1 18.2 9 ALA B CA 1
ATOM 2635 C C . ALA B 1 9 ? 47.531 -10.094 -20 1 18.2 9 ALA B C 1
ATOM 2637 O O . ALA B 1 9 ? 46.75 -9.328 -20.547 1 18.2 9 ALA B O 1
ATOM 2638 N N . PRO B 1 10 ? 46.688 -11.023 -19.641 1 16.53 10 PRO B N 1
ATOM 2639 C CA . PRO B 1 10 ? 45.969 -11.695 -20.719 1 16.53 10 PRO B CA 1
ATOM 2640 C C . PRO B 1 10 ? 45.062 -10.75 -21.5 1 16.53 10 PRO B C 1
ATOM 2642 O O . PRO B 1 10 ? 44.531 -9.797 -20.922 1 16.53 10 PRO B O 1
ATOM 2645 N N . VAL B 1 11 ? 44.938 -10.641 -22.859 1 17.3 11 VAL B N 1
ATOM 2646 C CA . VAL B 1 11 ? 44.625 -9.938 -24.094 1 17.3 11 VAL B CA 1
ATOM 2647 C C . VAL B 1 11 ? 43.125 -10.008 -24.344 1 17.3 11 VAL B C 1
ATOM 2649 O O . VAL B 1 11 ? 42.594 -11.039 -24.766 1 17.3 11 VAL B O 1
ATOM 2652 N N . VAL B 1 12 ? 42.188 -9.773 -23.469 1 18.03 12 VAL B N 1
ATOM 2653 C CA . VAL B 1 12 ? 40.812 -10.227 -23.766 1 18.03 12 VAL B CA 1
ATOM 2654 C C . VAL B 1 12 ? 40.312 -9.531 -25.016 1 18.03 12 VAL B C 1
ATOM 2656 O O . VAL B 1 12 ? 40.438 -8.312 -25.156 1 18.03 12 VAL B O 1
ATOM 2659 N N . ALA B 1 13 ? 40.031 -10.203 -26.109 1 18.25 13 ALA B N 1
ATOM 2660 C CA . ALA B 1 13 ? 39.844 -9.875 -27.531 1 18.25 13 ALA B CA 1
ATOM 2661 C C . ALA B 1 13 ? 38.656 -8.906 -27.719 1 18.25 13 ALA B C 1
ATOM 2663 O O . ALA B 1 13 ? 37.688 -8.969 -26.984 1 18.25 13 ALA B O 1
ATOM 2664 N N . PRO B 1 14 ? 38.781 -7.773 -28.531 1 18.3 14 PRO B N 1
ATOM 2665 C CA . PRO B 1 14 ? 38.156 -6.5 -28.906 1 18.3 14 PRO B CA 1
ATOM 2666 C C . PRO B 1 14 ? 36.969 -6.684 -29.844 1 18.3 14 PRO B C 1
ATOM 2668 O O . PRO B 1 14 ? 36.438 -5.699 -30.359 1 18.3 14 PRO B O 1
ATOM 2671 N N . VAL B 1 15 ? 36.125 -7.723 -29.859 1 16.8 15 VAL B N 1
ATOM 2672 C CA . VAL B 1 15 ? 35.594 -8.055 -31.172 1 16.8 15 VAL B CA 1
ATOM 2673 C C . VAL B 1 15 ? 34.75 -6.902 -31.688 1 16.8 15 VAL B C 1
ATOM 2675 O O . VAL B 1 15 ? 34.625 -6.703 -32.906 1 16.8 15 VAL B O 1
ATOM 2678 N N . VAL B 1 16 ? 33.875 -6.188 -30.938 1 18.89 16 VAL B N 1
ATOM 2679 C CA . VAL B 1 16 ? 32.656 -5.816 -31.641 1 18.89 16 VAL B CA 1
ATOM 2680 C C . VAL B 1 16 ? 32.969 -4.762 -32.688 1 18.89 16 VAL B C 1
ATOM 2682 O O . VAL B 1 16 ? 33.656 -3.771 -32.406 1 18.89 16 VAL B O 1
ATOM 2685 N N . GLY B 1 17 ? 32.906 -5.117 -33.875 1 17.42 17 GLY B N 1
ATOM 2686 C CA . GLY B 1 17 ? 33.062 -4.434 -35.156 1 17.42 17 GLY B CA 1
ATOM 2687 C C . GLY B 1 17 ? 32.219 -3.168 -35.25 1 17.42 17 GLY B C 1
ATOM 2688 O O . GLY B 1 17 ? 31.469 -2.84 -34.344 1 17.42 17 GLY B O 1
ATOM 2689 N N . ALA B 1 18 ? 31.531 -2.945 -36.531 1 18.88 18 ALA B N 1
ATOM 2690 C CA . ALA B 1 18 ? 31.359 -1.938 -37.562 1 18.88 18 ALA B CA 1
ATOM 2691 C C . ALA B 1 18 ? 30.188 -1.01 -37.25 1 18.88 18 ALA B C 1
ATOM 2693 O O . ALA B 1 18 ? 29.141 -1.459 -36.781 1 18.88 18 ALA B O 1
ATOM 2694 N N . PRO B 1 19 ? 30.234 0.397 -37.312 1 18.66 19 PRO B N 1
ATOM 2695 C CA . PRO B 1 19 ? 29.547 1.606 -36.844 1 18.66 19 PRO B CA 1
ATOM 2696 C C . PRO B 1 19 ? 28.297 1.93 -37.656 1 18.66 19 PRO B C 1
ATOM 2698 O O . PRO B 1 19 ? 27.594 2.896 -37.375 1 18.66 19 PRO B O 1
ATOM 2701 N N . THR B 1 20 ? 28.047 1.271 -38.812 1 18.41 20 THR B N 1
ATOM 2702 C CA . THR B 1 20 ? 27.75 2.291 -39.812 1 18.41 20 THR B CA 1
ATOM 2703 C C . THR B 1 20 ? 26.438 3.014 -39.469 1 18.41 20 THR B C 1
ATOM 2705 O O . THR B 1 20 ? 26.422 4.242 -39.375 1 18.41 20 THR B O 1
ATOM 2708 N N . ARG B 1 21 ? 25.266 2.67 -40.25 1 18.69 21 ARG B N 1
ATOM 2709 C CA . ARG B 1 21 ? 24.422 3.545 -41.062 1 18.69 21 ARG B CA 1
ATOM 2710 C C . ARG B 1 21 ? 23.297 4.148 -40.25 1 18.69 21 ARG B C 1
ATOM 2712 O O . ARG B 1 21 ? 22.875 3.562 -39.25 1 18.69 21 ARG B O 1
ATOM 2719 N N . ARG B 1 22 ? 22.594 5.363 -40.656 1 20.61 22 ARG B N 1
ATOM 2720 C CA . ARG B 1 22 ? 21.828 6.504 -40.156 1 20.61 22 ARG B CA 1
ATOM 2721 C C . ARG B 1 22 ? 20.375 6.117 -39.906 1 20.61 22 ARG B C 1
ATOM 2723 O O . ARG B 1 22 ? 19.547 6.977 -39.625 1 20.61 22 ARG B O 1
ATOM 2730 N N . SER B 1 23 ? 19.938 4.707 -39.938 1 17.59 23 SER B N 1
ATOM 2731 C CA . SER B 1 23 ? 18.578 4.648 -40.469 1 17.59 23 SER B CA 1
ATOM 2732 C C . SER B 1 23 ? 17.594 5.301 -39.5 1 17.59 23 SER B C 1
ATOM 2734 O O . SER B 1 23 ? 17.844 5.383 -38.312 1 17.59 23 SER B O 1
ATOM 2736 N N . ARG B 1 24 ? 16.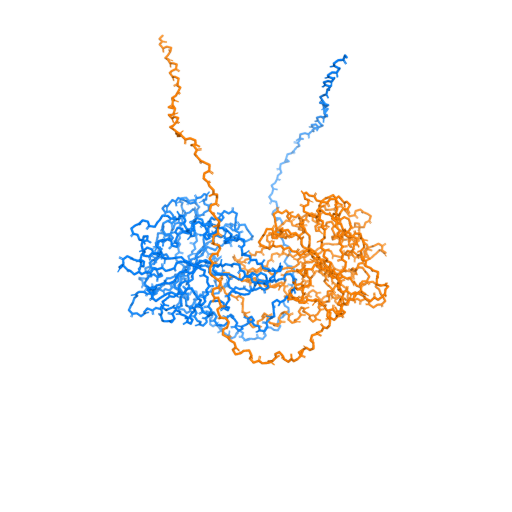406 5.879 -40.062 1 21.08 24 ARG B N 1
ATOM 2737 C CA . ARG B 1 24 ? 15.289 6.742 -39.688 1 21.08 24 ARG B CA 1
ATOM 2738 C C . ARG B 1 24 ? 14.445 6.098 -38.594 1 21.08 24 ARG B C 1
ATOM 2740 O O . ARG B 1 24 ? 14.062 4.934 -38.719 1 21.08 24 ARG B O 1
ATOM 2747 N N . PRO B 1 25 ? 14.367 6.582 -37.406 1 20.48 25 PRO B N 1
ATOM 2748 C CA . PRO B 1 25 ? 13.727 5.957 -36.25 1 20.48 25 PRO B CA 1
ATOM 2749 C C . PRO B 1 25 ? 12.242 5.66 -36.469 1 20.48 25 PRO B C 1
ATOM 2751 O O . PRO B 1 25 ? 11.484 6.551 -36.875 1 20.48 25 PRO B O 1
ATOM 2754 N N . ARG B 1 26 ? 11.953 4.441 -37.031 1 20.42 26 ARG B N 1
ATOM 2755 C CA . ARG B 1 26 ? 10.57 4.066 -37.281 1 20.42 26 ARG B CA 1
ATOM 2756 C C . ARG B 1 26 ? 9.68 4.383 -36.094 1 20.42 26 ARG B C 1
ATOM 2758 O O . ARG B 1 26 ? 10.102 4.227 -34.938 1 20.42 26 ARG B O 1
ATOM 2765 N N . GLY B 1 27 ? 8.594 5.168 -36.344 1 18.3 27 GLY B N 1
ATOM 2766 C CA . GLY B 1 27 ? 7.516 5.734 -35.531 1 18.3 27 GLY B CA 1
ATOM 2767 C C . GLY B 1 27 ? 6.773 4.699 -34.719 1 18.3 27 GLY B C 1
ATOM 2768 O O . GLY B 1 27 ? 6.582 3.564 -35.156 1 18.3 27 GLY B O 1
ATOM 2769 N N . MET B 1 28 ? 7.016 4.621 -33.5 1 18.62 28 MET B N 1
ATOM 2770 C CA . MET B 1 28 ? 6.449 3.717 -32.5 1 18.62 28 MET B CA 1
ATOM 2771 C C . MET B 1 28 ? 4.934 3.635 -32.625 1 18.62 28 MET B C 1
ATOM 2773 O O . MET B 1 28 ? 4.234 4.637 -32.469 1 18.62 28 MET B O 1
ATOM 2777 N N . ARG B 1 29 ? 4.453 2.795 -33.594 1 19.58 29 ARG B N 1
ATOM 2778 C CA . ARG B 1 29 ? 3.021 2.541 -33.719 1 19.58 29 ARG B CA 1
ATOM 2779 C C . ARG B 1 29 ? 2.434 2.15 -32.344 1 19.58 29 ARG B C 1
ATOM 2781 O O . ARG B 1 29 ? 2.805 1.123 -31.781 1 19.58 29 ARG B O 1
ATOM 2788 N N . VAL B 1 30 ? 2.084 3.074 -31.562 1 19.3 30 VAL B N 1
ATOM 2789 C CA . VAL B 1 30 ? 1.311 2.844 -30.344 1 19.3 30 VAL B CA 1
ATOM 2790 C C . VAL B 1 30 ? 0.032 2.082 -30.688 1 19.3 30 VAL B C 1
ATOM 2792 O O . VAL B 1 30 ? -0.776 2.539 -31.5 1 19.3 30 VAL B O 1
ATOM 2795 N N . VAL B 1 31 ? 0.097 0.743 -30.812 1 18.14 31 VAL B N 1
ATOM 2796 C CA . VAL B 1 31 ? -1.028 -0.155 -31.047 1 18.14 31 VAL B CA 1
ATOM 2797 C C . VAL B 1 31 ? -2.258 0.342 -30.297 1 18.14 31 VAL B C 1
ATOM 2799 O O . VAL B 1 31 ? -2.133 1.08 -29.312 1 18.14 31 VAL B O 1
ATOM 2802 N N . ALA B 1 32 ? -3.467 -0.484 -30.625 1 18.72 32 ALA B N 1
ATOM 2803 C CA . ALA B 1 32 ? -4.926 -0.539 -30.656 1 18.72 32 ALA B CA 1
ATOM 2804 C C . ALA B 1 32 ? -5.508 -0.54 -29.25 1 18.72 32 ALA B C 1
ATOM 2806 O O . ALA B 1 32 ? -5.07 -1.311 -28.391 1 18.72 32 ALA B O 1
ATOM 2807 N N . MET B 1 33 ? -6.344 0.375 -28.922 1 21.75 33 MET B N 1
ATOM 2808 C CA . MET B 1 33 ? -7.312 1.064 -28.078 1 21.75 33 MET B CA 1
ATOM 2809 C C . MET B 1 33 ? -8.594 0.252 -27.938 1 21.75 33 MET B C 1
ATOM 2811 O O . MET B 1 33 ? -9.68 0.819 -27.812 1 21.75 33 MET B O 1
ATOM 2815 N N . GLY B 1 34 ? -8.766 -1.128 -28.125 1 21.64 34 GLY B N 1
ATOM 2816 C CA . GLY B 1 34 ? -10.125 -1.458 -28.547 1 21.64 34 GLY B CA 1
ATOM 2817 C C . GLY B 1 34 ? -11.133 -1.35 -27.422 1 21.64 34 GLY B C 1
ATOM 2818 O O . GLY B 1 34 ? -12.102 -2.109 -27.375 1 21.64 34 GLY B O 1
ATOM 2819 N N . GLY B 1 35 ? -11.07 -0.861 -26.281 1 21.2 35 GLY B N 1
ATOM 2820 C CA . GLY B 1 35 ? -12.219 -0.994 -25.406 1 21.2 35 GLY B CA 1
ATOM 2821 C C . GLY B 1 35 ? -13.492 -0.398 -25.984 1 21.2 35 GLY B C 1
ATOM 2822 O O . GLY B 1 35 ? -13.57 0.812 -26.203 1 21.2 35 GLY B O 1
ATOM 2823 N N . ARG B 1 36 ? -14.188 -1.178 -26.875 1 21.25 36 ARG B N 1
ATOM 2824 C CA . ARG B 1 36 ? -15.555 -0.753 -27.156 1 21.25 36 ARG B CA 1
ATOM 2825 C C . ARG B 1 36 ? -16.422 -0.817 -25.891 1 21.25 36 ARG B C 1
ATOM 2827 O O . ARG B 1 36 ? -16.516 -1.869 -25.266 1 21.25 36 ARG B O 1
ATOM 2834 N N . MET B 1 37 ? -16.641 0.267 -25.234 1 21.78 37 MET B N 1
ATOM 2835 C CA . MET B 1 37 ? -17.734 0.633 -24.344 1 21.78 37 MET B CA 1
ATOM 2836 C C . MET B 1 37 ? -19.078 0.3 -24.969 1 21.78 37 MET B C 1
ATOM 2838 O O . MET B 1 37 ? -19.422 0.801 -26.047 1 21.78 37 MET B O 1
ATOM 2842 N N . ASP B 1 38 ? -19.5 -0.856 -24.984 1 21.19 38 ASP B N 1
ATOM 2843 C CA . ASP B 1 38 ? -20.906 -0.964 -25.297 1 21.19 38 ASP B CA 1
ATOM 2844 C C . ASP B 1 38 ? -21.734 0.071 -24.531 1 21.19 38 ASP B C 1
ATOM 2846 O O . ASP B 1 38 ? -21.422 0.393 -23.391 1 21.19 38 ASP B O 1
ATOM 2850 N N . GLY B 1 39 ? -22.594 0.888 -25.203 1 21.47 39 GLY B N 1
ATOM 2851 C CA . GLY B 1 39 ? -23.422 2.076 -25.125 1 21.47 39 GLY B CA 1
ATOM 2852 C C . GLY B 1 39 ? -24.609 1.906 -24.203 1 21.47 39 GLY B C 1
ATOM 2853 O O . GLY B 1 39 ? -25.5 2.766 -24.156 1 21.47 39 GLY B O 1
ATOM 2854 N N . THR B 1 40 ? -25.062 0.788 -23.75 1 21.27 40 THR B N 1
ATOM 2855 C CA . THR B 1 40 ? -26.344 1.193 -23.188 1 21.27 40 THR B CA 1
ATOM 2856 C C . THR B 1 40 ? -26.156 2.141 -22.016 1 21.27 40 THR B C 1
ATOM 2858 O O . THR B 1 40 ? -25.734 1.718 -20.938 1 21.27 40 THR B O 1
ATOM 2861 N N . ALA B 1 41 ? -25.625 3.211 -22.219 1 21.64 41 ALA B N 1
ATOM 2862 C CA . ALA B 1 41 ? -25.656 4.531 -21.594 1 21.64 41 ALA B CA 1
ATOM 2863 C C . ALA B 1 41 ? -27.062 4.879 -21.109 1 21.64 41 ALA B C 1
ATOM 2865 O O . ALA B 1 41 ? -27.891 5.348 -21.891 1 21.64 41 ALA B O 1
ATOM 2866 N N . GLY B 1 42 ? -27.766 4.031 -20.469 1 21.2 42 GLY B N 1
ATOM 2867 C CA . GLY B 1 42 ? -28.906 4.773 -19.984 1 21.2 42 GLY B CA 1
ATOM 2868 C C . GLY B 1 42 ? -28.562 6.152 -19.469 1 21.2 42 GLY B C 1
ATOM 2869 O O . GLY B 1 42 ? -27.406 6.414 -19.125 1 21.2 42 GLY B O 1
ATOM 2870 N N . SER B 1 43 ? -29.359 7.238 -19.922 1 23.47 43 SER B N 1
ATOM 2871 C CA . SER B 1 43 ? -29.391 8.664 -19.641 1 23.47 43 SER B CA 1
ATOM 2872 C C . SER B 1 43 ? -29.203 8.938 -18.141 1 23.47 43 SER B C 1
ATOM 2874 O O . SER B 1 43 ? -30 9.648 -17.531 1 23.47 43 SER B O 1
ATOM 2876 N N . LEU B 1 44 ? -28.922 8.047 -17.516 1 21.27 44 LEU B N 1
ATOM 2877 C CA . LEU B 1 44 ? -28.906 8.633 -16.172 1 21.27 44 LEU B CA 1
ATOM 2878 C C . LEU B 1 44 ? -28 9.852 -16.125 1 21.27 44 LEU B C 1
ATOM 2880 O O . LEU B 1 44 ? -27.641 10.32 -15.047 1 21.27 44 LEU B O 1
ATOM 2884 N N . PHE B 1 45 ? -27.188 10.07 -17.25 1 26.11 45 PHE B N 1
ATOM 2885 C CA . PHE B 1 45 ? -26.797 11.445 -17.531 1 26.11 45 PHE B CA 1
ATOM 2886 C C . PHE B 1 45 ? -28 12.367 -17.547 1 26.11 45 PHE B C 1
ATOM 2888 O O . PHE B 1 45 ? -28.703 12.469 -18.562 1 26.11 45 PHE B O 1
ATOM 2895 N N . GLY B 1 46 ? -28.766 12.234 -16.656 1 25.42 46 GLY B N 1
ATOM 2896 C CA . GLY B 1 46 ? -29.625 13.406 -16.688 1 25.42 46 GLY B CA 1
ATOM 2897 C C . GLY B 1 46 ? -28.938 14.641 -17.234 1 25.42 46 GLY B C 1
ATOM 2898 O O . GLY B 1 46 ? -27.703 14.672 -17.344 1 25.42 46 GLY B O 1
ATOM 2899 N N . GLY B 1 47 ? -29.656 15.492 -18.094 1 28.64 47 GLY B N 1
ATOM 2900 C CA . GLY B 1 47 ? -29.234 16.828 -18.5 1 28.64 47 GLY B CA 1
ATOM 2901 C C . GLY B 1 47 ? -28.344 17.5 -17.484 1 28.64 47 GLY B C 1
ATOM 2902 O O . GLY B 1 47 ? -28.844 18.234 -16.609 1 28.64 47 GLY B O 1
ATOM 2903 N N . GLY B 1 48 ? -27.469 16.781 -17.031 1 28.97 48 GLY B N 1
ATOM 2904 C CA . GLY B 1 48 ? -26.781 17.828 -16.281 1 28.97 48 GLY B CA 1
ATOM 2905 C C . GLY B 1 48 ? -26.469 19.062 -17.125 1 28.97 48 GLY B C 1
ATOM 2906 O O . GLY B 1 48 ? -26.062 18.938 -18.266 1 28.97 48 GLY B O 1
ATOM 2907 N N . LYS B 1 49 ? -27.172 19.984 -17.062 1 33.28 49 LYS B N 1
ATOM 2908 C CA . LYS B 1 49 ? -26.891 21.281 -17.688 1 33.28 49 LYS B CA 1
ATOM 2909 C C . LYS B 1 49 ? -25.391 21.469 -17.906 1 33.28 49 LYS B C 1
ATOM 2911 O O . LYS B 1 49 ? -24.594 21.156 -17.031 1 33.28 49 LYS B O 1
ATOM 2916 N N . LYS B 1 50 ? -24.812 21.219 -19.031 1 37.38 50 LYS B N 1
ATOM 2917 C CA . LYS B 1 50 ? -23.547 21.859 -19.328 1 37.38 50 LYS B CA 1
ATOM 2918 C C . LYS B 1 50 ? -23.203 22.922 -18.281 1 37.38 50 LYS B C 1
ATOM 2920 O O . LYS B 1 50 ? -23.844 23.969 -18.219 1 37.38 50 LYS B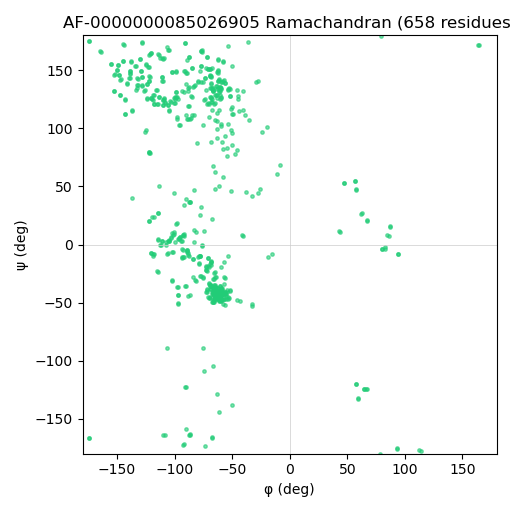 O 1
ATOM 2925 N N . LYS B 1 51 ? -22.922 22.406 -17.109 1 44.75 51 LYS B N 1
ATOM 2926 C CA . LYS B 1 51 ? -22.516 23.562 -16.328 1 44.75 51 LYS B CA 1
ATOM 2927 C C . LYS B 1 51 ? -21.656 24.516 -17.156 1 44.75 51 LYS B C 1
ATOM 2929 O O . LYS B 1 51 ? -20.719 24.094 -17.844 1 44.75 51 LYS B O 1
ATOM 2934 N N . ALA B 1 52 ? -22 25.5 -17.375 1 50.78 52 ALA B N 1
ATOM 2935 C CA . ALA B 1 52 ? -21.391 26.594 -18.125 1 50.78 52 ALA B CA 1
ATOM 2936 C C . ALA B 1 52 ? -19.922 26.75 -17.766 1 50.78 52 ALA B C 1
ATOM 2938 O O . ALA B 1 52 ? -19.531 26.547 -16.625 1 50.78 52 ALA B O 1
ATOM 2939 N N . ASP B 1 53 ? -18.984 26.484 -18.844 1 61.88 53 ASP B N 1
ATOM 2940 C CA . ASP B 1 53 ? -17.547 26.797 -18.75 1 61.88 53 ASP B CA 1
ATOM 2941 C C . ASP B 1 53 ? -17.281 27.812 -17.641 1 61.88 53 ASP B C 1
ATOM 2943 O O . ASP B 1 53 ? -16.172 27.875 -17.109 1 61.88 53 ASP B O 1
ATOM 2947 N N . GLY B 1 54 ? -18.359 28.344 -17.172 1 71.81 54 GLY B N 1
ATOM 2948 C CA . GLY B 1 54 ? -18.203 29.391 -16.156 1 71.81 54 GLY B CA 1
ATOM 2949 C C . GLY B 1 54 ? -18.438 28.891 -14.75 1 71.81 54 GLY B C 1
ATOM 2950 O O . GLY B 1 54 ? -18.391 29.672 -13.797 1 71.81 54 GLY B O 1
ATOM 2951 N N . ALA B 1 55 ? -18.531 27.609 -14.594 1 77.69 55 ALA B N 1
ATOM 2952 C CA . ALA B 1 55 ? -18.828 27.078 -13.266 1 77.69 55 ALA B CA 1
ATOM 2953 C C . ALA B 1 55 ? -17.562 27.047 -12.398 1 77.69 55 ALA B C 1
ATOM 2955 O O . ALA B 1 55 ? -16.469 26.781 -12.891 1 77.69 55 ALA B O 1
ATOM 2956 N N . ASN B 1 56 ? -17.688 27.406 -11.102 1 86.19 56 ASN B N 1
ATOM 2957 C CA . ASN B 1 56 ? -16.688 27.328 -10.047 1 86.19 56 ASN B CA 1
ATOM 2958 C C . ASN B 1 56 ? -15.531 28.297 -10.297 1 86.19 56 ASN B C 1
ATOM 2960 O O . ASN B 1 56 ? -14.406 28.062 -9.836 1 86.19 56 ASN B O 1
ATOM 2964 N N . LEU B 1 57 ? -15.844 29.281 -11.117 1 91.5 57 LEU B N 1
ATOM 2965 C CA . LEU B 1 57 ? -14.836 30.328 -11.195 1 91.5 57 LEU B CA 1
ATOM 2966 C C . LEU B 1 57 ? -14.664 31.016 -9.844 1 91.5 57 LEU B C 1
ATOM 2968 O O . LEU B 1 57 ? -15.625 31.188 -9.102 1 91.5 57 LEU B O 1
ATOM 2972 N N . PRO B 1 58 ? -13.453 31.438 -9.656 1 92.12 58 PRO B N 1
ATOM 2973 C CA . PRO B 1 58 ? -13.273 32.156 -8.391 1 92.12 58 PRO B CA 1
ATOM 2974 C C . PRO B 1 58 ? -14.148 33.406 -8.273 1 92.12 58 PRO B C 1
ATOM 2976 O O . PRO B 1 58 ? -14.305 34.125 -9.242 1 92.12 58 PRO B O 1
ATOM 2979 N N . PRO B 1 59 ? -14.758 33.594 -7.168 1 89.88 59 PRO B N 1
ATOM 2980 C CA . PRO B 1 59 ? -15.562 34.781 -6.992 1 89.88 59 PRO B CA 1
ATOM 2981 C C . PRO B 1 59 ? -14.758 36.062 -7.176 1 89.88 59 PRO B C 1
ATOM 2983 O O . PRO B 1 59 ? -13.531 36.062 -7.016 1 89.88 59 PRO B O 1
ATOM 2986 N N . SER B 1 60 ? -15.523 37.062 -7.48 1 88.56 60 SER B N 1
ATOM 2987 C CA . SER B 1 60 ? -14.867 38.344 -7.645 1 88.56 60 SER B CA 1
ATOM 2988 C C . SER B 1 60 ? -14.156 38.781 -6.367 1 88.56 60 SER B C 1
ATOM 2990 O O . SER B 1 60 ? -14.719 38.688 -5.273 1 88.56 60 SER B O 1
ATOM 2992 N N . GLY B 1 61 ? -12.914 39.125 -6.516 1 87.81 61 GLY B N 1
ATOM 2993 C CA . GLY B 1 61 ? -12.148 39.594 -5.371 1 87.81 61 GLY B CA 1
ATOM 2994 C C . GLY B 1 61 ? -11.547 38.469 -4.551 1 87.81 61 GLY B C 1
ATOM 2995 O O . GLY B 1 61 ? -10.992 38.688 -3.473 1 87.81 61 GLY B O 1
ATOM 2996 N N . TYR B 1 62 ? -11.641 37.281 -5.035 1 90.12 62 TYR B N 1
ATOM 2997 C CA . TYR B 1 62 ? -11.07 36.156 -4.309 1 90.12 62 TYR B CA 1
ATOM 2998 C C . TYR B 1 62 ? -9.562 36.281 -4.18 1 90.12 62 TYR B C 1
ATOM 3000 O O . TYR B 1 62 ? -8.867 36.562 -5.164 1 90.12 62 TYR B O 1
ATOM 3008 N N . ARG B 1 63 ? -9.109 36.188 -2.928 1 86.19 63 ARG B N 1
ATOM 3009 C CA . ARG B 1 63 ? -7.672 36.281 -2.689 1 86.19 63 ARG B CA 1
ATOM 3010 C C . ARG B 1 63 ? -7.027 34.906 -2.621 1 86.19 63 ARG B C 1
ATOM 3012 O O . ARG B 1 63 ? -7.109 34.219 -1.594 1 86.19 63 ARG B O 1
ATOM 3019 N N . SER B 1 64 ? -6.402 34.594 -3.689 1 85.06 64 SER B N 1
ATOM 3020 C CA . SER B 1 64 ? -5.707 33.312 -3.773 1 85.06 64 SER B CA 1
ATOM 3021 C C . SER B 1 64 ? -4.281 33.406 -3.244 1 85.06 64 SER B C 1
ATOM 3023 O O . SER B 1 64 ? -3.768 34.531 -3.051 1 85.06 64 SER B O 1
ATOM 3025 N N . ARG B 1 65 ? -3.744 32.188 -2.934 1 87.69 65 ARG B N 1
ATOM 3026 C CA . ARG B 1 65 ? -2.312 32.188 -2.652 1 87.69 65 ARG B CA 1
ATOM 3027 C C . ARG B 1 65 ? -1.506 32.5 -3.906 1 87.69 65 ARG B C 1
ATOM 3029 O O . ARG B 1 65 ? -1.704 31.891 -4.953 1 87.69 65 ARG B O 1
ATOM 3036 N N . THR B 1 66 ? -0.628 33.531 -3.832 1 87.81 66 THR B N 1
ATOM 3037 C CA . THR B 1 66 ? 0.213 33.906 -4.961 1 87.81 66 THR B CA 1
ATOM 3038 C C . THR B 1 66 ? 1.663 33.5 -4.719 1 87.81 66 THR B C 1
ATOM 3040 O O . THR B 1 66 ? 2.516 33.688 -5.59 1 87.81 66 THR B O 1
ATOM 3043 N N . ASP B 1 67 ? 1.899 32.875 -3.619 1 94.06 67 ASP B N 1
ATOM 3044 C CA . ASP B 1 67 ? 3.279 32.625 -3.217 1 94.06 67 ASP B CA 1
ATOM 3045 C C . ASP B 1 67 ? 3.553 31.141 -3.09 1 94.06 67 ASP B C 1
ATOM 3047 O O . ASP B 1 67 ? 4.418 30.719 -2.318 1 94.06 67 ASP B O 1
ATOM 3051 N N . ILE B 1 68 ? 2.732 30.375 -3.797 1 96.44 68 ILE B N 1
ATOM 3052 C CA . ILE B 1 68 ? 3.043 28.953 -3.795 1 96.44 68 ILE B CA 1
ATOM 3053 C C . ILE B 1 68 ? 4.438 28.719 -4.371 1 96.44 68 ILE B C 1
ATOM 3055 O O . ILE B 1 68 ? 4.777 29.266 -5.422 1 96.44 68 ILE B O 1
ATOM 3059 N N . PRO B 1 69 ? 5.23 27.891 -3.699 1 96.56 69 PRO B N 1
ATOM 3060 C CA . PRO B 1 69 ? 6.609 27.703 -4.156 1 96.56 69 PRO B CA 1
ATOM 3061 C C . PRO B 1 69 ? 6.691 27.109 -5.559 1 96.56 69 PRO B C 1
ATOM 3063 O O . PRO B 1 69 ? 5.832 26.312 -5.949 1 96.56 69 PRO B O 1
ATOM 3066 N N . LYS B 1 70 ? 7.773 27.5 -6.258 1 95.06 70 LYS B N 1
ATOM 3067 C CA . LYS B 1 70 ? 8.047 27.016 -7.613 1 95.06 70 LYS B CA 1
ATOM 3068 C C . LYS B 1 70 ? 9.164 25.984 -7.613 1 95.06 70 LYS B C 1
ATOM 3070 O O . LYS B 1 70 ? 9.812 25.75 -6.59 1 95.06 70 LYS B O 1
ATOM 3075 N N . MET B 1 71 ? 9.305 25.281 -8.797 1 94.56 71 MET B N 1
ATOM 3076 C CA . MET B 1 71 ? 10.383 24.328 -9.047 1 94.56 71 MET B CA 1
ATOM 3077 C C . MET B 1 71 ? 10.383 23.219 -7.992 1 94.56 71 MET B C 1
ATOM 3079 O O . MET B 1 71 ? 11.438 22.906 -7.426 1 94.56 71 MET B O 1
ATOM 3083 N N . LEU B 1 72 ? 9.25 22.688 -7.738 1 94.81 72 LEU B N 1
ATOM 3084 C CA . LEU B 1 72 ? 9.094 21.703 -6.676 1 94.81 72 LEU B CA 1
ATOM 3085 C C . LEU B 1 72 ? 9.648 20.344 -7.109 1 94.81 72 LEU B C 1
ATOM 3087 O O . LEU B 1 72 ? 9.734 19.422 -6.297 1 94.81 72 LEU B O 1
ATOM 3091 N N . ASN B 1 73 ? 10.141 20.25 -8.312 1 89.12 73 ASN B N 1
ATOM 3092 C CA . ASN B 1 73 ? 10.852 19.062 -8.766 1 89.12 73 ASN B CA 1
ATOM 3093 C C . ASN B 1 73 ? 12.289 19.031 -8.258 1 89.12 73 ASN B C 1
ATOM 3095 O O . ASN B 1 73 ? 12.945 18 -8.305 1 89.12 73 ASN B O 1
ATOM 3099 N N . ASN B 1 74 ? 12.688 20.125 -7.852 1 90.19 74 ASN B N 1
ATOM 3100 C CA . ASN B 1 74 ? 14.047 20.219 -7.336 1 90.19 74 ASN B CA 1
ATOM 3101 C C . ASN B 1 74 ? 14.117 19.781 -5.875 1 90.19 74 ASN B C 1
ATOM 3103 O O . ASN B 1 74 ? 13.633 20.484 -4.992 1 90.19 74 ASN B O 1
ATOM 3107 N N . THR B 1 75 ? 14.781 18.625 -5.605 1 91.25 75 THR B N 1
ATOM 3108 C CA . THR B 1 75 ? 14.945 18.094 -4.254 1 91.25 75 THR B CA 1
ATOM 3109 C C . THR B 1 75 ? 16.406 17.781 -3.973 1 91.25 75 THR B C 1
ATOM 3111 O O . THR B 1 75 ? 17.156 17.422 -4.883 1 91.25 75 THR B O 1
ATOM 3114 N N . PRO B 1 76 ? 16.922 17.984 -2.738 1 94.12 76 PRO B N 1
ATOM 3115 C CA . PRO B 1 76 ? 16.141 18.406 -1.571 1 94.12 76 PRO B CA 1
ATOM 3116 C C . PRO B 1 76 ? 15.688 19.859 -1.669 1 94.12 76 PRO B C 1
ATOM 3118 O O . PRO B 1 76 ? 16.375 20.703 -2.264 1 94.12 76 PRO B O 1
ATOM 3121 N N . HIS B 1 77 ? 14.555 20.188 -1.05 1 96.31 77 HIS B N 1
ATOM 3122 C CA . HIS B 1 77 ? 14.008 21.531 -1.079 1 96.31 77 HIS B CA 1
ATOM 3123 C C . HIS B 1 77 ? 14.82 22.484 -0.196 1 96.31 77 HIS B C 1
ATOM 3125 O O . HIS B 1 77 ? 15.242 22.094 0.901 1 96.31 77 HIS B O 1
ATOM 3131 N N . PRO B 1 78 ? 14.945 23.734 -0.676 1 95.44 78 PRO B N 1
ATOM 3132 C CA . PRO B 1 78 ? 15.492 24.75 0.223 1 95.44 78 PRO B CA 1
ATOM 3133 C C . PRO B 1 78 ? 14.617 24.984 1.451 1 95.44 78 PRO B C 1
ATOM 3135 O O . PRO B 1 78 ? 13.406 24.734 1.413 1 95.44 78 PRO B O 1
ATOM 3138 N N . ARG B 1 79 ? 15.227 25.531 2.447 1 95.81 79 ARG B N 1
ATOM 3139 C CA . ARG B 1 79 ? 14.562 25.734 3.727 1 95.81 79 ARG B CA 1
ATOM 3140 C C . ARG B 1 79 ? 13.328 26.625 3.561 1 95.81 79 ARG B C 1
ATOM 3142 O O . ARG B 1 79 ? 12.297 26.391 4.188 1 95.81 79 ARG B O 1
ATOM 3149 N N . GLU B 1 80 ? 13.477 27.594 2.76 1 96.69 80 GLU B N 1
ATOM 3150 C CA . GLU B 1 80 ? 12.391 28.547 2.578 1 96.69 80 GLU B CA 1
ATOM 3151 C C . GLU B 1 80 ? 11.172 27.891 1.945 1 96.69 80 GLU B C 1
ATOM 3153 O O . GLU B 1 80 ? 10.031 28.25 2.248 1 96.69 80 GLU B O 1
ATOM 3158 N N . VAL B 1 81 ? 11.445 26.984 1.082 1 97.31 81 VAL B N 1
ATOM 3159 C CA . VAL B 1 81 ? 10.359 26.25 0.433 1 97.31 81 VAL B CA 1
ATOM 3160 C C . VAL B 1 81 ? 9.641 25.391 1.459 1 97.31 81 VAL B C 1
ATOM 3162 O O . VAL B 1 81 ? 8.414 25.422 1.562 1 97.31 81 VAL B O 1
ATOM 3165 N N . ARG B 1 82 ? 10.352 24.625 2.252 1 97.81 82 ARG B N 1
ATOM 3166 C CA . ARG B 1 82 ? 9.75 23.812 3.297 1 97.81 82 ARG B CA 1
ATOM 3167 C C . ARG B 1 82 ? 8.969 24.672 4.289 1 97.81 82 ARG B C 1
ATOM 3169 O O . ARG B 1 82 ? 7.852 24.312 4.68 1 97.81 82 ARG B O 1
ATOM 3176 N N . LYS B 1 83 ? 9.562 25.781 4.641 1 98 83 LYS B N 1
ATOM 3177 C CA . LYS B 1 83 ? 8.945 26.688 5.617 1 98 83 LYS B CA 1
ATOM 3178 C C . LYS B 1 83 ? 7.598 27.188 5.117 1 98 83 LYS B C 1
ATOM 3180 O O . LYS B 1 83 ? 6.66 27.359 5.906 1 98 83 LYS B O 1
ATOM 3185 N N . TRP B 1 84 ? 7.555 27.453 3.879 1 98.44 84 TRP B N 1
ATOM 3186 C CA . TRP B 1 84 ? 6.273 27.906 3.338 1 98.44 84 TRP B CA 1
ATOM 3187 C C . TRP B 1 84 ? 5.184 26.875 3.613 1 98.44 84 TRP B C 1
ATOM 3189 O O . TRP B 1 84 ? 4.094 27.219 4.066 1 98.44 84 TRP B O 1
ATOM 3199 N N . PHE B 1 85 ? 5.453 25.609 3.352 1 98.5 85 PHE B N 1
ATOM 3200 C CA . PHE B 1 85 ? 4.488 24.531 3.561 1 98.5 85 PHE B CA 1
ATOM 3201 C C . PHE B 1 85 ? 4.168 24.375 5.043 1 98.5 85 PHE B C 1
ATOM 3203 O O . PHE B 1 85 ? 3.01 24.156 5.414 1 98.5 85 PHE B O 1
ATOM 3210 N N . TYR B 1 86 ? 5.18 24.531 5.891 1 98.56 86 TYR B N 1
ATOM 3211 C CA . TYR B 1 86 ? 4.961 24.438 7.332 1 98.56 86 TYR B CA 1
ATOM 3212 C C . TYR B 1 86 ? 3.998 25.516 7.805 1 98.56 86 TYR B C 1
ATOM 3214 O O . TYR B 1 86 ? 3.043 25.234 8.531 1 98.56 86 TYR B O 1
ATOM 3222 N N . ASP B 1 87 ? 4.266 26.703 7.359 1 98.5 87 ASP B N 1
ATOM 3223 C CA . ASP B 1 87 ? 3.479 27.859 7.797 1 98.5 87 ASP B CA 1
ATOM 3224 C C . ASP B 1 87 ? 2.029 27.734 7.328 1 98.5 87 ASP B C 1
ATOM 3226 O O . ASP B 1 87 ? 1.1 27.984 8.094 1 98.5 87 ASP B O 1
ATOM 3230 N N . ASP B 1 88 ? 1.911 27.375 6.109 1 98.5 88 ASP B N 1
ATOM 3231 C CA . ASP B 1 88 ? 0.572 27.234 5.543 1 98.5 88 ASP B CA 1
ATOM 3232 C C . ASP B 1 88 ? -0.252 26.203 6.312 1 98.5 88 ASP B C 1
ATOM 3234 O O . ASP B 1 88 ? -1.396 26.469 6.688 1 98.5 88 ASP B O 1
ATOM 3238 N N . CYS B 1 89 ? 0.283 25.062 6.574 1 98.69 89 CYS B N 1
ATOM 3239 C CA . CYS B 1 89 ? -0.388 23.984 7.309 1 98.69 89 CYS B CA 1
ATOM 3240 C C . CYS B 1 89 ? -0.647 24.406 8.75 1 98.69 89 CYS B C 1
ATOM 3242 O O . CYS B 1 89 ? -1.769 24.266 9.25 1 98.69 89 CYS B O 1
ATOM 3244 N N . ARG B 1 90 ? 0.333 24.906 9.398 1 98.75 90 ARG B N 1
ATOM 3245 C CA . ARG B 1 90 ? 0.239 25.328 10.789 1 98.75 90 ARG B CA 1
ATOM 3246 C C . ARG B 1 90 ? -0.881 26.344 10.984 1 98.75 90 ARG B C 1
ATOM 3248 O O . ARG B 1 90 ? -1.717 26.203 11.875 1 98.75 90 ARG B O 1
ATOM 3255 N N . GLU B 1 91 ? -0.842 27.375 10.156 1 98.12 91 GLU B N 1
ATOM 3256 C CA . GLU B 1 91 ? -1.834 28.438 10.281 1 98.12 91 GLU B CA 1
ATOM 3257 C C . GLU B 1 91 ? -3.252 27.875 10.195 1 98.12 91 GLU B C 1
ATOM 3259 O O . GLU B 1 91 ? -4.117 28.25 11 1 98.12 91 GLU B O 1
ATOM 3264 N N . SER B 1 92 ? -3.459 26.984 9.289 1 98.44 92 SER B N 1
ATOM 3265 C CA . SER B 1 92 ? -4.789 26.422 9.07 1 98.44 92 SER B CA 1
ATOM 3266 C C . SER B 1 92 ? -5.211 25.531 10.234 1 98.44 92 SER B C 1
ATOM 3268 O O . SER B 1 92 ? -6.328 25.656 10.742 1 98.44 92 SER B O 1
ATOM 3270 N N . VAL B 1 93 ? -4.316 24.656 10.672 1 98.81 93 VAL B N 1
ATOM 3271 C CA . VAL B 1 93 ? -4.609 23.719 11.742 1 98.81 93 VAL B CA 1
ATOM 3272 C C . VAL B 1 93 ? -4.855 24.469 13.047 1 98.81 93 VAL B C 1
ATOM 3274 O O . VAL B 1 93 ? -5.836 24.203 13.742 1 98.81 93 VAL B O 1
ATOM 3277 N N . VAL B 1 94 ? -4.023 25.406 13.391 1 98.56 94 VAL B N 1
ATOM 3278 C CA . VAL B 1 94 ? -4.137 26.172 14.633 1 98.56 94 VAL B CA 1
ATOM 3279 C C . VAL B 1 94 ? -5.449 26.953 14.648 1 98.56 94 VAL B C 1
ATOM 3281 O O . VAL B 1 94 ? -6.156 26.969 15.656 1 98.56 94 VAL B O 1
ATOM 3284 N N . ALA B 1 95 ? -5.754 27.547 13.508 1 98.19 95 ALA B N 1
ATOM 3285 C CA . ALA B 1 95 ? -7.008 28.297 13.422 1 98.19 95 ALA B CA 1
ATOM 3286 C C . ALA B 1 95 ? -8.203 27.375 13.68 1 98.19 95 ALA B C 1
ATOM 3288 O O . ALA B 1 95 ? -9.18 27.781 14.312 1 98.19 95 ALA B O 1
ATOM 3289 N N . ALA B 1 96 ? -8.156 26.156 13.258 1 98.5 96 ALA B N 1
ATOM 3290 C CA . ALA B 1 96 ? -9.266 25.219 13.375 1 98.5 96 ALA B CA 1
ATOM 3291 C C . ALA B 1 96 ? -9.492 24.797 14.828 1 98.5 96 ALA B C 1
ATOM 3293 O O . ALA B 1 96 ? -10.633 24.625 15.266 1 98.5 96 ALA B O 1
ATOM 3294 N N . VAL B 1 97 ? -8.406 24.719 15.586 1 98.44 97 VAL B N 1
ATOM 3295 C CA . VAL B 1 97 ? -8.555 24.094 16.891 1 98.44 97 VAL B CA 1
ATOM 3296 C C . VAL B 1 97 ? -8.516 25.156 17.984 1 98.44 97 VAL B C 1
ATOM 3298 O O . VAL B 1 97 ? -8.797 24.875 19.156 1 98.44 97 VAL B O 1
ATOM 3301 N N . THR B 1 98 ? -8.211 26.406 17.688 1 97.25 98 THR B N 1
ATOM 3302 C CA . THR B 1 98 ? -8.141 27.453 18.703 1 97.25 98 THR B CA 1
ATOM 3303 C C . THR B 1 98 ? -9.125 28.578 18.391 1 97.25 98 THR B C 1
ATOM 3305 O O . THR B 1 98 ? -9.273 29.516 19.172 1 97.25 98 THR B O 1
ATOM 3308 N N . GLY B 1 99 ? -9.758 28.578 17.297 1 93.25 99 GLY B N 1
ATOM 3309 C CA . GLY B 1 99 ? -10.664 29.641 16.906 1 93.25 99 GLY B CA 1
ATOM 3310 C C . GLY B 1 99 ? -11.906 29.719 17.766 1 93.25 99 GLY B C 1
ATOM 3311 O O . GLY B 1 99 ? -11.953 29.141 18.859 1 93.25 99 GLY B O 1
ATOM 3312 N N . ALA B 1 100 ? -12.906 30.484 17.266 1 92.25 100 ALA B N 1
ATOM 3313 C CA . ALA B 1 100 ? -14.133 30.766 18.016 1 92.25 100 ALA B CA 1
ATOM 3314 C C . ALA B 1 100 ? -14.938 29.484 18.234 1 92.25 100 ALA B C 1
ATOM 3316 O O . ALA B 1 100 ? -15.539 29.297 19.297 1 92.25 100 ALA B O 1
ATOM 3317 N N . ASN B 1 101 ? -14.93 28.578 17.281 1 94 101 ASN B N 1
ATOM 3318 C CA . ASN B 1 101 ? -15.57 27.266 17.344 1 94 101 ASN B CA 1
ATOM 3319 C C . ASN B 1 101 ? -14.555 26.141 17.141 1 94 101 ASN B C 1
ATOM 3321 O O . ASN B 1 101 ? -14.523 25.531 16.078 1 94 101 ASN B O 1
ATOM 3325 N N . PRO B 1 102 ? -13.852 25.875 18.203 1 96.69 102 PRO B N 1
ATOM 3326 C CA . PRO B 1 102 ? -12.742 24.938 18.047 1 96.69 102 PRO B CA 1
ATOM 3327 C C . PRO B 1 102 ? -13.203 23.516 17.719 1 96.69 102 PRO B C 1
ATOM 3329 O O . PRO B 1 102 ? -14.148 23.016 18.328 1 96.69 102 PRO B O 1
ATOM 3332 N N . LYS B 1 103 ? -12.594 22.969 16.766 1 97.75 103 LYS B N 1
ATOM 3333 C CA . LYS B 1 103 ? -12.852 21.578 16.391 1 97.75 103 LYS B CA 1
ATOM 3334 C C . LYS B 1 103 ? -12.016 20.609 17.234 1 97.75 103 LYS B C 1
ATOM 3336 O O . LYS B 1 103 ? -10.914 20.953 17.656 1 97.75 103 LYS B O 1
ATOM 3341 N N . THR B 1 104 ? -12.555 19.422 17.391 1 98.25 104 THR B N 1
ATOM 3342 C CA . THR B 1 104 ? -11.883 18.531 18.328 1 98.25 104 THR B CA 1
ATOM 3343 C C . THR B 1 104 ? -11.32 17.312 17.594 1 98.25 104 THR B C 1
ATOM 3345 O O . THR B 1 104 ? -10.445 16.625 18.125 1 98.25 104 THR B O 1
ATOM 3348 N N . ARG B 1 105 ? -11.805 16.938 16.469 1 98.56 105 ARG B N 1
ATOM 3349 C CA . ARG B 1 105 ? -11.336 15.836 15.641 1 98.56 105 ARG B CA 1
ATOM 3350 C C . ARG B 1 105 ? -11.031 16.297 14.227 1 98.56 105 ARG B C 1
ATOM 3352 O O . ARG B 1 105 ? -11.922 16.391 13.383 1 98.56 105 ARG B O 1
ATOM 3359 N N . VAL B 1 106 ? -9.711 16.562 14.016 1 98.44 106 VAL B N 1
ATOM 3360 C CA . VAL B 1 106 ? -9.375 17.172 12.734 1 98.44 106 VAL B CA 1
ATOM 3361 C C . VAL B 1 106 ? -8.234 16.406 12.086 1 98.44 106 VAL B C 1
ATOM 3363 O O . VAL B 1 106 ? -7.492 15.688 12.758 1 98.44 106 VAL B O 1
ATOM 3366 N N . LYS B 1 107 ? -8.094 16.562 10.742 1 97.88 107 LYS B N 1
ATOM 3367 C CA . LYS B 1 107 ? -6.965 15.977 10.023 1 97.88 107 LYS B CA 1
ATOM 3368 C C . LYS B 1 107 ? -6.426 16.953 8.977 1 97.88 107 LYS B C 1
ATOM 3370 O O . LYS B 1 107 ? -7.168 17.781 8.453 1 97.88 107 LYS B O 1
ATOM 3375 N N . ALA B 1 108 ? -5.191 16.828 8.766 1 98.19 108 ALA B N 1
ATOM 3376 C CA . ALA B 1 108 ? -4.48 17.578 7.73 1 98.19 108 ALA B CA 1
ATOM 3377 C C . ALA B 1 108 ? -3.748 16.641 6.773 1 98.19 108 ALA B C 1
ATOM 3379 O O . ALA B 1 108 ? -3.154 15.648 7.199 1 98.19 108 ALA B O 1
ATOM 3380 N N . PHE B 1 109 ? -3.83 16.984 5.484 1 96.25 109 PHE B N 1
ATOM 3381 C CA . PHE B 1 109 ? -3.127 16.234 4.457 1 96.25 109 PHE B CA 1
ATOM 3382 C C . PHE B 1 109 ? -2.215 17.141 3.641 1 96.25 109 PHE B C 1
ATOM 3384 O O . PHE B 1 109 ? -2.668 18.141 3.082 1 96.25 109 PHE B O 1
ATOM 3391 N N . ILE B 1 110 ? -0.979 16.734 3.613 1 97.38 110 ILE B N 1
ATOM 3392 C CA . ILE B 1 110 ? 0.01 17.531 2.902 1 97.38 110 ILE B CA 1
ATOM 3393 C C . ILE B 1 110 ? 1.012 16.609 2.203 1 97.38 110 ILE B C 1
ATOM 3395 O O . ILE B 1 110 ? 1.624 15.75 2.84 1 97.38 110 ILE B O 1
ATOM 3399 N N . GLU B 1 111 ? 1.127 16.828 0.888 1 93.75 111 GLU B N 1
ATOM 3400 C CA . GLU B 1 111 ? 2.018 15.969 0.11 1 93.75 111 GLU B CA 1
ATOM 3401 C C . GLU B 1 111 ? 2.73 16.766 -0.983 1 93.75 111 GLU B C 1
ATOM 3403 O O . GLU B 1 111 ? 2.092 17.266 -1.913 1 93.75 111 GLU B O 1
ATOM 3408 N N . PHE B 1 112 ? 3.977 16.938 -0.89 1 95 112 PHE B N 1
ATOM 3409 C CA . PHE B 1 112 ? 4.965 17.359 -1.874 1 95 112 PHE B CA 1
ATOM 3410 C C . PHE B 1 112 ? 6.137 16.391 -1.92 1 95 112 PHE B C 1
ATOM 3412 O O . PHE B 1 112 ? 6.176 15.422 -1.164 1 95 112 PHE B O 1
ATOM 3419 N N . PRO B 1 113 ? 7.098 16.5 -2.814 1 93.75 113 PRO B N 1
ATOM 3420 C CA . PRO B 1 113 ? 8.023 15.406 -3.096 1 93.75 113 PRO B CA 1
ATOM 3421 C C . PRO B 1 113 ? 8.68 14.844 -1.834 1 93.75 113 PRO B C 1
ATOM 3423 O O . PRO B 1 113 ? 8.672 13.633 -1.618 1 93.75 113 PRO B O 1
ATOM 3426 N N . GLU B 1 114 ? 9.062 15.602 -0.885 1 95.94 114 GLU B N 1
ATOM 3427 C CA . GLU B 1 114 ? 9.758 15.148 0.313 1 95.94 114 GLU B CA 1
ATOM 3428 C C . GLU B 1 114 ? 8.797 14.508 1.31 1 95.94 114 GLU B C 1
ATOM 3430 O O . GLU B 1 114 ? 9.227 13.859 2.266 1 95.94 114 GLU B O 1
ATOM 3435 N N . LEU B 1 115 ? 7.484 14.617 1.09 1 95.25 115 LEU B N 1
ATOM 3436 C CA . LEU B 1 115 ? 6.508 14.047 2.01 1 95.25 115 LEU B CA 1
ATOM 3437 C C . LEU B 1 115 ? 5.723 12.922 1.34 1 95.25 115 LEU B C 1
ATOM 3439 O O . LEU B 1 115 ? 4.758 12.406 1.911 1 95.25 115 LEU B O 1
ATOM 3443 N N . ASN B 1 116 ? 6.121 12.633 0.126 1 89.25 116 ASN B N 1
ATOM 3444 C CA . ASN B 1 116 ? 5.512 11.5 -0.566 1 89.25 116 ASN B CA 1
ATOM 3445 C C . ASN B 1 116 ? 6.203 10.188 -0.213 1 89.25 116 ASN B C 1
ATOM 3447 O O . ASN B 1 116 ? 7.289 9.898 -0.713 1 89.25 116 ASN B O 1
ATOM 3451 N N . VAL B 1 117 ? 5.539 9.383 0.524 1 84.75 117 VAL B N 1
ATOM 3452 C CA . VAL B 1 117 ? 6.148 8.172 1.068 1 84.75 117 VAL B CA 1
ATOM 3453 C C . VAL B 1 117 ? 6.383 7.164 -0.053 1 84.75 117 VAL B C 1
ATOM 3455 O O . VAL B 1 117 ? 7.156 6.219 0.107 1 84.75 117 VAL B O 1
ATOM 3458 N N . ASN B 1 118 ? 5.695 7.367 -1.129 1 76.38 118 ASN B N 1
ATOM 3459 C CA . ASN B 1 118 ? 5.836 6.449 -2.254 1 76.38 118 ASN B CA 1
ATOM 3460 C C . ASN B 1 118 ? 6.887 6.938 -3.246 1 76.38 118 ASN B C 1
ATOM 3462 O O . ASN B 1 118 ? 7.16 6.27 -4.246 1 76.38 118 ASN B O 1
ATOM 3466 N N . GLY B 1 119 ? 7.363 8.039 -2.961 1 79.19 119 GLY B N 1
ATOM 3467 C CA . GLY B 1 119 ? 8.375 8.609 -3.842 1 79.19 119 GLY B CA 1
ATOM 3468 C C . GLY B 1 119 ? 9.789 8.242 -3.445 1 79.19 119 GLY B C 1
ATOM 3469 O O . GLY B 1 119 ? 10.016 7.719 -2.35 1 79.19 119 GLY B O 1
ATOM 3470 N N . ASP B 1 120 ? 10.734 8.609 -4.277 1 80.62 120 ASP B N 1
ATOM 3471 C CA . ASP B 1 120 ? 12.125 8.219 -4.082 1 80.62 120 ASP B CA 1
ATOM 3472 C C . ASP B 1 120 ? 12.867 9.234 -3.215 1 80.62 120 ASP B C 1
ATOM 3474 O O . ASP B 1 120 ? 14.016 9.016 -2.838 1 80.62 120 ASP B O 1
ATOM 3478 N N . VAL B 1 121 ? 12.18 10.266 -2.9 1 89.31 121 VAL B N 1
ATOM 3479 C CA . VAL B 1 121 ? 12.906 11.297 -2.17 1 89.31 121 VAL B CA 1
ATOM 3480 C C . VAL B 1 121 ? 12.219 11.57 -0.834 1 89.31 121 VAL B C 1
ATOM 3482 O O . VAL B 1 121 ? 12.484 12.586 -0.192 1 89.31 121 VAL B O 1
ATOM 3485 N N . TYR B 1 122 ? 11.453 10.703 -0.36 1 91.19 122 TYR B N 1
ATOM 3486 C CA . TYR B 1 122 ? 10.766 10.844 0.92 1 91.19 122 TYR B CA 1
ATOM 3487 C C . TYR B 1 122 ? 11.766 11.086 2.047 1 91.19 122 TYR B C 1
ATOM 3489 O O . TYR B 1 122 ? 12.812 10.43 2.115 1 91.19 122 TYR B O 1
ATOM 3497 N N . ARG B 1 123 ? 11.359 12.039 2.979 1 93.31 123 ARG B N 1
ATOM 3498 C CA . ARG B 1 123 ? 12.18 12.367 4.145 1 93.31 123 ARG B CA 1
ATOM 3499 C C . ARG B 1 123 ? 11.32 12.492 5.398 1 93.31 123 ARG B C 1
ATOM 3501 O O . ARG B 1 123 ? 10.547 13.445 5.531 1 93.31 123 ARG B O 1
ATOM 3508 N N . ILE B 1 124 ? 11.516 11.602 6.391 1 94.38 124 ILE B N 1
ATOM 3509 C CA . ILE B 1 124 ? 10.781 11.625 7.645 1 94.38 124 ILE B CA 1
ATOM 3510 C C . ILE B 1 124 ? 11.117 12.898 8.422 1 94.38 124 ILE B C 1
ATOM 3512 O O . ILE B 1 124 ? 10.266 13.438 9.141 1 94.38 124 ILE B O 1
ATOM 3516 N N . GLY B 1 125 ? 12.273 13.445 8.242 1 95 125 GLY B N 1
ATOM 3517 C CA . GLY B 1 125 ? 12.68 14.68 8.891 1 95 125 GLY B CA 1
ATOM 3518 C C . GLY B 1 125 ? 11.797 15.859 8.531 1 95 125 GLY B C 1
ATOM 3519 O O . GLY B 1 125 ? 11.484 16.688 9.383 1 95 125 GLY B O 1
ATOM 3520 N N . THR B 1 126 ? 11.422 15.953 7.297 1 97.25 126 THR B N 1
ATOM 3521 C CA . THR B 1 126 ? 10.539 17.016 6.832 1 97.25 126 THR B CA 1
ATOM 3522 C C . THR B 1 126 ? 9.188 16.953 7.539 1 97.25 126 THR B C 1
ATOM 3524 O O . THR B 1 126 ? 8.656 17.969 7.977 1 97.25 126 THR B O 1
ATOM 3527 N N . LEU B 1 127 ? 8.656 15.797 7.727 1 97.62 127 LEU B N 1
ATOM 3528 C CA . LEU B 1 127 ? 7.391 15.617 8.438 1 97.62 127 LEU B CA 1
ATOM 3529 C C . LEU B 1 127 ? 7.527 16.031 9.898 1 97.62 127 LEU B C 1
ATOM 3531 O O . LEU B 1 127 ? 6.645 16.688 10.445 1 97.62 127 LEU B O 1
ATOM 3535 N N . LEU B 1 128 ? 8.594 15.633 10.5 1 97.69 128 LEU B N 1
ATOM 3536 C CA . LEU B 1 128 ? 8.789 15.906 11.914 1 97.69 128 LEU B CA 1
ATOM 3537 C C . LEU B 1 128 ? 9.016 17.391 12.156 1 97.69 128 LEU B C 1
ATOM 3539 O O . LEU B 1 128 ? 8.602 17.938 13.18 1 97.69 128 LEU B O 1
ATOM 3543 N N . GLU B 1 129 ? 9.688 18.062 11.227 1 97.25 129 GLU B N 1
ATOM 3544 C CA . GLU B 1 129 ? 9.805 19.516 11.312 1 97.25 129 GLU B CA 1
ATOM 3545 C C . GLU B 1 129 ? 8.438 20.188 11.242 1 97.25 129 GLU B C 1
ATOM 3547 O O . GLU B 1 129 ? 8.18 21.156 11.961 1 97.25 129 GLU B O 1
ATOM 3552 N N . LEU B 1 130 ? 7.621 19.734 10.391 1 98.31 130 LEU B N 1
ATOM 3553 C CA . LEU B 1 130 ? 6.262 20.266 10.305 1 98.31 130 LEU B CA 1
ATOM 3554 C C . LEU B 1 130 ? 5.52 20.062 11.625 1 98.31 130 LEU B C 1
ATOM 3556 O O . LEU B 1 130 ? 4.895 20.984 12.133 1 98.31 130 LEU B O 1
ATOM 3560 N N . VAL B 1 131 ? 5.574 18.891 12.164 1 98.44 131 VAL B N 1
ATOM 3561 C CA . VAL B 1 131 ? 4.922 18.562 13.43 1 98.44 131 VAL B CA 1
ATOM 3562 C C . VAL B 1 131 ? 5.43 19.5 14.523 1 98.44 131 VAL B C 1
ATOM 3564 O O . VAL B 1 131 ? 4.648 20 15.336 1 98.44 131 VAL B O 1
ATOM 3567 N N . ARG B 1 132 ? 6.699 19.734 14.539 1 97.62 132 ARG B N 1
ATOM 3568 C CA . ARG B 1 132 ? 7.301 20.625 15.523 1 97.62 132 ARG B CA 1
ATOM 3569 C C . ARG B 1 132 ? 6.715 22.031 15.406 1 97.62 132 ARG B C 1
ATOM 3571 O O . ARG B 1 132 ? 6.387 22.656 16.422 1 97.62 132 ARG B O 1
ATOM 3578 N N . GLU B 1 133 ? 6.562 22.516 14.203 1 97.06 133 GLU B N 1
ATOM 3579 C CA . GLU B 1 133 ? 6 23.844 13.984 1 97.06 133 GLU B CA 1
ATOM 3580 C C . GLU B 1 133 ? 4.586 23.953 14.547 1 97.06 133 GLU B C 1
ATOM 3582 O O . GLU B 1 133 ? 4.242 24.938 15.211 1 97.06 133 GLU B O 1
ATOM 3587 N N . VAL B 1 134 ? 3.828 22.984 14.32 1 98.31 134 VAL B N 1
ATOM 3588 C CA . VAL B 1 134 ? 2.445 22.984 14.789 1 98.31 134 VAL B CA 1
ATOM 3589 C C . VAL B 1 134 ? 2.408 22.859 16.312 1 98.31 134 VAL B C 1
ATOM 3591 O O . VAL B 1 134 ? 1.698 23.609 16.984 1 98.31 134 VAL B O 1
ATOM 3594 N N . ALA B 1 135 ? 3.195 21.969 16.859 1 98.44 135 ALA B N 1
ATOM 3595 C CA . ALA B 1 135 ? 3.221 21.734 18.297 1 98.44 135 ALA B CA 1
ATOM 3596 C C . ALA B 1 135 ? 3.664 22.984 19.047 1 98.44 135 ALA B C 1
ATOM 3598 O O . ALA B 1 135 ? 3.053 23.344 20.062 1 98.44 135 ALA B O 1
ATOM 3599 N N . MET B 1 136 ? 4.664 23.578 18.609 1 97.19 136 MET B N 1
ATOM 3600 C CA . MET B 1 136 ? 5.195 24.75 19.281 1 97.19 136 MET B CA 1
ATOM 3601 C C . MET B 1 136 ? 4.195 25.906 19.234 1 97.19 136 MET B C 1
ATOM 3603 O O . MET B 1 136 ? 4.066 26.656 20.203 1 97.19 136 MET B O 1
ATOM 3607 N N . ALA B 1 137 ? 3.529 26.047 18.172 1 97.25 137 ALA B N 1
ATOM 3608 C CA . ALA B 1 137 ? 2.514 27.094 18.078 1 97.25 137 ALA B CA 1
ATOM 3609 C C . ALA B 1 137 ? 1.394 26.859 19.094 1 97.25 137 ALA B C 1
ATOM 3611 O O . ALA B 1 137 ? 0.909 27.812 19.703 1 97.25 137 ALA B O 1
ATOM 3612 N N . LEU B 1 138 ? 1.042 25.656 19.297 1 97.88 138 LEU B N 1
ATOM 3613 C CA . LEU B 1 138 ? -0.043 25.344 20.219 1 97.88 138 LEU B CA 1
ATOM 3614 C C . LEU B 1 138 ? 0.424 25.438 21.672 1 97.88 138 LEU B C 1
ATOM 3616 O O . LEU B 1 138 ? -0.37 25.75 22.562 1 97.88 138 LEU B O 1
ATOM 3620 N N . ALA B 1 139 ? 1.659 25.234 21.859 1 97.25 139 ALA B N 1
ATOM 3621 C CA . ALA B 1 139 ? 2.217 25.25 23.203 1 97.25 139 ALA B CA 1
ATOM 3622 C C . ALA B 1 139 ? 2.537 26.688 23.641 1 97.25 139 ALA B C 1
ATOM 3624 O O . ALA B 1 139 ? 2.869 26.922 24.797 1 97.25 139 ALA B O 1
ATOM 3625 N N . ALA B 1 140 ? 2.52 27.594 22.797 1 89.88 140 ALA B N 1
ATOM 3626 C CA . ALA B 1 140 ? 3.008 28.953 23.016 1 89.88 140 ALA B CA 1
ATOM 3627 C C . ALA B 1 140 ? 2.307 29.609 24.203 1 89.88 140 ALA B C 1
ATOM 3629 O O . ALA B 1 140 ? 2.898 30.438 24.906 1 89.88 140 ALA B O 1
ATOM 3630 N N . ASP B 1 141 ? 1.114 29.281 24.562 1 88.25 141 ASP B N 1
ATOM 3631 C CA . ASP B 1 141 ? 0.416 29.922 25.672 1 88.25 141 ASP B CA 1
ATOM 3632 C C . ASP B 1 141 ? 0.513 29.078 26.953 1 88.25 141 ASP B C 1
ATOM 3634 O O . ASP B 1 141 ? -0.312 29.219 27.859 1 88.25 141 ASP B O 1
ATOM 3638 N N . GLY B 1 142 ? 1.454 28.172 26.969 1 92.94 142 GLY B N 1
ATOM 3639 C CA . GLY B 1 142 ? 1.681 27.375 28.156 1 92.94 142 GLY B CA 1
ATOM 3640 C C . GLY B 1 142 ? 0.818 26.141 28.219 1 92.94 142 GLY B C 1
ATOM 3641 O O . GLY B 1 142 ? 0.682 25.516 29.281 1 92.94 142 GLY B O 1
ATOM 3642 N N . LYS B 1 143 ? 0.27 25.797 27.141 1 96.5 143 LYS B N 1
ATOM 3643 C CA . LYS B 1 143 ? -0.544 24.594 27.078 1 96.5 143 LYS B CA 1
ATOM 3644 C C . LYS B 1 143 ? 0.301 23.375 26.703 1 96.5 143 LYS B C 1
ATOM 3646 O O . LYS B 1 143 ? 1.22 23.484 25.891 1 96.5 143 LYS B O 1
ATOM 3651 N N . ARG B 1 144 ? -0.105 22.281 27.234 1 98.19 144 ARG B N 1
ATOM 3652 C CA . ARG B 1 144 ? 0.656 21.062 26.984 1 98.19 144 ARG B CA 1
ATOM 3653 C C . ARG B 1 144 ? 0.168 20.375 25.703 1 98.19 144 ARG B C 1
ATOM 3655 O O . ARG B 1 144 ? -1.038 20.219 25.5 1 98.19 144 ARG B O 1
ATOM 3662 N N . VAL B 1 145 ? 1.157 19.953 24.922 1 98.69 145 VAL B N 1
ATOM 3663 C CA . VAL B 1 145 ? 0.869 19.25 23.672 1 98.69 145 VAL B CA 1
ATOM 3664 C C . VAL B 1 145 ? 1.489 17.859 23.719 1 98.69 145 VAL B C 1
ATOM 3666 O O . VAL B 1 145 ? 2.684 17.719 23.984 1 98.69 145 VAL B O 1
ATOM 3669 N N . ARG B 1 146 ? 0.703 16.844 23.5 1 98.69 146 ARG B N 1
ATOM 3670 C CA . ARG B 1 146 ? 1.235 15.492 23.406 1 98.69 146 ARG B CA 1
ATOM 3671 C C . ARG B 1 146 ? 1.369 15.055 21.953 1 98.69 146 ARG B C 1
ATOM 3673 O O . ARG B 1 146 ? 0.382 15.023 21.219 1 98.69 146 ARG B O 1
ATOM 3680 N N . VAL B 1 147 ? 2.605 14.703 21.547 1 98.69 147 VAL B N 1
ATOM 3681 C CA . VAL B 1 147 ? 2.922 14.242 20.203 1 98.69 147 VAL B CA 1
ATOM 3682 C C . VAL B 1 147 ? 3.029 12.719 20.203 1 98.69 147 VAL B C 1
ATOM 3684 O O . VAL B 1 147 ? 3.832 12.141 20.938 1 98.69 147 VAL B O 1
ATOM 3687 N N . CYS B 1 148 ? 2.221 12.086 19.266 1 98.44 148 CYS B N 1
ATOM 3688 C CA . CYS B 1 148 ? 2.057 10.633 19.344 1 98.44 148 CYS B CA 1
ATOM 3689 C C . CYS B 1 148 ? 2.486 9.977 18.031 1 98.44 148 CYS B C 1
ATOM 3691 O O . CYS B 1 148 ? 2.211 10.492 16.953 1 98.44 148 CYS B O 1
ATOM 3693 N N . VAL B 1 149 ? 3.137 8.836 18.172 1 97.56 149 VAL B N 1
ATOM 3694 C CA . VAL B 1 149 ? 3.48 7.984 17.031 1 97.56 149 VAL B CA 1
ATOM 3695 C C . VAL B 1 149 ? 3.014 6.555 17.297 1 97.56 149 VAL B C 1
ATOM 3697 O O . VAL B 1 149 ? 3.201 6.027 18.406 1 97.56 149 VAL B O 1
ATOM 3700 N N . GLN B 1 150 ? 2.459 6.02 16.25 1 94.44 150 GLN B N 1
ATOM 3701 C CA . GLN B 1 150 ? 1.891 4.68 16.328 1 94.44 150 GLN B CA 1
ATOM 3702 C C . GLN B 1 150 ? 2.961 3.646 16.656 1 94.44 150 GLN B C 1
ATOM 3704 O O . GLN B 1 150 ? 4.07 3.693 16.125 1 94.44 150 GLN B O 1
ATOM 3709 N N . GLY B 1 151 ? 2.607 2.738 17.609 1 89.31 151 GLY B N 1
ATOM 3710 C CA . GLY B 1 151 ? 3.48 1.618 17.938 1 89.31 151 GLY B CA 1
ATOM 3711 C C . GLY B 1 151 ? 3.156 0.367 17.141 1 89.31 151 GLY B C 1
ATOM 3712 O O . GLY B 1 151 ? 2.393 0.419 16.172 1 89.31 151 GLY B O 1
ATOM 3713 N N . SER B 1 152 ? 3.828 -0.704 17.531 1 87.5 152 SER B N 1
ATOM 3714 C CA . SER B 1 152 ? 3.584 -1.986 16.875 1 87.5 152 SER B CA 1
ATOM 3715 C C . SER B 1 152 ? 2.141 -2.439 17.062 1 87.5 152 SER B C 1
ATOM 3717 O O . SER B 1 152 ? 1.544 -2.195 18.125 1 87.5 152 SER B O 1
ATOM 3719 N N . MET B 1 153 ? 1.628 -3.049 15.969 1 84.38 153 MET B N 1
ATOM 3720 C CA . MET B 1 153 ? 0.271 -3.588 16 1 84.38 153 MET B CA 1
ATOM 3721 C C . MET B 1 153 ? 0.271 -5.078 15.688 1 84.38 153 MET B C 1
ATOM 3723 O O . MET B 1 153 ? 1.227 -5.598 15.102 1 84.38 153 MET B O 1
ATOM 3727 N N . GLY B 1 154 ? -0.908 -5.707 16.062 1 78.81 154 GLY B N 1
ATOM 3728 C CA . GLY B 1 154 ? -1.037 -7.129 15.789 1 78.81 154 GLY B CA 1
ATOM 3729 C C . GLY B 1 154 ? -0.613 -8 16.969 1 78.81 154 GLY B C 1
ATOM 3730 O O . GLY B 1 154 ? -0.448 -7.504 18.078 1 78.81 154 GLY B O 1
ATOM 3731 N N . GLN B 1 155 ? -0.642 -9.375 16.656 1 75.81 155 GLN B N 1
ATOM 3732 C CA . GLN B 1 155 ? -0.368 -10.312 17.734 1 75.81 155 GLN B CA 1
ATOM 3733 C C . GLN B 1 155 ? 0.645 -11.375 17.297 1 75.81 155 GLN B C 1
ATOM 3735 O O . GLN B 1 155 ? 0.608 -11.852 16.172 1 75.81 155 GLN B O 1
ATOM 3740 N N . GLY B 1 156 ? 1.482 -11.602 18.172 1 79.31 156 GLY B N 1
ATOM 3741 C CA . GLY B 1 156 ? 2.393 -12.719 17.969 1 79.31 156 GLY B CA 1
ATOM 3742 C C . GLY B 1 156 ? 3.318 -12.523 16.781 1 79.31 156 GLY B C 1
ATOM 3743 O O . GLY B 1 156 ? 3.994 -11.5 16.672 1 79.31 156 GLY B O 1
ATOM 3744 N N . VAL B 1 157 ? 3.289 -13.523 15.836 1 80.38 157 VAL B N 1
ATOM 3745 C CA . VAL B 1 157 ? 4.234 -13.523 14.727 1 80.38 157 VAL B CA 1
ATOM 3746 C C . VAL B 1 157 ? 3.787 -12.523 13.664 1 80.38 157 VAL B C 1
ATOM 3748 O O . VAL B 1 157 ? 4.535 -12.227 12.727 1 80.38 157 VAL B O 1
ATOM 3751 N N . PHE B 1 158 ? 2.625 -12.023 13.797 1 76.44 158 PHE B N 1
ATOM 3752 C CA . PHE B 1 158 ? 2.102 -11.062 12.836 1 76.44 158 PHE B CA 1
ATOM 3753 C C . PHE B 1 158 ? 2.211 -9.641 13.367 1 76.44 158 PHE B C 1
ATOM 3755 O O . PHE B 1 158 ? 1.673 -8.703 12.773 1 76.44 158 PHE B O 1
ATOM 3762 N N . GLN B 1 159 ? 2.9 -9.516 14.477 1 83.75 159 GLN B N 1
ATOM 3763 C CA . GLN B 1 159 ? 3.117 -8.18 15.016 1 83.75 159 GLN B CA 1
ATOM 3764 C C . GLN B 1 159 ? 4.047 -7.371 14.109 1 83.75 159 GLN B C 1
ATOM 3766 O O . GLN B 1 159 ? 5.043 -7.898 13.609 1 83.75 159 GLN B O 1
ATOM 3771 N N . GLY B 1 160 ? 3.672 -6.066 13.914 1 83.31 160 GLY B N 1
ATOM 3772 C CA . GLY B 1 160 ? 4.504 -5.258 13.039 1 83.31 160 GLY B CA 1
ATOM 3773 C C . GLY B 1 160 ? 4.262 -3.77 13.188 1 83.31 160 GLY B C 1
ATOM 3774 O O . GLY B 1 160 ? 3.324 -3.354 13.875 1 83.31 160 GLY B O 1
ATOM 3775 N N . LEU B 1 161 ? 5.227 -3.061 12.609 1 87.25 161 LEU B N 1
ATOM 3776 C CA . LEU B 1 161 ? 5.176 -1.607 12.484 1 87.25 161 LEU B CA 1
ATOM 3777 C C . LEU B 1 161 ? 5.25 -1.186 11.016 1 87.25 161 LEU B C 1
ATOM 3779 O O . LEU B 1 161 ? 5.934 -1.825 10.219 1 87.25 161 LEU B O 1
ATOM 3783 N N . PRO B 1 162 ? 4.469 -0.061 10.711 1 82.19 162 PRO B N 1
ATOM 3784 C CA . PRO B 1 162 ? 4.711 0.452 9.359 1 82.19 162 PRO B CA 1
ATOM 3785 C C . PRO B 1 162 ? 6.164 0.854 9.133 1 82.19 162 PRO B C 1
ATOM 3787 O O . PRO B 1 162 ? 6.789 1.448 10.016 1 82.19 162 PRO B O 1
ATOM 3790 N N . LEU B 1 163 ? 6.641 0.536 7.961 1 81.06 163 LEU B N 1
ATOM 3791 C CA . LEU B 1 163 ? 8.031 0.834 7.629 1 81.06 163 LEU B CA 1
ATOM 3792 C C . LEU B 1 163 ? 8.305 2.332 7.723 1 81.06 163 LEU B C 1
ATOM 3794 O O . LEU B 1 163 ? 9.359 2.748 8.203 1 81.06 163 LEU B O 1
ATOM 3798 N N . SER B 1 164 ? 7.367 3.145 7.316 1 85.94 164 SER B N 1
ATOM 3799 C CA . SER B 1 164 ? 7.547 4.59 7.262 1 85.94 164 SER B CA 1
ATOM 3800 C C . SER B 1 164 ? 7.652 5.191 8.656 1 85.94 164 SER B C 1
ATOM 3802 O O . SER B 1 164 ? 8.062 6.344 8.812 1 85.94 164 SER B O 1
ATOM 3804 N N . LEU B 1 165 ? 7.289 4.453 9.695 1 92.06 165 LEU B N 1
ATOM 3805 C CA . LEU B 1 165 ? 7.305 4.973 11.055 1 92.06 165 LEU B CA 1
ATOM 3806 C C . LEU B 1 165 ? 8.398 4.301 11.883 1 92.06 165 LEU B C 1
ATOM 3808 O O . LEU B 1 165 ? 8.539 4.582 13.07 1 92.06 165 LEU B O 1
ATOM 3812 N N . SER B 1 166 ? 9.148 3.443 11.25 1 88.31 166 SER B N 1
ATOM 3813 C CA . SER B 1 166 ? 10.242 2.766 11.938 1 88.31 166 SER B CA 1
ATOM 3814 C C . SER B 1 166 ? 11.258 3.764 12.477 1 88.31 166 SER B C 1
ATOM 3816 O O . SER B 1 166 ? 11.75 4.621 11.742 1 88.31 166 SER B O 1
ATOM 3818 N N . GLY B 1 167 ? 11.547 3.684 13.781 1 91.06 167 GLY B N 1
ATOM 3819 C CA . GLY B 1 167 ? 12.555 4.516 14.422 1 91.06 167 GLY B CA 1
ATOM 3820 C C . GLY B 1 167 ? 12.062 5.91 14.75 1 91.06 167 GLY B C 1
ATOM 3821 O O . GLY B 1 167 ? 12.781 6.703 15.359 1 91.06 167 GLY B O 1
ATOM 3822 N N . VAL B 1 168 ? 10.875 6.289 14.391 1 95.5 168 VAL B N 1
ATOM 3823 C CA . VAL B 1 168 ? 10.367 7.652 14.516 1 95.5 168 VAL B CA 1
ATOM 3824 C C . VAL B 1 168 ? 10.25 8.023 15.992 1 95.5 168 VAL B C 1
ATOM 3826 O O . VAL B 1 168 ? 10.578 9.141 16.391 1 95.5 168 VAL B O 1
ATOM 3829 N N . ALA B 1 169 ? 9.797 7.145 16.844 1 94.69 169 ALA B N 1
ATOM 3830 C CA . ALA B 1 169 ? 9.656 7.41 18.266 1 94.69 169 ALA B CA 1
ATOM 3831 C C . ALA B 1 169 ? 10.984 7.844 18.891 1 94.69 169 ALA B C 1
ATOM 3833 O O . ALA B 1 169 ? 11.031 8.773 19.688 1 94.69 169 ALA B O 1
ATOM 3834 N N . ARG B 1 170 ? 12.016 7.199 18.484 1 93.38 170 ARG B N 1
ATOM 3835 C CA . ARG B 1 170 ? 13.336 7.527 19 1 93.38 170 ARG B CA 1
ATOM 3836 C C . ARG B 1 170 ? 13.773 8.914 18.531 1 93.38 170 ARG B C 1
ATOM 3838 O O . ARG B 1 170 ? 14.359 9.68 19.312 1 93.38 170 ARG B O 1
ATOM 3845 N N . ILE B 1 171 ? 13.547 9.219 17.328 1 94.44 171 ILE B N 1
ATOM 3846 C CA . ILE B 1 171 ? 13.906 10.523 16.797 1 94.44 171 ILE B CA 1
ATOM 3847 C C . ILE B 1 171 ? 13.156 11.617 17.562 1 94.44 171 ILE B C 1
ATOM 3849 O O . ILE B 1 171 ? 13.734 12.656 17.906 1 94.44 171 ILE B O 1
ATOM 3853 N N . LEU B 1 172 ? 11.945 11.367 17.828 1 94.5 172 LEU B N 1
ATOM 3854 C CA . LEU B 1 172 ? 11.125 12.32 18.578 1 94.5 172 LEU B CA 1
ATOM 3855 C C . LEU B 1 172 ? 11.734 12.609 19.953 1 94.5 172 LEU B C 1
ATOM 3857 O O . LEU B 1 172 ? 11.727 13.75 20.406 1 94.5 172 LEU B O 1
ATOM 3861 N N . ASP B 1 173 ? 12.242 11.625 20.547 1 92.12 173 ASP B N 1
ATOM 3862 C CA . ASP B 1 173 ? 12.844 11.75 21.859 1 92.12 173 ASP B CA 1
ATOM 3863 C C . ASP B 1 173 ? 14.086 12.641 21.828 1 92.12 173 ASP B C 1
ATOM 3865 O O . ASP B 1 173 ? 14.43 13.281 22.812 1 92.12 173 ASP B O 1
ATOM 3869 N N . MET B 1 174 ? 14.656 12.719 20.688 1 93.5 174 MET B N 1
ATOM 3870 C CA . MET B 1 174 ? 15.938 13.406 20.578 1 93.5 174 MET B CA 1
ATOM 3871 C C . MET B 1 174 ? 15.75 14.805 19.984 1 93.5 174 MET B C 1
ATOM 3873 O O . MET B 1 174 ? 16.703 15.586 19.922 1 93.5 174 MET B O 1
ATOM 3877 N N . MET B 1 175 ? 14.633 15.094 19.594 1 93.75 175 MET B N 1
ATOM 3878 C CA . MET B 1 175 ? 14.367 16.359 18.922 1 93.75 175 MET B CA 1
ATOM 3879 C C . MET B 1 175 ? 14.5 17.531 19.891 1 93.75 175 MET B C 1
ATOM 3881 O O . MET B 1 175 ? 14.109 17.422 21.047 1 93.75 175 MET B O 1
ATOM 3885 N N . ASP B 1 176 ? 14.969 18.672 19.375 1 92.06 176 ASP B N 1
ATOM 3886 C CA . ASP B 1 176 ? 15.07 19.922 20.125 1 92.06 176 ASP B CA 1
ATOM 3887 C C . ASP B 1 176 ? 13.773 20.719 20.031 1 92.06 176 ASP B C 1
ATOM 3889 O O . ASP B 1 176 ? 13.438 21.234 18.969 1 92.06 176 ASP B O 1
ATOM 3893 N N . TRP B 1 177 ? 13.195 20.938 21.172 1 93.75 177 TRP B N 1
ATOM 3894 C CA . TRP B 1 177 ? 11.922 21.641 21.188 1 93.75 177 TRP B CA 1
ATOM 3895 C C . TRP B 1 177 ? 12.102 23.078 21.688 1 93.75 177 TRP B C 1
ATOM 3897 O O . TRP B 1 177 ? 11.125 23.797 21.906 1 93.75 177 TRP B O 1
ATOM 3907 N N . GLY B 1 178 ? 13.305 23.406 21.938 1 89.69 178 GLY B N 1
ATOM 3908 C CA . GLY B 1 178 ? 13.586 24.75 22.406 1 89.69 178 GLY B CA 1
ATOM 3909 C C . GLY B 1 178 ? 12.867 25.109 23.703 1 89.69 178 GLY B C 1
ATOM 3910 O O . GLY B 1 178 ? 12.898 24.328 24.656 1 89.69 178 GLY B O 1
ATOM 3911 N N . ASP B 1 179 ? 12.203 26.359 23.703 1 87.25 179 ASP B N 1
ATOM 3912 C CA . ASP B 1 179 ? 11.539 26.891 24.891 1 87.25 179 ASP B CA 1
ATOM 3913 C C . ASP B 1 179 ? 10.266 26.109 25.203 1 87.25 179 ASP B C 1
ATOM 3915 O O . ASP B 1 179 ? 9.734 26.188 26.312 1 87.25 179 ASP B O 1
ATOM 3919 N N . ALA B 1 180 ? 9.852 25.281 24.266 1 91.06 180 ALA B N 1
ATOM 3920 C CA . ALA B 1 180 ? 8.586 24.578 24.453 1 91.06 180 ALA B CA 1
ATOM 3921 C C . ALA B 1 180 ? 8.805 23.188 25.062 1 91.06 180 ALA B C 1
ATOM 3923 O O . ALA B 1 180 ? 7.852 22.453 25.297 1 91.06 180 ALA B O 1
ATOM 3924 N N . ASP B 1 181 ? 9.953 22.844 25.375 1 92.5 181 ASP B N 1
ATOM 3925 C CA . ASP B 1 181 ? 10.32 21.5 25.781 1 92.5 181 ASP B CA 1
ATOM 3926 C C . ASP B 1 181 ? 9.469 21.016 26.953 1 92.5 181 ASP B C 1
ATOM 3928 O O . ASP B 1 181 ? 8.984 19.891 26.953 1 92.5 181 ASP B O 1
ATOM 3932 N N . GLU B 1 182 ? 9.297 21.891 27.906 1 93.69 182 GLU B N 1
ATOM 3933 C CA . GLU B 1 182 ? 8.562 21.516 29.109 1 93.69 182 GLU B CA 1
ATOM 3934 C C . GLU B 1 182 ? 7.086 21.281 28.812 1 93.69 182 GLU B C 1
ATOM 3936 O O . GLU B 1 182 ? 6.375 20.672 29.609 1 93.69 182 GLU B O 1
ATOM 3941 N N . PHE B 1 183 ? 6.629 21.766 27.688 1 96.19 183 PHE B N 1
ATOM 3942 C CA . PHE B 1 183 ? 5.207 21.688 27.375 1 96.19 183 PHE B CA 1
ATOM 3943 C C . PHE B 1 183 ? 4.941 20.609 26.344 1 96.19 183 PHE B C 1
ATOM 3945 O O . PHE B 1 183 ? 3.803 20.406 25.922 1 96.19 183 PHE B O 1
ATOM 3952 N N . ILE B 1 184 ? 5.941 19.875 25.922 1 97.75 184 ILE B N 1
ATOM 3953 C CA . ILE B 1 184 ? 5.781 18.828 24.922 1 97.75 184 ILE B CA 1
ATOM 3954 C C . ILE B 1 184 ? 5.914 17.453 25.578 1 97.75 184 ILE B C 1
ATOM 3956 O O . ILE B 1 184 ? 6.914 17.172 26.234 1 97.75 184 ILE B O 1
ATOM 3960 N N . ALA B 1 185 ? 4.898 16.672 25.422 1 97.25 185 ALA B N 1
ATOM 3961 C CA . ALA B 1 185 ? 4.93 15.273 25.859 1 97.25 185 ALA B CA 1
ATOM 3962 C C . ALA B 1 185 ? 4.883 14.336 24.656 1 97.25 185 ALA B C 1
ATOM 3964 O O . ALA B 1 185 ? 4.508 14.75 23.547 1 97.25 185 ALA B O 1
ATOM 3965 N N . ARG B 1 186 ? 5.305 13.117 24.906 1 96.62 186 ARG B N 1
ATOM 3966 C CA . ARG B 1 186 ? 5.332 12.117 23.844 1 96.62 186 ARG B CA 1
ATOM 3967 C C . ARG B 1 186 ? 4.551 10.867 24.25 1 96.62 186 ARG B C 1
ATOM 3969 O O . ARG B 1 186 ? 4.387 10.586 25.438 1 96.62 186 ARG B O 1
ATOM 3976 N N . GLY B 1 187 ? 4.082 10.156 23.188 1 96.38 187 GLY B N 1
ATOM 3977 C CA . GLY B 1 187 ? 3.352 8.93 23.469 1 96.38 187 GLY B CA 1
ATOM 3978 C C . GLY B 1 187 ? 2.996 8.141 22.219 1 96.38 187 GLY B C 1
ATOM 3979 O O . GLY B 1 187 ? 3.299 8.57 21.109 1 96.38 187 GLY B O 1
ATOM 3980 N N . SER B 1 188 ? 2.424 6.984 22.469 1 96.38 188 SER B N 1
ATOM 3981 C CA . SER B 1 188 ? 1.858 6.172 21.391 1 96.38 188 SER B CA 1
ATOM 3982 C C . SER B 1 188 ? 0.417 6.574 21.094 1 96.38 188 SER B C 1
ATOM 3984 O O . SER B 1 188 ? 0.007 7.699 21.391 1 96.38 188 SER B O 1
ATOM 3986 N N . ILE B 1 189 ? -0.29 5.734 20.406 1 97 189 ILE B N 1
ATOM 3987 C CA . ILE B 1 189 ? -1.714 5.941 20.156 1 97 189 ILE B CA 1
ATOM 3988 C C . ILE B 1 189 ? -2.523 4.914 20.953 1 97 189 ILE B C 1
ATOM 3990 O O . ILE B 1 189 ? -2.291 3.709 20.828 1 97 189 ILE B O 1
ATOM 3994 N N . GLY B 1 190 ? -3.441 5.422 21.766 1 96.38 190 GLY B N 1
ATOM 3995 C CA . GLY B 1 190 ? -4.258 4.516 22.562 1 96.38 190 GLY B CA 1
ATOM 3996 C C . GLY B 1 190 ? -4.98 5.203 23.703 1 96.38 190 GLY B C 1
ATOM 3997 O O . GLY B 1 190 ? -4.703 6.363 24 1 96.38 190 GLY B O 1
ATOM 3998 N N . GLY B 1 191 ? -5.863 4.426 24.328 1 96.56 191 GLY B N 1
ATOM 3999 C CA . GLY B 1 191 ? -6.699 4.973 25.391 1 96.56 191 GLY B CA 1
ATOM 4000 C C . GLY B 1 191 ? -5.938 5.238 26.672 1 96.56 191 GLY B C 1
ATOM 4001 O O . GLY B 1 191 ? -6.379 6.027 27.516 1 96.56 191 GLY B O 1
ATOM 4002 N N . ASP B 1 192 ? -4.879 4.625 26.844 1 96.44 192 ASP B N 1
ATOM 4003 C CA . ASP B 1 192 ? -4.125 4.75 28.094 1 96.44 192 ASP B CA 1
ATOM 4004 C C . ASP B 1 192 ? -3.078 5.855 28 1 96.44 192 ASP B C 1
ATOM 4006 O O . ASP B 1 192 ? -2.328 6.098 28.938 1 96.44 192 ASP B O 1
ATOM 4010 N N . VAL B 1 193 ? -3.088 6.613 26.969 1 96.94 193 VAL B N 1
ATOM 4011 C CA . VAL B 1 193 ? -1.986 7.523 26.672 1 96.94 193 VAL B CA 1
ATOM 4012 C C . VAL B 1 193 ? -2.318 8.922 27.188 1 96.94 193 VAL B C 1
ATOM 4014 O O . VAL B 1 193 ? -1.488 9.57 27.828 1 96.94 193 VAL B O 1
ATOM 4017 N N . PRO B 1 194 ? -3.527 9.43 27 1 98.12 194 PRO B N 1
ATOM 4018 C CA . PRO B 1 194 ? -3.854 10.789 27.422 1 98.12 194 PRO B CA 1
ATOM 4019 C C . PRO B 1 194 ? -3.721 10.977 28.938 1 98.12 194 PRO B C 1
ATOM 4021 O O . PRO B 1 194 ? -4.074 10.086 29.703 1 98.12 194 PRO B O 1
ATOM 4024 N N . ARG B 1 195 ? -3.201 12.125 29.312 1 97.88 195 ARG B N 1
ATOM 4025 C CA . ARG B 1 195 ? -3.119 12.586 30.688 1 97.88 195 ARG B CA 1
ATOM 4026 C C . ARG B 1 195 ? -3.996 13.812 30.906 1 97.88 195 ARG B C 1
ATOM 4028 O O . ARG B 1 195 ? -4.281 14.562 29.969 1 97.88 195 ARG B O 1
ATOM 4035 N N . PRO B 1 196 ? -4.301 14.156 32.125 1 96.94 196 PRO B N 1
ATOM 4036 C CA . PRO B 1 196 ? -5.238 15.25 32.406 1 96.94 196 PRO B CA 1
ATOM 4037 C C . PRO B 1 196 ? -4.711 16.609 31.969 1 96.94 196 PRO B C 1
ATOM 4039 O O . PRO B 1 196 ? -5.496 17.5 31.625 1 96.94 196 PRO B O 1
ATOM 4042 N N . ASP B 1 197 ? -3.414 16.797 31.969 1 96.69 197 ASP B N 1
ATOM 4043 C CA . ASP B 1 197 ? -2.861 18.125 31.703 1 96.69 197 ASP B CA 1
ATOM 4044 C C . ASP B 1 197 ? -2.629 18.312 30.203 1 96.69 197 ASP B C 1
ATOM 4046 O O . ASP B 1 197 ? -2.277 19.422 29.75 1 96.69 197 ASP B O 1
ATOM 4050 N N . ASP B 1 198 ? -2.824 17.297 29.438 1 98.31 198 ASP B N 1
ATOM 4051 C CA . ASP B 1 198 ? -2.686 17.438 27.984 1 98.31 198 ASP B CA 1
ATOM 4052 C C . ASP B 1 198 ? -3.803 18.297 27.422 1 98.31 198 ASP B C 1
ATOM 4054 O O . ASP B 1 198 ? -4.984 18.016 27.625 1 98.31 198 ASP B O 1
ATOM 4058 N N . ALA B 1 199 ? -3.424 19.312 26.688 1 98.31 199 ALA B N 1
ATOM 4059 C CA . ALA B 1 199 ? -4.426 20.188 26.094 1 98.31 199 ALA B CA 1
ATOM 4060 C C . ALA B 1 199 ? -4.707 19.797 24.641 1 98.31 199 ALA B C 1
ATOM 4062 O O . ALA B 1 199 ? -5.836 19.922 24.172 1 98.31 199 ALA B O 1
ATOM 4063 N N . TYR B 1 200 ? -3.688 19.375 23.922 1 98.62 200 TYR B N 1
ATOM 4064 C CA . TYR B 1 200 ? -3.773 19 22.516 1 98.62 200 TYR B CA 1
ATOM 4065 C C . TYR B 1 200 ? -3.051 17.688 22.266 1 98.62 200 TYR B C 1
ATOM 4067 O O . TYR B 1 200 ? -2.082 17.359 22.953 1 98.62 200 TYR B O 1
ATOM 4075 N N . PHE B 1 201 ? -3.467 16.938 21.234 1 98.88 201 PHE B N 1
ATOM 4076 C CA . PHE B 1 201 ? -2.807 15.727 20.766 1 98.88 201 PHE B CA 1
ATOM 4077 C C . PHE B 1 201 ? -2.502 15.82 19.281 1 98.88 201 PHE B C 1
ATOM 4079 O O . PHE B 1 201 ? -3.369 16.188 18.484 1 98.88 201 PHE B O 1
ATOM 4086 N N . ILE B 1 202 ? -1.313 15.508 18.891 1 98.88 202 ILE B N 1
ATOM 4087 C CA . ILE B 1 202 ? -0.925 15.414 17.484 1 98.88 202 ILE B CA 1
ATOM 4088 C C . ILE B 1 202 ? -0.496 13.984 17.172 1 98.88 202 ILE B C 1
ATOM 4090 O O . ILE B 1 202 ? 0.428 13.453 17.781 1 98.88 202 ILE B O 1
ATOM 4094 N N . LEU B 1 203 ? -1.149 13.336 16.234 1 98.75 203 LEU B N 1
ATOM 4095 C CA . LEU B 1 203 ? -0.824 11.992 15.797 1 98.75 203 LEU B CA 1
ATOM 4096 C C . LEU B 1 203 ? -0.094 12.023 14.453 1 98.75 203 LEU B C 1
ATOM 4098 O O . LEU B 1 203 ? -0.648 12.477 13.453 1 98.75 203 LEU B O 1
ATOM 4102 N N . ILE B 1 204 ? 1.071 11.445 14.445 1 98.25 204 ILE B N 1
ATOM 4103 C CA . ILE B 1 204 ? 1.924 11.492 13.258 1 98.25 204 ILE B CA 1
ATOM 4104 C C . ILE B 1 204 ? 1.602 10.312 12.352 1 98.25 204 ILE B C 1
ATOM 4106 O O . ILE B 1 204 ? 1.926 9.164 12.664 1 98.25 204 ILE B O 1
ATOM 4110 N N . SER B 1 205 ? 0.971 10.523 11.234 1 95.75 205 SER B N 1
ATOM 4111 C CA . SER B 1 205 ? 0.705 9.633 10.117 1 95.75 205 SER B CA 1
ATOM 4112 C C . SER B 1 205 ? 0.176 8.281 10.594 1 95.75 205 SER B C 1
ATOM 4114 O O . SER B 1 205 ? 0.702 7.234 10.219 1 95.75 205 SER B O 1
ATOM 4116 N N . PRO B 1 206 ? -0.873 8.289 11.398 1 95.5 206 PRO B N 1
ATOM 4117 C CA . PRO B 1 206 ? -1.443 6.988 11.758 1 95.5 206 PRO B CA 1
ATOM 4118 C C . PRO B 1 206 ? -1.884 6.176 10.547 1 95.5 206 PRO B C 1
ATOM 4120 O O . PRO B 1 206 ? -2.424 6.738 9.586 1 95.5 206 PRO B O 1
ATOM 4123 N N . GLN B 1 207 ? -1.623 4.797 10.625 1 90.06 207 GLN B N 1
ATOM 4124 C CA . GLN B 1 207 ? -1.904 4.027 9.422 1 90.06 207 GLN B CA 1
ATOM 4125 C C . GLN B 1 207 ? -2.188 2.564 9.758 1 90.06 207 GLN B C 1
ATOM 4127 O O . GLN B 1 207 ? -1.73 2.059 10.781 1 90.06 207 GLN B O 1
ATOM 4132 N N . ASN B 1 208 ? -2.904 1.963 8.883 1 82 208 ASN B N 1
ATOM 4133 C CA . ASN B 1 208 ? -3.119 0.521 8.953 1 82 208 ASN B CA 1
ATOM 4134 C C . ASN B 1 208 ? -1.902 -0.253 8.461 1 82 208 ASN B C 1
ATOM 4136 O O . ASN B 1 208 ? -1.093 0.277 7.695 1 82 208 ASN B O 1
ATOM 4140 N N . ILE B 1 209 ? -1.767 -1.482 8.984 1 77.5 209 ILE B N 1
ATOM 4141 C CA . ILE B 1 209 ? -0.789 -2.414 8.43 1 77.5 209 ILE B CA 1
ATOM 4142 C C . ILE B 1 209 ? -1.496 -3.676 7.941 1 77.5 209 ILE B C 1
ATOM 4144 O O . ILE B 1 209 ? -2.686 -3.871 8.203 1 77.5 209 ILE B O 1
ATOM 4148 N N . VAL B 1 210 ? -0.793 -4.414 7.164 1 68.88 210 VAL B N 1
ATOM 4149 C CA . VAL B 1 210 ? -1.369 -5.645 6.629 1 68.88 210 VAL B CA 1
ATOM 4150 C C . VAL B 1 210 ? -1.986 -6.461 7.762 1 68.88 210 VAL B C 1
ATOM 4152 O O . VAL B 1 210 ? -1.305 -6.805 8.727 1 68.88 210 VAL B O 1
ATOM 4155 N N . GLY B 1 211 ? -3.375 -6.598 7.766 1 69.62 211 GLY B N 1
ATOM 4156 C CA . GLY B 1 211 ? -4.074 -7.457 8.711 1 69.62 211 GLY B CA 1
ATOM 4157 C C . GLY B 1 211 ? -4.547 -6.723 9.953 1 69.62 211 GLY B C 1
ATOM 4158 O O . GLY B 1 211 ? -5.273 -7.285 10.773 1 69.62 211 GLY B O 1
ATOM 4159 N N . TYR B 1 212 ? -4.125 -5.516 10.07 1 77 212 TYR B N 1
ATOM 4160 C CA . TYR B 1 212 ? -4.477 -4.832 11.312 1 77 212 TYR B CA 1
ATOM 4161 C C . TYR B 1 212 ? -4.824 -3.369 11.047 1 77 212 TYR B C 1
ATOM 4163 O O . TYR B 1 212 ? -4.113 -2.682 10.305 1 77 212 TYR B O 1
ATOM 4171 N N . SER B 1 213 ? -5.887 -2.969 11.758 1 82.69 213 SER B N 1
ATOM 4172 C CA . SER B 1 213 ? -6.336 -1.585 11.656 1 82.69 213 SER B CA 1
ATOM 4173 C C . SER B 1 213 ? -5.902 -0.771 12.867 1 82.69 213 SER B C 1
ATOM 4175 O O . SER B 1 213 ? -5.945 -1.262 14 1 82.69 213 SER B O 1
ATOM 4177 N N . VAL B 1 214 ? -5.645 0.503 12.688 1 89.31 214 VAL B N 1
ATOM 4178 C CA . VAL B 1 214 ? -5.266 1.405 13.766 1 89.31 214 VAL B CA 1
ATOM 4179 C C . VAL B 1 214 ? -6.516 1.998 14.406 1 89.31 214 VAL B C 1
ATOM 4181 O O . VAL B 1 214 ? -6.453 2.568 15.5 1 89.31 214 VAL B O 1
ATOM 4184 N N . LEU B 1 215 ? -7.699 1.853 13.922 1 89.81 215 LEU B N 1
ATOM 4185 C CA . LEU B 1 215 ? -8.93 2.553 14.281 1 89.81 215 LEU B CA 1
ATOM 4186 C C . LEU B 1 215 ? -9.336 2.238 15.719 1 89.81 215 LEU B C 1
ATOM 4188 O O . LEU B 1 215 ? -9.727 3.137 16.469 1 89.81 215 LEU B O 1
ATOM 4192 N N . PRO B 1 216 ? -9.227 0.963 16.141 1 88.75 216 PRO B N 1
ATOM 4193 C CA . PRO B 1 216 ? -9.617 0.714 17.531 1 88.75 216 PRO B CA 1
ATOM 4194 C C . PRO B 1 216 ? -8.789 1.523 18.531 1 88.75 216 PRO B C 1
ATOM 4196 O O . PRO B 1 216 ? -9.32 2.004 19.531 1 88.75 216 PRO B O 1
ATOM 4199 N N . TYR B 1 217 ? -7.562 1.668 18.25 1 92.75 217 TYR B N 1
ATOM 4200 C CA . TYR B 1 217 ? -6.688 2.445 19.125 1 92.75 217 TYR B CA 1
ATOM 4201 C C . TYR B 1 217 ? -7.074 3.918 19.109 1 92.75 217 TYR B C 1
ATOM 4203 O O . TYR B 1 217 ? -7.055 4.582 20.141 1 92.75 217 TYR B O 1
ATOM 4211 N N . LEU B 1 218 ? -7.395 4.426 17.938 1 95.69 218 LEU B N 1
ATOM 4212 C CA . LEU B 1 218 ? -7.824 5.812 17.797 1 95.69 218 LEU B CA 1
ATOM 4213 C C . LEU B 1 218 ? -9.109 6.07 18.578 1 95.69 218 LEU B C 1
ATOM 4215 O O . LEU B 1 218 ? -9.227 7.086 19.266 1 95.69 218 LEU B O 1
ATOM 4219 N N . GLN B 1 219 ? -10.016 5.164 18.469 1 95.56 219 GLN B N 1
ATOM 4220 C CA . GLN B 1 219 ? -11.305 5.312 19.141 1 95.56 219 GLN B CA 1
ATOM 4221 C C . GLN B 1 219 ? -11.133 5.309 20.656 1 95.56 219 GLN B C 1
ATOM 4223 O O . GLN B 1 219 ? -11.773 6.09 21.359 1 95.56 219 GLN B O 1
ATOM 4228 N N . GLU B 1 220 ? -10.281 4.445 21.109 1 96.56 220 GLU B N 1
ATOM 4229 C CA . GLU B 1 220 ? -9.992 4.438 22.531 1 96.56 220 GLU B CA 1
ATOM 4230 C C . GLU B 1 220 ? -9.383 5.762 22.984 1 96.56 220 GLU B C 1
ATOM 4232 O O . GLU B 1 220 ? -9.703 6.27 24.062 1 96.56 220 GLU B O 1
ATOM 4237 N N . MET B 1 221 ? -8.547 6.25 22.219 1 97.81 221 MET B N 1
ATOM 4238 C CA . MET B 1 221 ? -7.898 7.516 22.562 1 97.81 221 MET B CA 1
ATOM 4239 C C . MET B 1 221 ? -8.906 8.664 22.547 1 97.81 221 MET B C 1
ATOM 4241 O O . MET B 1 221 ? -8.836 9.562 23.391 1 97.81 221 MET B O 1
ATOM 4245 N N . GLU B 1 222 ? -9.766 8.703 21.594 1 97.62 222 GLU B N 1
ATOM 4246 C CA . GLU B 1 222 ? -10.82 9.711 21.516 1 97.62 222 GLU B CA 1
ATOM 4247 C C . GLU B 1 222 ? -11.633 9.75 22.797 1 97.62 222 GLU B C 1
ATOM 4249 O O . GLU B 1 222 ? -11.93 10.836 23.312 1 97.62 222 GLU B O 1
ATOM 4254 N N . LYS B 1 223 ? -11.977 8.578 23.25 1 97.31 223 LYS B N 1
ATOM 4255 C CA . LYS B 1 223 ? -12.758 8.492 24.484 1 97.31 223 LYS B CA 1
ATOM 4256 C C . LYS B 1 223 ? -11.992 9.078 25.656 1 97.31 223 LYS B C 1
ATOM 4258 O O . LYS B 1 223 ? -12.547 9.844 26.453 1 97.31 223 LYS B O 1
ATOM 4263 N N . ALA B 1 224 ? -10.766 8.75 25.75 1 98.25 224 ALA B N 1
ATOM 4264 C CA . ALA B 1 224 ? -9.93 9.211 26.844 1 98.25 224 ALA B CA 1
ATOM 4265 C C . ALA B 1 224 ? -9.688 10.719 26.75 1 98.25 224 ALA B C 1
ATOM 4267 O O . ALA B 1 224 ? -9.617 11.406 27.781 1 98.25 224 ALA B O 1
ATOM 4268 N N . ALA B 1 225 ? -9.555 11.258 25.594 1 98.25 225 ALA B N 1
ATOM 4269 C CA . ALA B 1 225 ? -9.242 12.664 25.359 1 98.25 225 ALA B CA 1
ATOM 4270 C C . ALA B 1 225 ? -10.461 13.555 25.609 1 98.25 225 ALA B C 1
ATOM 4272 O O . ALA B 1 225 ? -10.312 14.727 25.953 1 98.25 225 ALA B O 1
ATOM 4273 N N . GLY B 1 226 ? -11.711 12.977 25.406 1 97.62 226 GLY B N 1
ATOM 4274 C CA . GLY B 1 226 ? -12.906 13.789 25.547 1 97.62 226 GLY B CA 1
ATOM 4275 C C . GLY B 1 226 ? -13.023 14.875 24.5 1 97.62 226 GLY B C 1
ATOM 4276 O O . GLY B 1 226 ? -12.922 14.594 23.297 1 97.62 226 GLY B O 1
ATOM 4277 N N . ASP B 1 227 ? -13.164 16.188 24.984 1 96.94 227 ASP B N 1
ATOM 4278 C CA . ASP B 1 227 ? -13.391 17.297 24.047 1 96.94 227 ASP B CA 1
ATOM 4279 C C . ASP B 1 227 ? -12.078 17.984 23.688 1 96.94 227 ASP B C 1
ATOM 4281 O O . ASP B 1 227 ? -12.07 18.984 22.984 1 96.94 227 ASP B O 1
ATOM 4285 N N . ARG B 1 228 ? -11.039 17.406 24.141 1 98.25 228 ARG B N 1
ATOM 4286 C CA . ARG B 1 228 ? -9.75 17.984 23.781 1 98.25 228 ARG B CA 1
ATOM 4287 C C . ARG B 1 228 ? -9.367 17.625 22.344 1 98.25 228 ARG B C 1
ATOM 4289 O O . ARG B 1 228 ? -9.602 16.5 21.906 1 98.25 228 ARG B O 1
ATOM 4296 N N . PRO B 1 229 ? -8.812 18.547 21.625 1 98.62 229 PRO B N 1
ATOM 4297 C CA . PRO B 1 229 ? -8.578 18.344 20.203 1 98.62 229 PRO B CA 1
ATOM 4298 C C . PRO B 1 229 ? -7.512 17.281 19.922 1 98.62 229 PRO B C 1
ATOM 4300 O O . PRO B 1 229 ? -6.457 17.281 20.562 1 98.62 229 PRO B O 1
ATOM 4303 N N . ILE B 1 230 ? -7.797 16.391 18.969 1 98.88 230 ILE B N 1
ATOM 4304 C CA . ILE B 1 230 ? -6.855 15.453 18.375 1 98.88 230 ILE B CA 1
ATOM 4305 C C . ILE B 1 230 ? -6.641 15.805 16.906 1 98.88 230 ILE B C 1
ATOM 4307 O O . ILE B 1 230 ? -7.605 15.93 16.141 1 98.88 230 ILE B O 1
ATOM 4311 N N . ILE B 1 231 ? -5.387 15.961 16.547 1 98.88 231 ILE B N 1
ATOM 4312 C CA . ILE B 1 231 ? -4.988 16.344 15.203 1 98.88 231 ILE B CA 1
ATOM 4313 C C . ILE B 1 231 ? -4.215 15.211 14.547 1 98.88 231 ILE B C 1
ATOM 4315 O O . ILE B 1 231 ? -3.143 14.828 15.023 1 98.88 231 ILE B O 1
ATOM 4319 N N . MET B 1 232 ? -4.676 14.703 13.43 1 98.44 232 MET B N 1
ATOM 4320 C CA . MET B 1 232 ? -3.906 13.75 12.633 1 98.44 232 MET B CA 1
ATOM 4321 C C . MET B 1 232 ? -3.211 14.445 11.469 1 98.44 232 MET B C 1
ATOM 4323 O O . MET B 1 232 ? -3.852 15.164 10.703 1 98.44 232 MET B O 1
ATOM 4327 N N . ILE B 1 233 ? -1.955 14.148 11.344 1 98.25 233 ILE B N 1
ATOM 4328 C CA . ILE B 1 233 ? -1.222 14.664 10.195 1 98.25 233 ILE B CA 1
ATOM 4329 C C . ILE B 1 233 ? -0.887 13.516 9.242 1 98.25 233 ILE B C 1
ATOM 4331 O O . ILE B 1 233 ? -0.232 12.547 9.641 1 98.25 233 ILE B O 1
ATOM 4335 N N . ASN B 1 234 ? -1.354 13.562 8.008 1 95.12 234 ASN B N 1
ATOM 4336 C CA . ASN B 1 234 ? -1.114 12.617 6.922 1 95.12 234 ASN B CA 1
ATOM 4337 C C . ASN B 1 234 ? -1.52 11.195 7.32 1 95.12 234 ASN B C 1
ATOM 4339 O O . ASN B 1 234 ? -0.742 10.258 7.156 1 95.12 234 ASN B O 1
ATOM 4343 N N . PRO B 1 235 ? -2.746 11.047 7.754 1 94.44 235 PRO B N 1
ATOM 4344 C CA . PRO B 1 235 ? -3.205 9.695 8.07 1 94.44 235 PRO B CA 1
ATOM 4345 C C . PRO B 1 235 ? -3.369 8.82 6.824 1 94.44 235 PRO B C 1
ATOM 4347 O O . PRO B 1 235 ? -3.691 9.328 5.75 1 94.44 235 PRO B O 1
ATOM 4350 N N . LYS B 1 236 ? -3.066 7.523 6.996 1 87 236 LYS B N 1
ATOM 4351 C CA . LYS B 1 236 ? -3.293 6.516 5.961 1 87 236 LYS B CA 1
ATOM 4352 C C . LYS B 1 236 ? -4.207 5.402 6.469 1 87 236 LYS B C 1
ATOM 4354 O O . LYS B 1 236 ? -3.754 4.285 6.711 1 87 236 LYS B O 1
ATOM 4359 N N . LEU B 1 237 ? -5.457 5.637 6.496 1 83.25 237 LEU B N 1
ATOM 4360 C CA . LEU B 1 237 ? -6.391 4.777 7.219 1 83.25 237 LEU B CA 1
ATOM 4361 C C . LEU B 1 237 ? -7.156 3.879 6.254 1 83.25 237 LEU B C 1
ATOM 4363 O O . LEU B 1 237 ? -8.078 3.162 6.66 1 83.25 237 LEU B O 1
ATOM 4367 N N . GLY B 1 238 ? -6.754 3.965 5.051 1 72.06 238 GLY B N 1
ATOM 4368 C CA . GLY B 1 238 ? -7.41 3.127 4.062 1 72.06 238 GLY B CA 1
ATOM 4369 C C . GLY B 1 238 ? -6.98 1.673 4.129 1 72.06 238 GLY B C 1
ATOM 4370 O O . GLY B 1 238 ? -6 1.342 4.797 1 72.06 238 GLY B O 1
ATOM 4371 N N . ASP B 1 239 ? -7.68 0.785 3.51 1 59.16 239 ASP B N 1
ATOM 4372 C CA . ASP B 1 239 ? -7.48 -0.66 3.578 1 59.16 239 ASP B CA 1
ATOM 4373 C C . ASP B 1 239 ? -6.137 -1.059 2.969 1 59.16 239 ASP B C 1
ATOM 4375 O O . ASP B 1 239 ? -5.699 -0.47 1.978 1 59.16 239 ASP B O 1
ATOM 4379 N N . ILE B 1 240 ? -5.281 -1.763 3.912 1 54.16 240 ILE B N 1
ATOM 4380 C CA . ILE B 1 240 ? -4.07 -2.377 3.385 1 54.16 240 ILE B CA 1
ATOM 4381 C C . ILE B 1 240 ? -4.309 -3.865 3.137 1 54.16 240 ILE B C 1
ATOM 4383 O O . ILE B 1 240 ? -4.832 -4.566 4.004 1 54.16 240 ILE B O 1
ATOM 4387 N N . GLN B 1 241 ? -4.375 -4.32 1.926 1 47.06 241 GLN B N 1
ATOM 4388 C CA . GLN B 1 241 ? -4.648 -5.703 1.553 1 47.06 241 GLN B CA 1
ATOM 4389 C C . GLN B 1 241 ? -3.596 -6.645 2.125 1 47.06 241 GLN B C 1
ATOM 4391 O O . GLN B 1 241 ? -2.396 -6.363 2.057 1 47.06 241 GLN B O 1
ATOM 4396 N N . SER B 1 242 ? -3.895 -7.418 3.268 1 40.62 242 SER B N 1
ATOM 4397 C CA . SER B 1 242 ? -2.994 -8.477 3.703 1 40.62 242 SER B CA 1
ATOM 4398 C C . SER B 1 242 ? -2.848 -9.555 2.633 1 40.62 242 SER B C 1
ATOM 4400 O O . SER B 1 242 ? -3.75 -9.75 1.815 1 40.62 242 SER B O 1
ATOM 4402 N N . ALA B 1 243 ? -1.701 -9.914 2.326 1 39.69 243 ALA B N 1
ATOM 4403 C CA . ALA B 1 2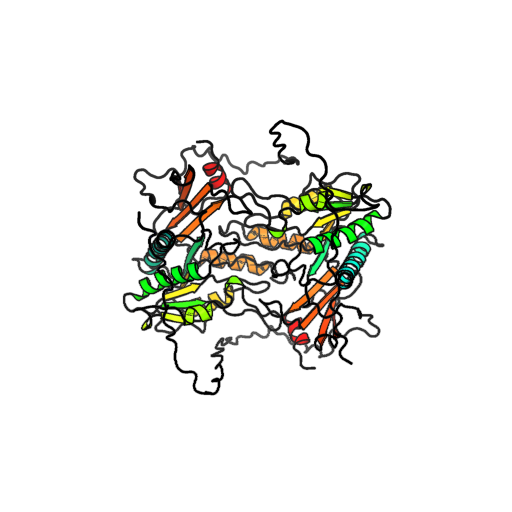43 ? -1.575 -11.141 1.548 1 39.69 243 ALA B CA 1
ATOM 4404 C C . ALA B 1 243 ? -2.676 -12.133 1.91 1 39.69 243 ALA B C 1
ATOM 4406 O O . ALA B 1 243 ? -3.211 -12.828 1.039 1 39.69 243 ALA B O 1
ATOM 4407 N N . GLY B 1 244 ? -2.918 -12.5 3.18 1 39.44 244 GLY B N 1
ATOM 4408 C CA . GLY B 1 244 ? -3.809 -13.555 3.641 1 39.44 244 GLY B CA 1
ATOM 4409 C C . GLY B 1 244 ? -5.242 -13.094 3.807 1 39.44 244 GLY B C 1
ATOM 4410 O O . GLY B 1 244 ? -6.051 -13.773 4.441 1 39.44 244 GLY B O 1
ATOM 4411 N N . ASN B 1 245 ? -5.781 -12.219 2.979 1 38.59 245 ASN B N 1
ATOM 4412 C CA . ASN B 1 245 ? -7.184 -11.836 2.857 1 38.59 245 ASN B CA 1
ATOM 4413 C C . ASN B 1 245 ? -7.832 -11.648 4.227 1 38.59 245 ASN B C 1
ATOM 4415 O O . ASN B 1 245 ? -9.047 -11.797 4.371 1 38.59 245 ASN B O 1
ATOM 4419 N N . VAL B 1 246 ? -7.168 -11.594 5.324 1 35.84 246 VAL B N 1
ATOM 4420 C CA . VAL B 1 246 ? -7.773 -11.625 6.652 1 35.84 246 VAL B CA 1
ATOM 4421 C C . VAL B 1 246 ? -8.609 -10.367 6.875 1 35.84 246 VAL B C 1
ATOM 4423 O O . VAL B 1 246 ? -9.375 -10.281 7.836 1 35.84 246 VAL B O 1
ATOM 4426 N N . MET B 1 247 ? -8.211 -9.227 6.496 1 42 247 MET B N 1
ATOM 4427 C CA . MET B 1 247 ? -9.07 -8.164 7.016 1 42 247 MET B CA 1
ATOM 4428 C C . MET B 1 247 ? -10.477 -8.266 6.434 1 42 247 MET B C 1
ATOM 4430 O O . MET B 1 247 ? -10.648 -8.297 5.215 1 42 247 MET B O 1
ATOM 4434 N N . SER B 1 248 ? -11.523 -8.703 7.246 1 40.69 248 SER B N 1
ATOM 4435 C CA . SER B 1 248 ? -12.938 -8.828 6.918 1 40.69 248 SER B CA 1
ATOM 4436 C C . SER B 1 248 ? -13.484 -7.551 6.305 1 40.69 248 SER B C 1
ATOM 4438 O O . SER B 1 248 ? -13.211 -6.453 6.793 1 40.69 248 SER B O 1
ATOM 4440 N N . ILE B 1 249 ? -13.93 -7.512 5.098 1 43.84 249 ILE B N 1
ATOM 4441 C CA . ILE B 1 249 ? -14.578 -6.516 4.246 1 43.84 249 ILE B CA 1
ATOM 4442 C C . ILE B 1 249 ? -15.648 -5.773 5.043 1 43.84 249 ILE B C 1
ATOM 4444 O O . ILE B 1 249 ? -15.758 -4.547 4.953 1 43.84 249 ILE B O 1
ATOM 4448 N N . ARG B 1 250 ? -16.594 -6.426 5.812 1 45.94 250 ARG B N 1
ATOM 4449 C CA . ARG B 1 250 ? -17.734 -5.773 6.445 1 45.94 250 ARG B CA 1
ATOM 4450 C C . ARG B 1 250 ? -17.281 -4.652 7.375 1 45.94 250 ARG B C 1
ATOM 4452 O O . ARG B 1 250 ? -17.859 -3.566 7.379 1 45.94 250 ARG B O 1
ATOM 4459 N N . GLY B 1 251 ? -16.109 -4.844 8.031 1 57.16 251 GLY B N 1
ATOM 4460 C CA . GLY B 1 251 ? -15.664 -3.871 9.008 1 57.16 251 GLY B CA 1
ATOM 4461 C C . GLY B 1 251 ? -14.945 -2.684 8.391 1 57.16 251 GLY B C 1
ATOM 4462 O O . GLY B 1 251 ? -14.828 -1.628 9.016 1 57.16 251 GLY B O 1
ATOM 4463 N N . ARG B 1 252 ? -14.953 -2.855 7.02 1 60.75 252 ARG B N 1
ATOM 4464 C CA . ARG B 1 252 ? -14.195 -1.802 6.352 1 60.75 252 ARG B CA 1
ATOM 4465 C C . ARG B 1 252 ? -15.086 -0.601 6.043 1 60.75 252 ARG B C 1
ATOM 4467 O O . ARG B 1 252 ? -14.672 0.546 6.234 1 60.75 252 ARG B O 1
ATOM 4474 N N . GLY B 1 253 ? -16.297 -0.857 5.535 1 63.34 253 GLY B N 1
ATOM 4475 C CA . GLY B 1 253 ? -17.219 0.236 5.262 1 63.34 253 GLY B CA 1
ATOM 4476 C C . GLY B 1 253 ? -17.547 1.061 6.492 1 63.34 253 GLY B C 1
ATOM 4477 O O . GLY B 1 253 ? -17.531 2.291 6.441 1 63.34 253 GLY B O 1
ATOM 4478 N N . GLU B 1 254 ? -17.734 0.313 7.449 1 69.62 254 GLU B N 1
ATOM 4479 C CA . GLU B 1 254 ? -18.078 0.973 8.703 1 69.62 254 GLU B CA 1
ATOM 4480 C C . GLU B 1 254 ? -16.906 1.812 9.219 1 69.62 254 GLU B C 1
ATOM 4482 O O . GLU B 1 254 ? -17.109 2.914 9.734 1 69.62 254 GLU B O 1
ATOM 4487 N N . ARG B 1 255 ? -15.805 1.344 9.055 1 74.31 255 ARG B N 1
ATOM 4488 C CA . ARG B 1 255 ? -14.625 2.055 9.539 1 74.31 255 ARG B CA 1
ATOM 4489 C C . ARG B 1 255 ? -14.391 3.33 8.734 1 74.31 255 ARG B C 1
ATOM 4491 O O . ARG B 1 255 ? -14.055 4.371 9.297 1 74.31 255 ARG B O 1
ATOM 4498 N N . ARG B 1 256 ? -14.625 3.232 7.535 1 72.75 256 ARG B N 1
ATOM 4499 C CA . ARG B 1 256 ? -14.461 4.398 6.672 1 72.75 256 ARG B CA 1
ATOM 4500 C C . ARG B 1 256 ? -15.484 5.477 7.004 1 72.75 256 ARG B C 1
ATOM 4502 O O . ARG B 1 256 ? -15.148 6.66 7.074 1 72.75 256 ARG B O 1
ATOM 4509 N N . GLU B 1 257 ? -16.688 5.055 7.07 1 76.56 257 GLU B N 1
ATOM 4510 C CA . GLU B 1 257 ? -17.75 5.984 7.434 1 76.56 257 GLU B CA 1
ATOM 4511 C C . GLU B 1 257 ? -17.453 6.676 8.758 1 76.56 257 GLU B C 1
ATOM 4513 O O . GLU B 1 257 ? -17.672 7.879 8.906 1 76.56 257 GLU B O 1
ATOM 4518 N N . TYR B 1 258 ? -16.969 5.965 9.57 1 84.06 258 TYR B N 1
ATOM 4519 C CA . TYR B 1 258 ? -16.609 6.527 10.867 1 84.06 258 TYR B CA 1
ATOM 4520 C C . TYR B 1 258 ? -15.578 7.641 10.711 1 84.06 258 TYR B C 1
ATOM 4522 O O . TYR B 1 258 ? -15.734 8.727 11.266 1 84.06 258 TYR B O 1
ATOM 4530 N N . VAL B 1 259 ? -14.617 7.344 9.938 1 85.38 259 VAL B N 1
ATOM 4531 C CA . VAL B 1 259 ? -13.539 8.32 9.766 1 85.38 259 VAL B CA 1
ATOM 4532 C C . VAL B 1 259 ? -14.086 9.57 9.086 1 85.38 259 VAL B C 1
ATOM 4534 O O . VAL B 1 259 ? -13.805 10.695 9.523 1 85.38 259 VAL B O 1
ATOM 4537 N N . GLU B 1 260 ? -14.844 9.398 8.078 1 82.88 260 GLU B N 1
ATOM 4538 C CA . GLU B 1 260 ? -15.383 10.516 7.305 1 82.88 260 GLU B CA 1
ATOM 4539 C C . GLU B 1 260 ? -16.312 11.367 8.156 1 82.88 260 GLU B C 1
ATOM 4541 O O . GLU B 1 260 ? -16.328 12.594 8.023 1 82.88 260 GLU B O 1
ATOM 4546 N N . LYS B 1 261 ? -17 10.711 8.945 1 88.31 261 LYS B N 1
ATOM 4547 C CA . LYS B 1 261 ? -17.984 11.422 9.75 1 88.31 261 LYS B CA 1
ATOM 4548 C C . LYS B 1 261 ? -17.344 12.055 10.984 1 88.31 261 LYS B C 1
ATOM 4550 O O . LYS B 1 261 ? -17.766 13.117 11.438 1 88.31 261 LYS B O 1
ATOM 4555 N N . THR B 1 262 ? -16.375 11.484 11.453 1 93.12 262 THR B N 1
ATOM 4556 C CA . THR B 1 262 ? -15.805 11.891 12.734 1 93.12 262 THR B CA 1
ATOM 4557 C C . THR B 1 262 ? -14.703 12.938 12.539 1 93.12 262 THR B C 1
ATOM 4559 O O . THR B 1 262 ? -14.57 13.867 13.336 1 93.12 262 THR B O 1
ATOM 4562 N N . TRP B 1 263 ? -13.953 12.828 11.516 1 95.88 263 TRP B N 1
ATOM 4563 C CA . TRP B 1 263 ? -12.758 13.648 11.344 1 95.88 263 TRP B CA 1
ATOM 4564 C C . TRP B 1 263 ? -12.961 14.68 10.234 1 95.88 263 TRP B C 1
ATOM 4566 O O . TRP B 1 263 ? -13.297 14.32 9.102 1 95.88 263 TRP B O 1
ATOM 4576 N N . GLU B 1 264 ? -12.742 15.875 10.57 1 96.12 264 GLU B N 1
ATOM 4577 C CA . GLU B 1 264 ? -12.867 16.969 9.609 1 96.12 264 GLU B CA 1
ATOM 4578 C C . GLU B 1 264 ? -11.516 17.344 9.016 1 96.12 264 GLU B C 1
ATOM 4580 O O . GLU B 1 264 ? -10.555 17.562 9.75 1 96.12 264 GLU B O 1
ATOM 4585 N N . GLU B 1 265 ? -11.469 17.328 7.68 1 96.31 265 GLU B N 1
ATOM 4586 C CA . GLU B 1 265 ? -10.25 17.812 7.039 1 96.31 265 GLU B CA 1
ATOM 4587 C C . GLU B 1 265 ? -10.156 19.344 7.117 1 96.31 265 GLU B C 1
ATOM 4589 O O . GLU B 1 265 ? -11.023 20.047 6.609 1 96.31 265 GLU B O 1
ATOM 4594 N N . VAL B 1 266 ? -9.039 19.859 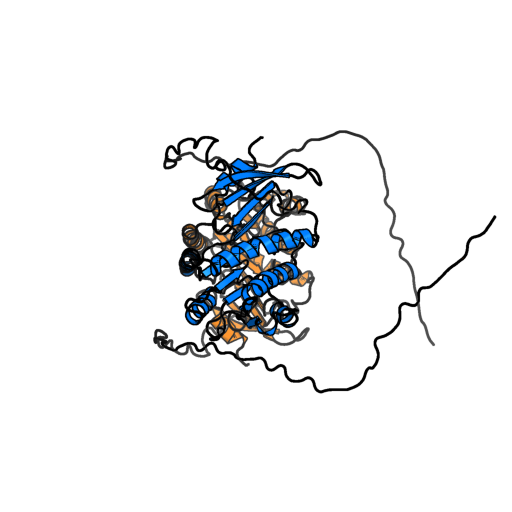7.668 1 98.19 266 VAL B N 1
ATOM 4595 C CA . VAL B 1 266 ? -8.953 21.297 7.926 1 98.19 266 VAL B CA 1
ATOM 4596 C C . VAL B 1 266 ? -7.805 21.891 7.117 1 98.19 266 VAL B C 1
ATOM 4598 O O . VAL B 1 266 ? -7.613 23.109 7.109 1 98.19 266 VAL B O 1
ATOM 4601 N N . TYR B 1 267 ? -7.078 21.078 6.531 1 98.31 267 TYR B N 1
ATOM 4602 C CA . TYR B 1 267 ? -6.02 21.5 5.621 1 98.31 267 TYR B CA 1
ATOM 4603 C C . TYR B 1 267 ? -5.746 20.438 4.566 1 98.31 267 TYR B C 1
ATOM 4605 O O . TYR B 1 267 ? -5.777 19.234 4.859 1 98.31 267 TYR B O 1
ATOM 4613 N N . HIS B 1 268 ? -5.395 20.906 3.369 1 97.5 268 HIS B N 1
ATOM 4614 C CA . HIS B 1 268 ? -5.043 20 2.273 1 97.5 268 HIS B CA 1
ATOM 4615 C C . HIS B 1 268 ? -4.078 20.672 1.302 1 97.5 268 HIS B C 1
ATOM 4617 O O . HIS B 1 268 ? -4.281 21.828 0.909 1 97.5 268 HIS B O 1
ATOM 4623 N N . PHE B 1 269 ? -3.074 19.953 0.997 1 97.56 269 PHE B N 1
ATOM 4624 C CA . PHE B 1 269 ? -2.23 20.344 -0.125 1 97.56 269 PHE B CA 1
ATOM 4625 C C . PHE B 1 269 ? -1.661 19.125 -0.83 1 97.56 269 PHE B C 1
ATOM 4627 O O . PHE B 1 269 ? -1.043 18.266 -0.195 1 97.56 269 PHE B O 1
ATOM 4634 N N . ARG B 1 270 ? -1.825 19.062 -2.129 1 95.19 270 ARG B N 1
ATOM 4635 C CA . ARG B 1 270 ? -1.168 18.016 -2.908 1 95.19 270 ARG B CA 1
ATOM 4636 C C . ARG B 1 270 ? -0.838 18.516 -4.312 1 95.19 270 ARG B C 1
ATOM 4638 O O . ARG B 1 270 ? -1.534 19.375 -4.855 1 95.19 270 ARG B O 1
ATOM 4645 N N . LEU B 1 271 ? 0.178 17.891 -4.879 1 94.12 271 LEU B N 1
ATOM 4646 C CA . LEU B 1 271 ? 0.534 18.156 -6.27 1 94.12 271 LEU B CA 1
ATOM 4647 C C . LEU B 1 271 ? -0.188 17.188 -7.203 1 94.12 271 LEU B C 1
ATOM 4649 O O . LEU B 1 271 ? -0.539 16.078 -6.805 1 94.12 271 LEU B O 1
ATOM 4653 N N . LEU B 1 272 ? -0.449 17.672 -8.375 1 91.88 272 LEU B N 1
ATOM 4654 C CA . LEU B 1 272 ? -1.046 16.875 -9.438 1 91.88 272 LEU B CA 1
ATOM 4655 C C . LEU B 1 272 ? -0.005 16.5 -10.492 1 91.88 272 LEU B C 1
ATOM 4657 O O . LEU B 1 272 ? 0.55 17.391 -11.156 1 91.88 272 LEU B O 1
ATOM 4661 N N . TYR B 1 273 ? 0.269 15.258 -10.625 1 88 273 TYR B N 1
ATOM 4662 C CA . TYR B 1 273 ? 1.339 14.812 -11.508 1 88 273 TYR B CA 1
ATOM 4663 C C . TYR B 1 273 ? 0.978 13.5 -12.195 1 88 273 TYR B C 1
ATOM 4665 O O . TYR B 1 273 ? -0.011 12.859 -11.828 1 88 273 TYR B O 1
ATOM 4673 N N . LYS B 1 274 ? 1.874 13.172 -13.148 1 81.12 274 LYS B N 1
ATOM 4674 C CA . LYS B 1 274 ? 1.736 11.883 -13.828 1 81.12 274 LYS B CA 1
ATOM 4675 C C . LYS B 1 274 ? 2.377 10.766 -13.016 1 81.12 274 LYS B C 1
ATOM 4677 O O . LYS B 1 274 ? 3.51 10.898 -12.547 1 81.12 274 LYS B O 1
ATOM 4682 N N . LYS B 1 275 ? 1.677 9.594 -12.891 1 76.31 275 LYS B N 1
ATOM 4683 C CA . LYS B 1 275 ? 2.197 8.414 -12.203 1 76.31 275 LYS B CA 1
ATOM 4684 C C . LYS B 1 275 ? 2.768 7.406 -13.195 1 76.31 275 LYS B C 1
ATOM 4686 O O . LYS B 1 275 ? 2.312 7.328 -14.336 1 76.31 275 LYS B O 1
ATOM 4691 N N . PRO B 1 276 ? 3.816 6.637 -12.766 1 71.62 276 PRO B N 1
ATOM 4692 C CA . PRO B 1 276 ? 4.359 6.43 -11.422 1 71.62 276 PRO B CA 1
ATOM 4693 C C . PRO B 1 276 ? 5.555 7.328 -11.125 1 71.62 276 PRO B C 1
ATOM 4695 O O . PRO B 1 276 ? 6.113 7.277 -10.023 1 71.62 276 PRO B O 1
ATOM 4698 N N . PHE B 1 277 ? 5.918 8.242 -12.008 1 74.31 277 PHE B N 1
ATOM 4699 C CA . PHE B 1 277 ? 7.195 8.945 -11.867 1 74.31 277 PHE B CA 1
ATOM 4700 C C . PHE B 1 277 ? 7.02 10.242 -11.094 1 74.31 277 PHE B C 1
ATOM 4702 O O . PHE B 1 277 ? 8.008 10.883 -10.727 1 74.31 277 PHE B O 1
ATOM 4709 N N . PHE B 1 278 ? 5.773 10.633 -10.883 1 79.19 278 PHE B N 1
ATOM 4710 C CA . PHE B 1 278 ? 5.418 11.836 -10.141 1 79.19 278 PHE B CA 1
ATOM 4711 C C . PHE B 1 278 ? 5.961 13.086 -10.828 1 79.19 278 PHE B C 1
ATOM 4713 O O . PHE B 1 278 ? 6.402 14.023 -10.164 1 79.19 278 PHE B O 1
ATOM 4720 N N . PHE B 1 279 ? 6.145 12.969 -12.188 1 83.38 279 PHE B N 1
ATOM 4721 C CA . PHE B 1 279 ? 6.562 14.023 -13.102 1 83.38 279 PHE B CA 1
ATOM 4722 C C . PHE B 1 279 ? 5.949 13.828 -14.484 1 83.38 279 PHE B C 1
ATOM 4724 O O . PHE B 1 279 ? 5.812 12.695 -14.945 1 83.38 279 PHE B O 1
ATOM 4731 N N . PRO B 1 280 ? 5.621 14.836 -15.203 1 88.69 280 PRO B N 1
ATOM 4732 C CA . PRO B 1 280 ? 5.664 16.25 -14.805 1 88.69 280 PRO B CA 1
ATOM 4733 C C . PRO B 1 280 ? 4.574 16.609 -13.797 1 88.69 280 PRO B C 1
ATOM 4735 O O . PRO B 1 280 ? 3.586 15.875 -13.664 1 88.69 280 PRO B O 1
ATOM 4738 N N . ILE B 1 281 ? 4.762 17.703 -13.109 1 92.88 281 ILE B N 1
ATOM 4739 C CA . ILE B 1 281 ? 3.75 18.328 -12.266 1 92.88 281 ILE B CA 1
ATOM 4740 C C . ILE B 1 281 ? 2.855 19.234 -13.102 1 92.88 281 ILE B C 1
ATOM 4742 O O . ILE B 1 281 ? 3.338 20.172 -13.75 1 92.88 281 ILE B O 1
ATOM 4746 N N . TYR B 1 282 ? 1.51 19.031 -13.016 1 93.12 282 TYR B N 1
ATOM 4747 C CA . TYR B 1 282 ? 0.559 19.781 -13.836 1 93.12 282 TYR B CA 1
ATOM 4748 C C . TYR B 1 282 ? -0.102 20.891 -13.031 1 93.12 282 TYR B C 1
ATOM 4750 O O . TYR B 1 282 ? -0.534 21.906 -13.594 1 93.12 282 TYR B O 1
ATOM 4758 N N . GLY B 1 283 ? -0.234 20.625 -11.781 1 95.81 283 GLY B N 1
ATOM 4759 C CA . GLY B 1 283 ? -0.975 21.547 -10.938 1 95.81 283 GLY B CA 1
ATOM 4760 C C . GLY B 1 283 ? -0.937 21.172 -9.461 1 95.81 283 GLY B C 1
ATOM 4761 O O . GLY B 1 283 ? -0.074 20.406 -9.031 1 95.81 283 GLY B O 1
ATOM 4762 N N . ALA B 1 284 ? -1.873 21.859 -8.695 1 96.56 284 ALA B N 1
ATOM 4763 C CA . ALA B 1 284 ? -1.98 21.609 -7.262 1 96.56 284 ALA B CA 1
ATOM 4764 C C . ALA B 1 284 ? -3.412 21.828 -6.777 1 96.56 284 ALA B C 1
ATOM 4766 O O . ALA B 1 284 ? -4.168 22.594 -7.371 1 96.56 284 ALA B O 1
ATOM 4767 N N . LEU B 1 285 ? -3.742 21.094 -5.762 1 96.38 285 LEU B N 1
ATOM 4768 C CA . LEU B 1 285 ? -4.996 21.266 -5.035 1 96.38 285 LEU B CA 1
ATOM 4769 C C . LEU B 1 285 ? -4.73 21.703 -3.596 1 96.38 285 LEU B C 1
ATOM 4771 O O . LEU B 1 285 ? -3.914 21.094 -2.902 1 96.38 285 LEU B O 1
ATOM 4775 N N . ARG B 1 286 ? -5.477 22.734 -3.156 1 97.75 286 ARG B N 1
ATOM 4776 C CA . ARG B 1 286 ? -5.25 23.281 -1.818 1 97.75 286 ARG B CA 1
ATOM 4777 C C . ARG B 1 286 ? -6.57 23.594 -1.122 1 97.75 286 ARG B C 1
ATOM 4779 O O . ARG B 1 286 ? -7.527 24.031 -1.765 1 97.75 286 ARG B O 1
ATOM 4786 N N . TYR B 1 287 ? -6.582 23.422 0.182 1 97.75 287 TYR B N 1
ATOM 4787 C CA . TYR B 1 287 ? -7.676 23.844 1.051 1 97.75 287 TYR B CA 1
ATOM 4788 C C . TYR B 1 287 ? -7.156 24.281 2.418 1 97.75 287 TYR B C 1
ATOM 4790 O O . TYR B 1 287 ? -6.207 23.688 2.939 1 97.75 287 TYR B O 1
ATOM 4798 N N . GLY B 1 288 ? -7.742 25.281 2.963 1 97 288 GLY B N 1
ATOM 4799 C CA . GLY B 1 288 ? -7.477 25.734 4.32 1 97 288 GLY B CA 1
ATOM 4800 C C . GLY B 1 288 ? -8.734 26.109 5.082 1 97 288 GLY B C 1
ATOM 4801 O O . GLY B 1 288 ? -9.734 26.516 4.48 1 97 288 GLY B O 1
ATOM 4802 N N . THR B 1 289 ? -8.586 26.062 6.406 1 96.75 289 THR B N 1
ATOM 4803 C CA . THR B 1 289 ? -9.688 26.375 7.312 1 96.75 289 THR B CA 1
ATOM 4804 C C . THR B 1 289 ? -10.32 27.719 6.969 1 96.75 289 THR B C 1
ATOM 4806 O O . THR B 1 289 ? -9.617 28.719 6.848 1 96.75 289 THR B O 1
ATOM 4809 N N . GLY B 1 290 ? -11.68 27.703 6.801 1 93.31 290 GLY B N 1
ATOM 4810 C CA . GLY B 1 290 ? -12.438 28.922 6.547 1 93.31 290 GLY B CA 1
ATOM 4811 C C . GLY B 1 290 ? -12.43 29.328 5.086 1 93.31 290 GLY B C 1
ATOM 4812 O O . GLY B 1 290 ? -13.062 30.312 4.715 1 93.31 290 GLY B O 1
ATOM 4813 N N . GLY B 1 291 ? -11.711 28.625 4.188 1 94.75 291 GLY B N 1
ATOM 4814 C CA . GLY B 1 291 ? -11.625 28.969 2.779 1 94.75 291 GLY B CA 1
ATOM 4815 C C . GLY B 1 291 ? -12.375 28 1.881 1 94.75 291 GLY B C 1
ATOM 4816 O O . GLY B 1 291 ? -13.266 27.281 2.34 1 94.75 291 GLY B O 1
ATOM 4817 N N . MET B 1 292 ? -12.039 28.094 0.59 1 96.88 292 MET B N 1
ATOM 4818 C CA . MET B 1 292 ? -12.555 27.188 -0.44 1 96.88 292 MET B CA 1
ATOM 4819 C C . MET B 1 292 ? -11.453 26.266 -0.947 1 96.88 292 MET B C 1
ATOM 4821 O O . MET B 1 292 ? -10.273 26.5 -0.718 1 96.88 292 MET B O 1
ATOM 4825 N N . TRP B 1 293 ? -11.914 25.141 -1.56 1 97.25 293 TRP B N 1
ATOM 4826 C CA . TRP B 1 293 ? -10.953 24.344 -2.312 1 97.25 293 TRP B CA 1
ATOM 4827 C C . TRP B 1 293 ? -10.453 25.109 -3.533 1 97.25 293 TRP B C 1
ATOM 4829 O O . TRP B 1 293 ? -11.234 25.734 -4.246 1 97.25 293 TRP B O 1
ATOM 4839 N N . GLU B 1 294 ? -9.148 25.062 -3.709 1 98.06 294 GLU B N 1
ATOM 4840 C CA . GLU B 1 294 ? -8.508 25.828 -4.777 1 98.06 294 GLU B CA 1
ATOM 4841 C C . GLU B 1 294 ? -7.762 24.906 -5.738 1 98.06 294 GLU B C 1
ATOM 4843 O O . GLU B 1 294 ? -6.914 24.109 -5.312 1 98.06 294 GLU B O 1
ATOM 4848 N N . LEU B 1 295 ? -8.086 25.031 -7.004 1 97.12 295 LEU B N 1
ATOM 4849 C CA . LEU B 1 295 ? -7.395 24.281 -8.039 1 97.12 295 LEU B CA 1
ATOM 4850 C C . LEU B 1 295 ? -6.453 25.188 -8.836 1 97.12 295 LEU B C 1
ATOM 4852 O O . LEU B 1 295 ? -6.902 26.125 -9.5 1 97.12 295 LEU B O 1
ATOM 4856 N N . TYR B 1 296 ? -5.152 24.828 -8.797 1 97.38 296 TYR B N 1
ATOM 4857 C CA . TYR B 1 296 ? -4.137 25.594 -9.508 1 97.38 296 TYR B CA 1
ATOM 4858 C C . TYR B 1 296 ? -3.576 24.812 -10.688 1 97.38 296 TYR B C 1
ATOM 4860 O O . TYR B 1 296 ? -3.365 23.609 -10.586 1 97.38 296 TYR B O 1
ATOM 4868 N N . LYS B 1 297 ? -3.275 25.484 -11.727 1 96.38 297 LYS B N 1
ATOM 4869 C CA . LYS B 1 297 ? -2.541 24.922 -12.859 1 96.38 297 LYS B CA 1
ATOM 4870 C C . LYS B 1 297 ? -1.134 25.516 -12.945 1 96.38 297 LYS B C 1
ATOM 4872 O O . LYS B 1 297 ? -0.935 26.703 -12.703 1 96.38 297 LYS B O 1
ATOM 4877 N N . LYS B 1 298 ? -0.213 24.656 -13.281 1 95.25 298 LYS B N 1
ATOM 4878 C CA . LYS B 1 298 ? 1.169 25.094 -13.438 1 95.25 298 LYS B CA 1
ATOM 4879 C C . LYS B 1 298 ? 1.465 25.453 -14.898 1 95.25 298 LYS B C 1
ATOM 4881 O O . LYS B 1 298 ? 1.17 24.672 -15.805 1 95.25 298 LYS B O 1
ATOM 4886 N N . PHE B 1 299 ? 2.064 26.594 -15.07 1 93.5 299 PHE B N 1
ATOM 4887 C CA . PHE B 1 299 ? 2.504 27.047 -16.391 1 93.5 299 PHE B CA 1
ATOM 4888 C C . PHE B 1 299 ? 4 27.328 -16.391 1 93.5 299 PHE B C 1
ATOM 4890 O O . PHE B 1 299 ? 4.574 27.688 -15.359 1 93.5 299 PHE B O 1
ATOM 4897 N N . GLY B 1 300 ? 4.52 27.172 -17.609 1 90.62 300 GLY B N 1
ATOM 4898 C CA . GLY B 1 300 ? 5.918 27.531 -17.766 1 90.62 300 GLY B CA 1
ATOM 4899 C C . GLY B 1 300 ? 6.875 26.484 -17.234 1 90.62 300 GLY B C 1
ATOM 4900 O O . GLY B 1 300 ? 6.445 25.406 -16.812 1 90.62 300 GLY B O 1
ATOM 4901 N N . LYS B 1 301 ? 8.18 26.812 -17.375 1 88 301 LYS B N 1
ATOM 4902 C CA . LYS B 1 301 ? 9.234 25.906 -16.922 1 88 301 LYS B CA 1
ATOM 4903 C C . LYS B 1 301 ? 10.289 26.656 -16.109 1 88 301 LYS B C 1
ATOM 4905 O O . LYS B 1 301 ? 10.523 27.844 -16.312 1 88 301 LYS B O 1
ATOM 4910 N N . MET B 1 302 ? 10.758 26 -15.133 1 85.62 302 MET B N 1
ATOM 4911 C CA . MET B 1 302 ? 11.852 26.5 -14.305 1 85.62 302 MET B CA 1
ATOM 4912 C C . MET B 1 302 ? 11.508 27.844 -13.688 1 85.62 302 MET B C 1
ATOM 4914 O O . MET B 1 302 ? 10.453 28 -13.078 1 85.62 302 MET B O 1
ATOM 4918 N N . GLU B 1 303 ? 12.305 28.891 -13.992 1 85.31 303 GLU B N 1
ATOM 4919 C CA . GLU B 1 303 ? 12.133 30.188 -13.359 1 85.31 303 GLU B CA 1
ATOM 4920 C C . GLU B 1 303 ? 10.883 30.891 -13.875 1 85.31 303 GLU B C 1
ATOM 4922 O O . GLU B 1 303 ? 10.367 31.812 -13.234 1 85.31 303 GLU B O 1
ATOM 4927 N N . GLN B 1 304 ? 10.383 30.5 -14.992 1 92.44 304 GLN B N 1
ATOM 4928 C CA . GLN B 1 304 ? 9.195 31.125 -15.57 1 92.44 304 GLN B CA 1
ATOM 4929 C C . GLN B 1 304 ? 7.93 30.391 -15.141 1 92.44 304 GLN B C 1
ATOM 4931 O O . GLN B 1 304 ? 6.832 30.734 -15.594 1 92.44 304 GLN B O 1
ATOM 4936 N N . GLU B 1 305 ? 8.164 29.484 -14.227 1 94.12 305 GLU B N 1
ATOM 4937 C CA . GLU B 1 305 ? 7.031 28.734 -13.703 1 94.12 305 GLU B CA 1
ATOM 4938 C C . GLU B 1 305 ? 6.051 29.641 -12.969 1 94.12 305 GLU B C 1
ATOM 4940 O O . GLU B 1 305 ? 6.461 30.562 -12.258 1 94.12 305 GLU B O 1
ATOM 4945 N N . GLU B 1 306 ? 4.762 29.422 -13.227 1 94.44 306 GLU B N 1
ATOM 4946 C CA . GLU B 1 306 ? 3.711 30.188 -12.562 1 94.44 306 GLU B CA 1
ATOM 4947 C C . GLU B 1 306 ? 2.537 29.281 -12.18 1 94.44 306 GLU B C 1
ATOM 4949 O O . GLU B 1 306 ? 2.172 28.391 -12.938 1 94.44 306 GLU B O 1
ATOM 4954 N N . TRP B 1 307 ? 1.977 29.609 -11.016 1 96.12 307 TRP B N 1
ATOM 4955 C CA . TRP B 1 307 ? 0.737 28.969 -10.586 1 96.12 307 TRP B CA 1
ATOM 4956 C C . TRP B 1 307 ? -0.464 29.859 -10.875 1 96.12 307 TRP B C 1
ATOM 4958 O O . TRP B 1 307 ? -0.491 31.031 -10.477 1 96.12 307 TRP B O 1
ATOM 4968 N N . LYS B 1 308 ? -1.418 29.359 -11.539 1 94.88 308 LYS B N 1
ATOM 4969 C CA . LYS B 1 308 ? -2.641 30.109 -11.812 1 94.88 308 LYS B CA 1
ATOM 4970 C C . LYS B 1 308 ? -3.855 29.422 -11.188 1 94.88 308 LYS B C 1
ATOM 4972 O O . LYS B 1 308 ? -4.086 28.234 -11.406 1 94.88 308 LYS B O 1
ATOM 4977 N N . LEU B 1 309 ? -4.629 30.188 -10.43 1 96.75 309 LEU B N 1
ATOM 4978 C CA . LEU B 1 309 ? -5.875 29.688 -9.875 1 96.75 309 LEU B CA 1
ATOM 4979 C C . LEU B 1 309 ? -6.922 29.5 -10.969 1 96.75 309 LEU B C 1
ATOM 4981 O O . LEU B 1 309 ? -7.32 30.469 -11.617 1 96.75 309 LEU B O 1
ATOM 4985 N N . LEU B 1 310 ? -7.43 28.281 -11.141 1 95.62 310 LEU B N 1
ATOM 4986 C CA . LEU B 1 310 ? -8.398 28 -12.195 1 95.62 310 LEU B CA 1
ATOM 4987 C C . LEU B 1 310 ? -9.82 28.047 -11.648 1 95.62 310 LEU B C 1
ATOM 4989 O O . LEU B 1 310 ? -10.703 28.672 -12.258 1 95.62 310 LEU B O 1
ATOM 4993 N N . ARG B 1 311 ? -10.016 27.359 -10.594 1 96.56 311 ARG B N 1
ATOM 4994 C CA . ARG B 1 311 ? -11.359 27.156 -10.047 1 96.56 311 ARG B CA 1
ATOM 4995 C C . ARG B 1 311 ? -11.32 27.109 -8.523 1 96.56 311 ARG B C 1
ATOM 4997 O O . ARG B 1 311 ? -10.281 26.812 -7.93 1 96.56 311 ARG B O 1
ATOM 5004 N N . THR B 1 312 ? -12.422 27.375 -7.938 1 97.38 312 THR B N 1
ATOM 5005 C CA . THR B 1 312 ? -12.656 27.203 -6.508 1 97.38 312 THR B CA 1
ATOM 5006 C C . THR B 1 312 ? -13.93 26.406 -6.258 1 97.38 312 THR B C 1
ATOM 5008 O O . THR B 1 312 ? -14.859 26.453 -7.062 1 97.38 312 THR B O 1
ATOM 5011 N N . TYR B 1 313 ? -13.953 25.656 -5.164 1 95.81 313 TYR B N 1
ATOM 5012 C CA . TYR B 1 313 ? -15.094 24.812 -4.832 1 95.81 313 TYR B CA 1
ATOM 5013 C C . TYR B 1 313 ? -15.5 24.984 -3.373 1 95.81 313 TYR B C 1
ATOM 5015 O O . TYR B 1 313 ? -14.656 24.938 -2.477 1 95.81 313 TYR B O 1
ATOM 5023 N N . ASP B 1 314 ? -16.797 25.125 -3.117 1 93.12 314 ASP B N 1
ATOM 5024 C CA . ASP B 1 314 ? -17.281 25.359 -1.76 1 93.12 314 ASP B CA 1
ATOM 5025 C C . ASP B 1 314 ? -18.078 24.156 -1.257 1 93.12 314 ASP B C 1
ATOM 5027 O O . ASP B 1 314 ? -18.562 24.156 -0.12 1 93.12 314 ASP B O 1
ATOM 5031 N N . ASP B 1 315 ? -18.203 23.188 -2.068 1 90.94 315 ASP B N 1
ATOM 5032 C CA . ASP B 1 315 ? -19.031 22.031 -1.692 1 90.94 315 ASP B CA 1
ATOM 5033 C C . ASP B 1 315 ? -18.172 20.766 -1.55 1 90.94 315 ASP B C 1
ATOM 5035 O O . ASP B 1 315 ? -18.641 19.672 -1.848 1 90.94 315 ASP B O 1
ATOM 5039 N N . GLY B 1 316 ? -16.906 20.984 -1.217 1 92.25 316 GLY B N 1
ATOM 5040 C CA . GLY B 1 316 ? -16.047 19.828 -0.987 1 92.25 316 GLY B CA 1
ATOM 5041 C C . GLY B 1 316 ? -14.961 19.672 -2.029 1 92.25 316 GLY B C 1
ATOM 5042 O O . GLY B 1 316 ? -14.828 20.516 -2.924 1 92.25 316 GLY B O 1
ATOM 5043 N N . GLU B 1 317 ? -14.195 18.609 -1.907 1 91.69 317 GLU B N 1
ATOM 5044 C CA . GLU B 1 317 ? -13.094 18.328 -2.826 1 91.69 317 GLU B CA 1
ATOM 5045 C C . GLU B 1 317 ? -13.609 18.016 -4.227 1 91.69 317 GLU B C 1
ATOM 5047 O O . GLU B 1 317 ? -14.5 17.172 -4.391 1 91.69 317 GLU B O 1
ATOM 5052 N N . PRO B 1 318 ? -13.023 18.625 -5.254 1 92.44 318 PRO B N 1
ATOM 5053 C CA . PRO B 1 318 ? -13.461 18.297 -6.613 1 92.44 318 PRO B CA 1
ATOM 5054 C C . PRO B 1 318 ? -13.07 16.875 -7.031 1 92.44 318 PRO B C 1
ATOM 5056 O O . PRO B 1 318 ? -12 16.391 -6.648 1 92.44 318 PRO B O 1
ATOM 5059 N N . GLY B 1 319 ? -13.875 16.328 -7.891 1 85.56 319 GLY B N 1
ATOM 5060 C CA . GLY B 1 319 ? -13.625 14.969 -8.367 1 85.56 319 GLY B CA 1
ATOM 5061 C C . GLY B 1 319 ? -12.523 14.883 -9.398 1 85.56 319 GLY B C 1
ATOM 5062 O O . GLY B 1 319 ? -12.164 15.891 -10.016 1 85.56 319 GLY B O 1
ATOM 5063 N N . ALA B 1 320 ? -12.094 13.688 -9.633 1 83.75 320 ALA B N 1
ATOM 5064 C CA . ALA B 1 320 ? -10.984 13.445 -10.547 1 83.75 320 ALA B CA 1
ATOM 5065 C C . ALA B 1 320 ? -11.32 13.891 -11.961 1 83.75 320 ALA B C 1
ATOM 5067 O O . ALA B 1 320 ? -10.484 14.461 -12.664 1 83.75 320 ALA B O 1
ATOM 5068 N N . ALA B 1 321 ? -12.469 13.578 -12.391 1 83.12 321 ALA B N 1
ATOM 5069 C CA . ALA B 1 321 ? -12.883 13.953 -13.742 1 83.12 321 ALA B CA 1
ATOM 5070 C C . ALA B 1 321 ? -12.875 15.469 -13.922 1 83.12 321 ALA B C 1
ATOM 5072 O O . ALA B 1 321 ? -12.406 15.977 -14.938 1 83.12 321 ALA B O 1
ATOM 5073 N N . GLU B 1 322 ? -13.414 16.109 -12.969 1 89.25 322 GLU B N 1
ATOM 5074 C CA . GLU B 1 322 ? -13.453 17.562 -12.992 1 89.25 322 GLU B CA 1
ATOM 5075 C C . GLU B 1 322 ? -12.055 18.156 -13.008 1 89.25 322 GLU B C 1
ATOM 5077 O O . GLU B 1 322 ? -11.758 19.062 -13.805 1 89.25 322 GLU B O 1
ATOM 5082 N N . ILE B 1 323 ? -11.211 17.656 -12.203 1 91.94 323 ILE B N 1
ATOM 5083 C CA . ILE B 1 323 ? -9.828 18.141 -12.109 1 91.94 323 ILE B CA 1
ATOM 5084 C C . ILE B 1 323 ? -9.125 17.922 -13.445 1 91.94 323 ILE B C 1
ATOM 5086 O O . ILE B 1 323 ? -8.469 18.828 -13.961 1 91.94 323 ILE B O 1
ATOM 5090 N N . THR B 1 324 ? -9.289 16.781 -13.977 1 88.81 324 THR B N 1
ATOM 5091 C CA . THR B 1 324 ? -8.641 16.438 -15.234 1 88.81 324 THR B CA 1
ATOM 5092 C C . THR B 1 324 ? -9.109 17.375 -16.344 1 88.81 324 THR B C 1
ATOM 5094 O O . THR B 1 324 ? -8.289 17.891 -17.109 1 88.81 324 THR B O 1
ATOM 5097 N N . LYS B 1 325 ? -10.328 17.516 -16.406 1 91.12 325 LYS B N 1
ATOM 5098 C CA . LYS B 1 325 ? -10.914 18.375 -17.422 1 91.12 325 LYS B CA 1
ATOM 5099 C C . LYS B 1 325 ? -10.328 19.781 -17.344 1 91.12 325 LYS B C 1
ATOM 5101 O O . LYS B 1 325 ? -9.945 20.359 -18.375 1 91.12 325 LYS B O 1
ATOM 5106 N N . ARG B 1 326 ? -10.266 20.281 -16.156 1 93.88 326 ARG B N 1
ATOM 5107 C CA . ARG B 1 326 ? -9.82 21.656 -15.992 1 93.88 326 ARG B CA 1
ATOM 5108 C C . ARG B 1 326 ? -8.32 21.797 -16.25 1 93.88 326 ARG B C 1
ATOM 5110 O O . ARG B 1 326 ? -7.879 22.75 -16.891 1 93.88 326 ARG B O 1
ATOM 5117 N N . ILE B 1 327 ? -7.57 20.875 -15.789 1 93.56 327 ILE B N 1
ATOM 5118 C CA . ILE B 1 327 ? -6.117 20.938 -15.875 1 93.56 327 ILE B CA 1
ATOM 5119 C C . ILE B 1 327 ? -5.672 20.719 -17.328 1 93.56 327 ILE B C 1
ATOM 5121 O O . ILE B 1 327 ? -4.727 21.344 -17.797 1 93.56 327 ILE B O 1
ATOM 5125 N N . LEU B 1 328 ? -6.305 19.859 -17.984 1 89.94 328 LEU B N 1
ATOM 5126 C CA . LEU B 1 328 ? -5.848 19.5 -19.328 1 89.94 328 LEU B CA 1
ATOM 5127 C C . LEU B 1 328 ? -6.535 20.359 -20.375 1 89.94 328 LEU B C 1
ATOM 5129 O O . LEU B 1 328 ? -6.188 20.297 -21.562 1 89.94 328 LEU B O 1
ATOM 5133 N N . ALA B 1 329 ? -7.5 21.047 -19.938 1 87 329 ALA B N 1
ATOM 5134 C CA . ALA B 1 329 ? -8.148 21.953 -20.891 1 87 329 ALA B CA 1
ATOM 5135 C C . ALA B 1 329 ? -7.133 22.875 -21.547 1 87 329 ALA B C 1
ATOM 5137 O O . ALA B 1 329 ? -6.18 23.328 -20.906 1 87 329 ALA B O 1
ATOM 5138 N N . LYS B 1 330 ? -7.355 22.922 -22.969 1 72.69 330 LYS B N 1
ATOM 5139 C CA . LYS B 1 330 ? -6.484 23.812 -23.734 1 72.69 330 LYS B CA 1
ATOM 5140 C C . LYS B 1 330 ? -6.715 25.266 -23.359 1 72.69 330 LYS B C 1
ATOM 5142 O O . LYS B 1 330 ? -7.852 25.672 -23.094 1 72.69 330 LYS B O 1
ATOM 5147 N N . ASP B 1 331 ? -5.582 26.016 -23.031 1 60.41 331 ASP B N 1
ATOM 5148 C CA . ASP B 1 331 ? -5.668 27.438 -22.734 1 60.41 331 ASP B CA 1
ATOM 5149 C C . ASP B 1 331 ? -6.336 28.203 -23.875 1 60.41 331 ASP B C 1
ATOM 5151 O O . ASP B 1 331 ? -6.203 27.812 -25.047 1 60.41 331 ASP B O 1
#

Nearest PDB structures (foldseek):
  6q0r-assembly1_A  TM=6.113E-01  e=4.903E+00  Homo sapiens
  6boy-assembly1_A  TM=6.064E-01  e=5.897E+00  Homo sapiens
  6xk9-assembly1_Y  TM=5.377E-01  e=6.670E+00  Homo sapiens
  8d80-assembly1_A  TM=5.048E-01  e=5.214E+00  Homo sapiens
  4a0b-assembly2_C  TM=5.137E-01  e=9.651E+00  Homo sapiens

Solvent-accessible surface area (backbone atoms only — not comparable to full-atom values): 38986 Å² total; per-residue (Å²): 141,86,86,73,87,78,86,95,80,91,82,87,85,77,91,68,81,85,83,78,84,90,82,83,90,77,86,76,81,83,85,95,75,79,74,84,79,81,64,90,66,71,60,80,66,56,82,65,64,76,66,51,97,67,62,45,49,63,56,90,84,62,82,70,87,86,75,71,78,71,59,71,84,52,75,83,66,55,68,69,54,52,46,51,56,36,49,56,49,32,55,21,49,50,48,41,51,66,41,98,73,50,48,38,42,36,31,33,39,65,37,50,62,45,56,27,82,88,46,95,58,46,37,72,64,60,54,52,51,39,52,48,54,39,47,47,63,61,26,69,84,76,36,26,29,33,44,20,40,68,61,74,43,72,56,72,54,60,25,29,39,58,70,92,53,62,68,44,67,60,51,60,72,67,55,84,53,70,95,42,44,90,34,51,44,76,45,53,66,27,44,68,56,66,55,91,71,52,52,36,37,39,34,54,43,46,50,39,39,64,62,36,73,47,57,68,34,51,54,37,23,47,63,58,46,57,81,40,31,37,36,33,41,47,62,45,78,39,53,46,53,26,93,76,67,61,57,65,51,83,57,44,46,56,49,48,51,47,48,64,71,58,40,43,77,33,29,36,36,36,67,36,34,31,45,70,73,65,51,63,68,49,29,35,42,38,35,40,55,96,62,49,32,37,38,31,36,52,38,75,61,65,90,62,44,43,81,42,82,63,34,34,34,85,86,54,83,81,51,69,67,58,51,26,52,62,66,66,46,82,129,139,87,83,78,80,80,83,84,74,87,78,80,81,78,74,83,78,86,84,79,82,86,77,76,82,77,77,80,77,78,79,88,76,64,76,77,74,79,65,90,63,69,64,78,65,53,82,62,63,76,68,50,97,69,63,44,49,64,56,88,82,63,82,72,87,84,75,71,77,73,59,71,83,52,75,84,67,55,68,68,55,53,46,50,56,37,49,56,49,33,54,20,49,50,47,41,52,66,42,98,74,51,49,37,41,36,31,34,40,65,38,51,60,45,58,26,80,88,45,94,58,46,38,72,64,60,54,51,52,39,50,47,54,40,46,48,63,63,25,68,84,74,34,25,32,32,43,22,41,69,62,72,42,72,57,72,53,61,24,28,41,58,70,93,53,62,68,46,67,60,50,60,73,67,54,85,55,71,95,43,45,90,32,54,44,76,45,53,67,27,46,66,57,69,54,90,73,52,49,35,36,39,34,54,43,46,49,38,41,64,62,36,72,48,58,68,34,50,54,36,23,47,64,58,45,57,82,40,30,39,36,34,41,48,62,45,78,39,54,47,53,27,92,78,68,61,59,64,52,77,62,44,46,56,49,49,51,46,47,62,71,57,40,43,78,33,30,36,37,36,66,37,33,31,47,69,74,66,50,63,69,50,28,34,42,36,35,41,54,96,62,48,32,36,37,31,36,53,39,75,58,66,91,62,43,41,79,41,82,64,35,35,34,86,86,52,83,81,51,67,67,58,49,28,52,63,66,66,46,81,132

InterPro domains:
  IPR018962 Domain of unknown function DUF1995 [PF09353] (82-322)
  IPR053021 Chloroplastic Adenylate Kinase [PTHR35509] (66-324)